Protein AF-W7TE15-F1 (afdb_monomer)

Secondary structure (DSSP, 8-state):
---SSSSSHHHHHHHHHHHHHHHHHHHHHHHHHHHHHHHHHHHHHHHHHHHHHIIIIIT-PPP--SS-EEEEEEESTTTTTTTSPP-TTS--HHHHHHHHHHHH-TT--S-EEEEE---TT--TTTTS-GGGTTTS--S----------------------TT-PPPP--PPPSSHHHHHHHSHHHHT-SEEEEE--HHHHHH---HHHHHHHHHTTGGGS--------------------------PPPPPHHHHHHHHHHHHHHTSTT--EEEEEPPP-TT---HHHHHHHHHHHHHHHHHHHTSPPPPPPTT--PPPPPSEEEE---S--SS-GGGTBSSSSSB-HHHHHHHHHHHHHHHHHHHHHHHHHHHHHHHTT-----TTS---THHHHHHHTTSSSSS----

Foldseek 3Di:
DDDDPDPPPVVVVVVVVVVVVVVVVVVVVVVVVVVVVVVVVVVVVVVVCVVCCCCVVVCPPQPADPPAAAEEEEAECQLQQPQWDDDVPARHHLQRLLQVVLVVDPLQRHHYDYHGLYYYLDALVLAFDPVVVVVPDPDDPPDDDDDPDDDDDDDDDDDDDVPDDPDPPPDPDSHSNVVQCVDPRNVSHQEYEYDYHLSVLVPDPDLVVLQVLLVLQPPPDDDDPPDDDDDDDDDDDDDDDPPDPPCPDDADPRLVSVLSSVVVSCPRPSRHQYEYEQAELFLAPDPSSSSSSSSNSNSNVVSQVPDDFDDDDPVDPDDGDRSYHYFYNHDCPDDDSCQFAPNSHHGHPVVSNVSSNSSCVRCSVVSSVVVVVVVVCVVVVVPPPVVPDDPPPVNVVVVVVP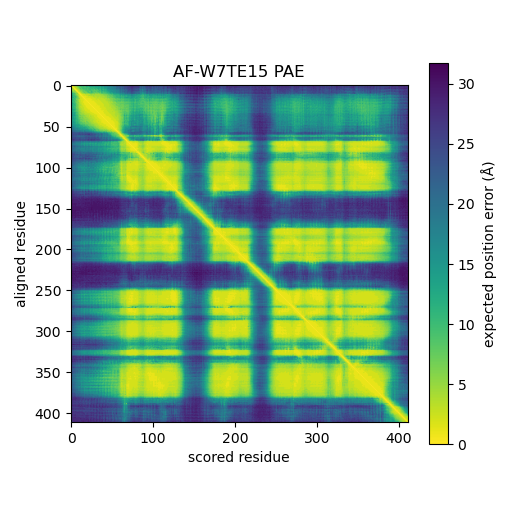PPPPPPPDD

Radius of gyration: 36.2 Å; Cα contacts (8 Å, |Δi|>4): 452; chains: 1; bounding box: 158×84×96 Å

Structure (mmCIF, N/CA/C/O backbone):
data_AF-W7TE15-F1
#
_entry.id   AF-W7TE15-F1
#
loop_
_atom_site.group_PDB
_atom_site.id
_atom_site.type_symbol
_atom_site.label_atom_id
_atom_site.label_alt_id
_atom_site.label_comp_id
_atom_site.label_asym_id
_atom_site.label_entity_id
_atom_site.label_seq_id
_atom_site.pdbx_PDB_ins_code
_atom_site.Cartn_x
_atom_site.Cartn_y
_atom_site.Cartn_z
_atom_site.occupancy
_atom_site.B_iso_or_equiv
_atom_site.auth_seq_id
_atom_site.auth_comp_id
_atom_site.auth_asym_id
_atom_site.auth_atom_id
_atom_site.pdbx_PDB_model_num
ATOM 1 N N . MET A 1 1 ? -107.559 29.069 4.319 1.00 44.81 1 MET A N 1
ATOM 2 C CA . MET A 1 1 ? -107.247 27.644 4.088 1.00 44.81 1 MET A CA 1
ATOM 3 C C . MET A 1 1 ? -105.738 27.484 3.974 1.00 44.81 1 MET A C 1
ATOM 5 O O . MET A 1 1 ? -105.126 28.296 3.301 1.00 44.81 1 MET A O 1
ATOM 9 N N . SER A 1 2 ? -105.214 26.511 4.728 1.00 55.91 2 SER A N 1
ATOM 10 C CA . SER A 1 2 ? -103.939 25.769 4.661 1.00 55.91 2 SER A CA 1
ATOM 11 C C . SER A 1 2 ? -102.767 26.290 3.809 1.00 55.91 2 SER A C 1
ATOM 13 O O . SER A 1 2 ? -102.966 26.615 2.649 1.00 55.91 2 SER A O 1
ATOM 15 N N . LEU A 1 3 ? -101.551 26.225 4.391 1.00 51.78 3 LEU A N 1
ATOM 16 C CA . LEU A 1 3 ? -100.207 26.057 3.776 1.00 51.78 3 LEU A CA 1
ATOM 17 C C . LEU A 1 3 ? -99.124 26.984 4.383 1.00 51.78 3 LEU A C 1
ATOM 19 O O . LEU A 1 3 ? -98.478 27.745 3.672 1.00 51.78 3 LEU A O 1
ATOM 23 N N . ARG A 1 4 ? -98.863 26.926 5.702 1.00 52.50 4 ARG A N 1
ATOM 24 C CA . ARG A 1 4 ? -97.627 27.514 6.289 1.00 52.50 4 ARG A CA 1
ATOM 25 C C . ARG A 1 4 ? -96.933 26.688 7.388 1.00 52.50 4 ARG A C 1
ATOM 27 O O . ARG A 1 4 ? -95.939 27.148 7.937 1.00 52.50 4 ARG A O 1
ATOM 34 N N . SER A 1 5 ? -97.357 25.453 7.678 1.00 54.19 5 SER A N 1
ATOM 35 C CA . SER A 1 5 ? -96.801 24.663 8.800 1.00 54.19 5 SER A CA 1
ATOM 36 C C . SER A 1 5 ? -95.770 23.579 8.431 1.00 54.19 5 SER A C 1
ATOM 38 O O . SER A 1 5 ? -95.429 22.770 9.288 1.00 54.19 5 SER A O 1
ATOM 40 N N . SER A 1 6 ? -95.238 23.534 7.201 1.00 54.91 6 SER A N 1
ATOM 41 C CA . SER A 1 6 ? -94.356 22.425 6.769 1.00 54.91 6 SER A CA 1
ATOM 42 C C . SER A 1 6 ? -92.845 22.722 6.781 1.00 54.91 6 SER A C 1
ATOM 44 O O . SER A 1 6 ? -92.051 21.795 6.643 1.00 54.91 6 SER A O 1
ATOM 46 N N . ALA A 1 7 ? -92.403 23.975 6.947 1.00 55.53 7 ALA A N 1
ATOM 47 C CA . ALA A 1 7 ? -90.981 24.327 6.783 1.00 55.53 7 ALA A CA 1
ATOM 48 C C . ALA A 1 7 ? -90.124 24.187 8.063 1.00 55.53 7 ALA A C 1
ATOM 50 O O . ALA A 1 7 ? -88.899 24.224 7.999 1.00 55.53 7 ALA A O 1
ATOM 51 N N . SER A 1 8 ? -90.742 24.021 9.239 1.00 54.56 8 SER A N 1
ATOM 52 C CA . SER A 1 8 ? -90.026 24.016 10.529 1.00 54.56 8 SER A CA 1
ATOM 53 C C . SER A 1 8 ? -89.460 22.638 10.917 1.00 54.56 8 SER A C 1
ATOM 55 O O . SER A 1 8 ? -88.426 22.555 11.580 1.00 54.56 8 SER A O 1
ATOM 57 N N . ALA A 1 9 ? -90.075 21.544 10.455 1.00 55.47 9 ALA A N 1
ATOM 58 C CA . ALA A 1 9 ? -89.684 20.186 10.846 1.00 55.47 9 ALA A CA 1
ATOM 59 C C . ALA A 1 9 ? -88.386 19.687 10.172 1.00 55.47 9 ALA A C 1
ATOM 61 O O . ALA A 1 9 ? -87.689 18.839 10.729 1.00 55.47 9 ALA A O 1
ATOM 62 N N . THR A 1 10 ? -88.005 20.239 9.016 1.00 57.19 10 THR A N 1
ATOM 63 C CA . THR A 1 10 ? -86.831 19.788 8.242 1.00 57.19 10 THR A CA 1
ATOM 64 C C . THR A 1 10 ? -85.496 20.284 8.811 1.00 57.19 10 THR A C 1
ATOM 66 O O . THR A 1 10 ? -84.470 19.616 8.676 1.00 57.19 10 THR A O 1
ATOM 69 N N . THR A 1 11 ? -85.485 21.411 9.528 1.00 61.16 11 THR A N 1
ATOM 70 C CA . THR A 1 11 ? -84.243 22.035 10.027 1.00 61.16 11 THR A CA 1
ATOM 71 C C . THR A 1 11 ? -83.667 21.358 11.279 1.00 61.16 11 THR A C 1
ATOM 73 O O . THR A 1 11 ? -82.444 21.314 11.449 1.00 61.16 11 THR A O 1
ATOM 76 N N . LYS A 1 12 ? -84.510 20.767 12.142 1.00 67.88 12 LYS A N 1
ATOM 77 C CA . LYS A 1 12 ? -84.053 20.008 13.326 1.00 67.88 12 LYS A CA 1
ATOM 78 C C . LYS A 1 12 ? -83.397 18.677 12.945 1.00 67.88 12 LYS A C 1
ATOM 80 O O . LYS A 1 12 ? -82.328 18.363 13.468 1.00 67.88 12 LYS A O 1
ATOM 85 N N . GLY A 1 13 ? -83.973 17.940 11.991 1.00 76.19 13 GLY A N 1
ATOM 86 C CA . GLY A 1 13 ? -83.388 16.690 11.488 1.00 76.19 13 GLY A CA 1
ATOM 87 C C . GLY A 1 13 ? -82.007 16.903 10.859 1.00 76.19 13 GLY A C 1
ATOM 88 O O . GLY A 1 13 ? -81.066 16.158 11.133 1.00 76.19 13 GLY A O 1
ATOM 89 N N . GLN A 1 14 ? -81.841 17.996 10.108 1.00 77.56 14 GLN A N 1
ATOM 90 C CA . GLN A 1 14 ? -80.581 18.322 9.440 1.00 77.56 14 GLN A CA 1
ATOM 91 C C . GLN A 1 14 ? -79.451 18.701 10.421 1.00 77.56 14 GLN A C 1
ATOM 93 O O . GLN A 1 14 ? -78.285 18.377 10.176 1.00 77.56 14 GLN A O 1
ATOM 98 N N . ARG A 1 15 ? -79.768 19.346 11.558 1.00 79.62 15 ARG A N 1
ATOM 99 C CA . ARG A 1 15 ? -78.780 19.624 12.622 1.00 79.62 15 ARG A CA 1
ATOM 100 C C . ARG A 1 15 ? -78.314 18.350 13.326 1.00 79.62 15 ARG A C 1
ATOM 102 O O . ARG A 1 15 ? -77.114 18.212 13.560 1.00 79.62 15 ARG A O 1
ATOM 109 N N . ASN A 1 16 ? -79.226 17.419 13.605 1.00 87.31 16 ASN A N 1
ATOM 110 C CA . ASN A 1 16 ? -78.890 16.143 14.245 1.00 87.31 16 ASN A CA 1
ATOM 111 C C . ASN A 1 16 ? -78.051 15.244 13.326 1.00 87.31 16 ASN A C 1
ATOM 113 O O . ASN A 1 16 ? -77.094 14.620 13.774 1.00 87.31 16 ASN A O 1
ATOM 117 N N . TYR A 1 17 ? -78.338 15.243 12.022 1.00 87.62 17 TYR A N 1
ATOM 118 C CA . TYR A 1 17 ? -77.531 14.508 11.049 1.00 87.62 17 TYR A CA 1
ATOM 119 C C . TYR A 1 17 ? -76.097 15.056 10.952 1.00 87.62 17 TYR A C 1
ATOM 121 O O . TYR A 1 17 ? -75.131 14.296 10.975 1.00 87.62 17 TYR A O 1
ATOM 129 N N . ARG A 1 18 ? -75.930 16.388 10.939 1.00 89.25 18 ARG A N 1
ATOM 130 C CA . ARG A 1 18 ? -74.601 17.027 10.932 1.00 89.25 18 ARG A CA 1
ATOM 131 C C . ARG A 1 18 ? -73.803 16.757 12.208 1.00 89.25 18 ARG A C 1
ATOM 133 O O . ARG A 1 18 ? -72.590 16.579 12.123 1.00 89.25 18 ARG A O 1
ATOM 140 N N . SER A 1 19 ? -74.443 16.745 13.379 1.00 91.06 19 SER A N 1
ATOM 141 C CA . SER A 1 19 ? -73.748 16.441 14.637 1.00 91.06 19 SER A CA 1
ATOM 142 C C . SER A 1 19 ? -73.336 14.968 14.713 1.00 91.06 19 SER A C 1
ATOM 144 O O . SER A 1 19 ? -72.219 14.678 15.140 1.00 91.06 19 SER A O 1
ATOM 146 N N . MET A 1 20 ? -74.179 14.053 14.225 1.00 95.06 20 MET A N 1
ATOM 147 C CA . MET A 1 20 ? -73.856 12.630 14.115 1.00 95.06 20 MET A CA 1
ATOM 148 C C . MET A 1 20 ? -72.687 12.388 13.149 1.00 95.06 20 MET A C 1
ATOM 150 O O . MET A 1 20 ? -71.720 11.734 13.530 1.00 95.06 20 MET A O 1
ATOM 154 N N . LEU A 1 21 ? -72.714 12.985 11.951 1.00 94.50 21 LEU A N 1
ATOM 155 C CA . LEU A 1 21 ? -71.619 12.898 10.976 1.00 94.50 21 LEU A CA 1
ATOM 156 C C . LEU A 1 21 ? -70.290 13.403 11.538 1.00 94.50 21 LEU A C 1
ATOM 158 O O . LEU A 1 21 ? -69.270 12.747 11.354 1.00 94.50 21 LEU A O 1
ATOM 162 N N . ARG A 1 22 ? -70.288 14.531 12.265 1.00 94.75 22 ARG A N 1
ATOM 163 C CA . ARG A 1 22 ? -69.065 15.028 12.917 1.00 94.75 22 ARG A CA 1
ATOM 164 C C . ARG A 1 22 ? -68.519 14.038 13.937 1.00 94.75 22 ARG A C 1
ATOM 166 O O . ARG A 1 22 ? -67.315 13.830 13.965 1.00 94.75 22 ARG A O 1
ATOM 173 N N . ARG A 1 23 ? -69.377 13.414 14.752 1.00 95.75 23 ARG A N 1
ATOM 174 C CA . ARG A 1 23 ? -68.944 12.416 15.747 1.00 95.75 23 ARG A CA 1
ATOM 175 C C . ARG A 1 23 ? -68.359 11.170 15.086 1.00 95.75 23 ARG A C 1
ATOM 177 O O . ARG A 1 23 ? -67.322 10.690 15.528 1.00 95.75 23 ARG A O 1
ATOM 184 N N . VAL A 1 24 ? -68.988 10.684 14.014 1.00 95.44 24 VAL A N 1
ATOM 185 C CA . VAL A 1 24 ? -68.478 9.542 13.238 1.00 95.44 24 VAL A CA 1
ATOM 186 C C . VAL A 1 24 ? -67.142 9.890 12.582 1.00 95.44 24 VAL A C 1
ATOM 188 O O . VAL A 1 24 ? -66.197 9.114 12.677 1.00 95.44 24 VAL A O 1
ATOM 191 N N . TRP A 1 25 ? -67.029 11.073 11.977 1.00 96.31 25 TRP A N 1
ATOM 192 C CA . TRP A 1 25 ? -65.789 11.526 11.351 1.00 96.31 25 TRP A CA 1
ATOM 193 C C . TRP A 1 25 ? -64.651 11.688 12.362 1.00 96.31 25 TRP A C 1
ATOM 195 O O . TRP A 1 25 ? -63.547 11.216 12.113 1.00 96.31 25 TRP A O 1
ATOM 205 N N . GLN A 1 26 ? -64.930 12.287 13.525 1.00 95.19 26 GLN A N 1
ATOM 206 C CA . GLN A 1 26 ? -63.955 12.431 14.606 1.00 95.19 26 GLN A CA 1
ATOM 207 C C . GLN A 1 26 ? -63.456 11.061 15.083 1.00 95.19 26 GLN A C 1
ATOM 209 O O . GLN A 1 26 ? -62.255 10.848 15.185 1.00 95.19 26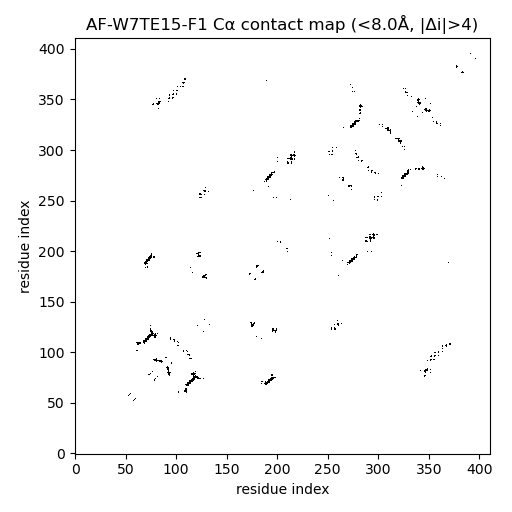 GLN A O 1
ATOM 214 N N . PHE A 1 27 ? -64.367 10.103 15.282 1.00 95.88 27 PHE A N 1
ATOM 215 C CA . PHE A 1 27 ? -64.008 8.743 15.683 1.00 95.88 27 PHE A CA 1
ATOM 216 C C . PHE A 1 27 ? -63.124 8.032 14.646 1.00 95.88 27 PHE A C 1
ATOM 218 O O . PHE A 1 27 ? -62.147 7.376 15.010 1.00 95.88 27 PHE A O 1
ATOM 225 N N . LEU A 1 28 ? -63.441 8.165 13.353 1.00 95.06 28 LEU A N 1
ATOM 226 C CA . LEU A 1 28 ? -62.629 7.595 12.274 1.00 95.06 28 LEU A CA 1
ATOM 227 C C . LEU A 1 28 ? -61.247 8.252 12.195 1.00 95.06 28 LEU A C 1
ATOM 229 O O . LEU A 1 28 ? -60.253 7.547 12.026 1.00 95.06 28 LEU A O 1
ATOM 233 N N . LEU A 1 29 ? -61.177 9.574 12.361 1.00 95.12 29 LEU A N 1
ATOM 234 C CA . LEU A 1 29 ? -59.922 10.320 12.373 1.00 95.12 29 LEU A CA 1
ATOM 235 C C . LEU A 1 29 ? -59.038 9.906 13.557 1.00 95.12 29 LEU A C 1
ATOM 237 O O . LEU A 1 29 ? -57.861 9.619 13.357 1.00 95.12 29 LEU A O 1
ATOM 241 N N . ASP A 1 30 ? -59.604 9.795 14.760 1.00 94.44 30 ASP A N 1
ATOM 242 C CA . ASP A 1 30 ? -58.873 9.368 15.956 1.00 94.44 30 ASP A CA 1
ATOM 243 C C . ASP A 1 30 ? -58.324 7.943 15.787 1.00 94.44 30 ASP A C 1
ATOM 245 O O . ASP A 1 30 ? -57.160 7.673 16.091 1.00 94.44 30 ASP A O 1
ATOM 249 N N . ARG A 1 31 ? -59.125 7.023 15.226 1.00 94.38 31 ARG A N 1
ATOM 250 C CA . ARG A 1 31 ? -58.678 5.653 14.929 1.00 94.38 31 ARG A CA 1
ATOM 251 C C . ARG A 1 31 ? -57.578 5.622 13.873 1.00 94.38 31 ARG A C 1
ATOM 253 O O . ARG A 1 31 ? -56.590 4.914 14.064 1.00 94.38 31 ARG A O 1
ATOM 260 N N . PHE A 1 32 ? -57.713 6.408 12.808 1.00 95.62 32 PHE A N 1
ATOM 261 C CA . PHE A 1 32 ? -56.690 6.530 11.774 1.00 95.62 32 PHE A CA 1
ATOM 262 C C . PHE A 1 32 ? -55.373 7.070 12.344 1.00 95.62 32 PHE A C 1
ATOM 264 O O . PHE A 1 32 ? -54.324 6.481 12.099 1.00 95.62 32 PHE A O 1
ATOM 271 N N . LEU A 1 33 ? -55.417 8.134 13.152 1.00 95.31 33 LEU A N 1
ATOM 272 C CA . LEU A 1 33 ? -54.227 8.735 13.762 1.00 95.31 33 LEU A CA 1
ATOM 273 C C . LEU A 1 33 ? -53.512 7.769 14.714 1.00 95.31 33 LEU A C 1
ATOM 275 O O . LEU A 1 33 ? -52.284 7.695 14.696 1.00 95.31 33 LEU A O 1
ATOM 279 N N . VAL A 1 34 ? -54.254 6.986 15.505 1.00 94.31 34 VAL A N 1
ATOM 280 C CA . VAL A 1 34 ? -53.675 5.951 16.377 1.00 94.31 34 VAL A CA 1
ATOM 281 C C . VAL A 1 34 ? -52.990 4.858 15.554 1.00 94.31 34 VAL A C 1
ATOM 283 O O . VAL A 1 34 ? -51.841 4.513 15.831 1.00 94.31 34 VAL A O 1
ATOM 286 N N . SER A 1 35 ? -53.649 4.343 14.512 1.00 93.19 35 SER A N 1
ATOM 287 C CA . SER A 1 35 ? -53.060 3.335 13.621 1.00 93.19 35 SER A CA 1
ATOM 288 C C . SER A 1 35 ? -51.836 3.866 12.869 1.00 93.19 35 SER A C 1
ATOM 290 O O . SER A 1 35 ? -50.828 3.168 12.762 1.00 93.19 35 SER A O 1
ATOM 292 N N . PHE A 1 36 ? -51.887 5.112 12.399 1.00 95.56 36 PHE A N 1
ATOM 293 C CA . PHE A 1 36 ? -50.783 5.762 11.698 1.00 95.56 36 PHE A CA 1
ATOM 294 C C . PHE A 1 36 ? -49.574 5.991 12.615 1.00 95.56 36 PHE A C 1
ATOM 296 O O . PHE A 1 36 ? -48.446 5.671 12.240 1.00 95.56 36 PHE A O 1
ATOM 303 N N . ASN A 1 37 ? -49.793 6.444 13.854 1.00 93.81 37 ASN A N 1
ATOM 304 C CA . ASN A 1 37 ? -48.730 6.559 14.857 1.00 93.81 37 ASN A CA 1
ATOM 305 C C . ASN A 1 37 ? -48.124 5.195 15.221 1.00 93.81 37 ASN A C 1
ATOM 307 O O . ASN A 1 37 ? -46.907 5.091 15.399 1.00 93.81 37 ASN A O 1
ATOM 311 N N . GLY A 1 38 ? -48.944 4.141 15.283 1.00 96.19 38 GLY A N 1
ATOM 312 C CA . GLY A 1 38 ? -48.465 2.767 15.433 1.00 96.19 38 GLY A CA 1
ATOM 313 C C . GLY A 1 38 ? -47.518 2.366 14.298 1.00 96.19 38 GLY A C 1
ATOM 314 O O . GLY A 1 38 ? -46.402 1.917 14.559 1.00 96.19 38 GLY A O 1
ATOM 315 N N . LEU A 1 39 ? -47.911 2.621 13.046 1.00 96.25 39 LEU A N 1
ATOM 316 C CA . LEU A 1 39 ? -47.091 2.339 11.863 1.00 96.25 39 LEU A CA 1
ATOM 317 C C . LEU A 1 39 ? -45.762 3.114 11.881 1.00 96.25 39 LEU A C 1
ATOM 319 O O . LEU A 1 39 ? -44.707 2.526 11.650 1.00 96.25 39 LEU A O 1
ATOM 323 N N . ILE A 1 40 ? -45.792 4.411 12.212 1.00 96.00 40 ILE A N 1
ATOM 324 C CA . ILE A 1 40 ? -44.580 5.240 12.339 1.00 96.00 40 ILE A CA 1
ATOM 325 C C . ILE A 1 40 ? -43.649 4.682 13.416 1.00 96.00 40 ILE A C 1
ATOM 327 O O . ILE A 1 40 ? -42.432 4.671 13.236 1.00 96.00 40 ILE A O 1
ATOM 331 N N . THR A 1 41 ? -44.198 4.216 14.536 1.00 95.12 41 THR A N 1
ATOM 332 C CA . THR A 1 41 ? -43.406 3.672 15.645 1.00 95.12 41 THR A CA 1
ATOM 333 C C . THR A 1 41 ? -42.717 2.374 15.238 1.00 95.12 41 THR A C 1
ATOM 335 O O . THR A 1 41 ? -41.513 2.236 15.447 1.00 95.12 41 THR A O 1
ATOM 338 N N . VAL A 1 42 ? -43.437 1.463 14.575 1.00 95.56 42 VAL A N 1
ATOM 339 C CA . VAL A 1 42 ? -42.862 0.228 14.020 1.00 95.56 42 VAL A CA 1
ATOM 340 C C . VAL A 1 42 ? -41.794 0.547 12.973 1.00 95.56 42 VAL A C 1
ATOM 342 O O . VAL A 1 42 ? -40.710 -0.028 13.018 1.00 95.56 42 VAL A O 1
ATOM 345 N N . TRP A 1 43 ? -42.046 1.508 12.081 1.00 94.94 43 TRP A N 1
ATOM 346 C CA . TRP A 1 43 ? -41.068 1.945 11.084 1.00 94.94 43 TRP A CA 1
ATOM 347 C C . TRP A 1 43 ? -39.802 2.527 11.725 1.00 94.94 43 TRP A C 1
ATOM 349 O O . TRP A 1 43 ? -38.691 2.201 11.316 1.00 94.94 43 TRP A O 1
ATOM 359 N N . ARG A 1 44 ? -39.941 3.343 12.778 1.00 93.69 44 ARG A N 1
ATOM 360 C CA . ARG A 1 44 ? -38.806 3.879 13.548 1.00 93.69 44 ARG A CA 1
ATOM 361 C C . ARG A 1 44 ? -38.014 2.782 14.250 1.00 93.69 44 ARG A C 1
ATOM 363 O O . ARG A 1 44 ? -36.790 2.832 14.227 1.00 93.69 44 ARG A O 1
ATOM 370 N N . LEU A 1 45 ? -38.688 1.797 14.842 1.00 93.56 45 LEU A N 1
ATOM 371 C CA . LEU A 1 45 ? -38.048 0.624 15.442 1.00 93.56 45 LEU A CA 1
ATOM 372 C C . LEU A 1 45 ? -37.305 -0.204 14.394 1.00 93.56 45 LEU A C 1
ATOM 374 O O . LEU A 1 45 ? -36.163 -0.577 14.632 1.00 93.56 45 LEU A O 1
ATOM 378 N N . ALA A 1 46 ? -37.902 -0.426 13.223 1.00 93.94 46 ALA A N 1
ATOM 379 C CA . ALA A 1 46 ? -37.255 -1.122 12.117 1.00 93.94 46 ALA A CA 1
ATOM 380 C C . ALA A 1 46 ? -36.017 -0.360 11.622 1.00 93.94 46 ALA A C 1
ATOM 382 O O . ALA A 1 46 ? -34.954 -0.956 11.491 1.00 93.94 46 ALA A O 1
ATOM 383 N N . LEU A 1 47 ? -36.108 0.961 11.428 1.00 92.38 47 LEU A N 1
ATOM 384 C CA . LEU A 1 47 ? -34.954 1.793 11.072 1.00 92.38 47 LEU A CA 1
ATOM 385 C C . LEU A 1 47 ? -33.882 1.797 12.163 1.00 92.38 47 LEU A C 1
ATOM 387 O O . LEU A 1 47 ? -32.701 1.728 11.845 1.00 92.38 47 LEU A O 1
ATOM 391 N N . HIS A 1 48 ? -34.264 1.854 13.440 1.00 86.50 48 HIS A N 1
ATOM 392 C CA . HIS A 1 48 ? -33.315 1.782 14.548 1.00 86.50 48 HIS A CA 1
ATOM 393 C C . HIS A 1 48 ? -32.652 0.407 14.641 1.00 86.50 48 HIS A C 1
ATOM 395 O O . HIS A 1 48 ? -31.463 0.336 14.939 1.00 86.50 48 HIS A O 1
ATOM 401 N N . TRP A 1 49 ? -33.385 -0.669 14.351 1.00 88.31 49 TRP A N 1
ATOM 402 C CA . TRP A 1 49 ? -32.851 -2.024 14.309 1.00 88.31 49 TRP A CA 1
ATOM 403 C C . TRP A 1 49 ? -31.920 -2.215 13.116 1.00 88.31 49 TRP A C 1
ATOM 405 O O . TRP A 1 49 ? -30.826 -2.716 13.305 1.00 88.31 49 TRP A O 1
ATOM 415 N N . VAL A 1 50 ? -32.282 -1.738 11.921 1.00 84.19 50 VAL A N 1
ATOM 416 C CA . VAL A 1 50 ? -31.408 -1.749 10.737 1.00 84.19 50 VAL A CA 1
ATOM 417 C C . VAL A 1 50 ? -30.164 -0.900 10.978 1.00 84.19 50 VAL A C 1
ATOM 419 O O . VAL A 1 50 ? -29.061 -1.369 10.732 1.00 84.19 50 VAL A O 1
ATOM 422 N N . ASN A 1 51 ? -30.309 0.311 11.520 1.00 79.19 51 ASN A N 1
ATOM 423 C CA . ASN A 1 51 ? -29.176 1.171 11.847 1.00 79.19 51 ASN A CA 1
ATOM 424 C C . ASN A 1 51 ? -28.287 0.529 12.917 1.00 79.19 51 ASN A C 1
ATOM 426 O O . ASN A 1 51 ? -27.081 0.475 12.742 1.00 79.19 51 ASN A O 1
ATOM 430 N N . SER A 1 52 ? -28.864 -0.023 13.987 1.00 75.06 52 SER A N 1
ATOM 431 C CA . SER A 1 52 ? -28.106 -0.741 15.018 1.00 75.06 52 SER A CA 1
ATOM 432 C C . SER A 1 52 ? -27.460 -2.008 14.469 1.00 75.06 52 SER A C 1
ATOM 434 O O . SER A 1 52 ? -26.322 -2.280 14.800 1.00 75.06 52 SER A O 1
ATOM 436 N N . TYR A 1 53 ? -28.128 -2.768 13.605 1.00 76.19 53 TYR A N 1
ATOM 437 C CA . TYR A 1 53 ? -27.589 -3.982 12.996 1.00 76.19 53 TYR A CA 1
ATOM 438 C C . TYR A 1 53 ? -26.435 -3.657 12.045 1.00 76.19 53 TYR A C 1
ATOM 440 O O . TYR A 1 53 ? -25.382 -4.278 12.138 1.00 76.19 53 TYR A O 1
ATOM 448 N N . ILE A 1 54 ? -26.586 -2.636 11.198 1.00 70.88 54 ILE A N 1
ATOM 449 C CA . ILE A 1 54 ? -25.510 -2.125 10.342 1.00 70.88 54 ILE A CA 1
ATOM 450 C C . ILE A 1 54 ? -24.355 -1.621 11.217 1.00 70.88 54 ILE A C 1
ATOM 452 O O . ILE A 1 54 ? -23.217 -2.031 11.028 1.00 70.88 54 ILE A O 1
ATOM 456 N N . LEU A 1 55 ? -24.627 -0.806 12.236 1.00 63.88 55 LEU A N 1
ATOM 457 C CA . LEU A 1 55 ? -23.601 -0.278 13.140 1.00 63.88 55 LEU A CA 1
ATOM 458 C C . LEU A 1 55 ? -22.951 -1.345 14.032 1.00 63.88 55 LEU A C 1
ATOM 460 O O . LEU A 1 55 ? -21.820 -1.161 14.455 1.00 63.88 55 LEU A O 1
ATOM 464 N N . TYR A 1 56 ? -23.625 -2.451 14.335 1.00 61.56 56 TYR A N 1
ATOM 465 C CA . TYR A 1 56 ? -23.101 -3.472 15.243 1.00 61.56 56 TYR A CA 1
ATOM 466 C C . TYR A 1 56 ? -22.394 -4.608 14.499 1.00 61.56 56 TYR A C 1
ATOM 468 O O . TYR A 1 56 ? -21.347 -5.073 14.943 1.00 61.56 56 TYR A O 1
ATOM 476 N N . TYR A 1 57 ? -22.936 -5.040 13.357 1.00 56.69 57 TYR A N 1
ATOM 477 C CA . TYR A 1 57 ? -22.379 -6.142 12.567 1.00 56.69 57 TYR A CA 1
ATOM 478 C C . TYR A 1 57 ? -21.480 -5.672 11.424 1.00 56.69 57 TYR A C 1
ATOM 480 O O . TYR A 1 57 ? -20.467 -6.317 11.161 1.00 56.69 57 TYR A O 1
ATOM 488 N N . ASP A 1 58 ? -21.803 -4.556 10.767 1.00 49.78 58 ASP A N 1
ATOM 489 C CA . ASP A 1 58 ? -20.996 -4.015 9.661 1.00 49.78 58 ASP A CA 1
ATOM 490 C C . ASP A 1 58 ? -19.887 -3.076 10.180 1.00 49.78 58 ASP A C 1
ATOM 492 O O . ASP A 1 58 ? -18.801 -2.985 9.604 1.00 49.78 58 ASP A O 1
ATOM 496 N N . TYR A 1 59 ? -20.112 -2.452 11.342 1.00 49.00 59 TYR A N 1
ATOM 497 C CA . TYR A 1 59 ? -19.109 -1.689 12.087 1.00 49.00 59 TYR A CA 1
ATOM 498 C C . TYR A 1 59 ? -18.768 -2.365 13.413 1.00 49.00 59 TYR A C 1
ATOM 500 O O . TYR A 1 59 ? -18.811 -1.729 14.464 1.00 49.00 59 TYR A O 1
ATOM 508 N N . GLY A 1 60 ? -18.344 -3.633 13.367 1.00 51.06 60 GLY A N 1
ATOM 509 C CA . GLY A 1 60 ? -17.522 -4.237 14.421 1.00 51.06 60 GLY A CA 1
ATOM 510 C C . GLY A 1 60 ? -16.202 -3.470 14.563 1.00 51.06 60 GLY A C 1
ATOM 511 O O . GLY A 1 60 ? -15.135 -3.956 14.188 1.00 51.06 60 GLY A O 1
ATOM 512 N N . GLY A 1 61 ? -16.296 -2.216 15.004 1.00 59.41 61 GLY A N 1
ATOM 513 C CA . GLY A 1 61 ? -15.215 -1.269 15.110 1.00 59.41 61 GLY A CA 1
ATOM 514 C C . GLY A 1 61 ? -14.194 -1.882 16.033 1.00 59.41 61 GLY A C 1
ATOM 515 O O . GLY A 1 61 ? -14.478 -2.157 17.201 1.00 59.41 61 GLY A O 1
ATOM 516 N N . LYS A 1 62 ? -13.006 -2.137 15.490 1.00 72.62 62 LYS A N 1
ATOM 517 C CA . LYS A 1 62 ? -11.867 -2.494 16.324 1.00 72.62 62 LYS A CA 1
ATOM 518 C C . LYS A 1 62 ? -11.729 -1.394 17.372 1.00 72.62 62 LYS A C 1
ATOM 520 O O . LYS A 1 62 ? -11.927 -0.231 17.015 1.00 72.62 62 LYS A O 1
ATOM 525 N N . PRO A 1 63 ? -11.464 -1.733 18.644 1.00 68.19 63 PRO A N 1
ATOM 526 C CA . PRO A 1 63 ? -11.404 -0.740 19.704 1.00 68.19 63 PRO A CA 1
ATOM 527 C C . PRO A 1 63 ? -10.486 0.401 19.264 1.00 68.19 63 PRO A C 1
ATOM 529 O O . PRO A 1 63 ? -9.297 0.180 19.012 1.00 68.19 63 PRO A O 1
ATOM 532 N N . ALA A 1 64 ? -11.069 1.596 19.124 1.00 61.62 64 ALA A N 1
ATOM 533 C CA . ALA A 1 64 ? -10.340 2.812 18.811 1.00 61.62 64 ALA A CA 1
ATOM 534 C C . ALA A 1 64 ? -9.410 3.065 19.993 1.00 61.62 64 ALA A C 1
ATOM 536 O O . ALA A 1 64 ? -9.848 3.450 21.077 1.00 61.62 64 ALA A O 1
ATOM 537 N N . ASN A 1 65 ? -8.139 2.728 19.825 1.00 59.06 65 ASN A N 1
ATOM 538 C CA . ASN A 1 65 ? -7.164 2.870 20.887 1.00 59.06 65 ASN A CA 1
ATOM 539 C C . ASN A 1 65 ? -6.403 4.175 20.694 1.00 59.06 65 ASN A C 1
ATOM 541 O O . ASN A 1 65 ? -6.106 4.585 19.572 1.00 59.06 65 ASN A O 1
ATOM 545 N N . ASP A 1 66 ? -6.033 4.799 21.806 1.00 62.28 66 ASP A N 1
ATOM 546 C CA . ASP A 1 66 ? -5.232 6.024 21.841 1.00 62.28 66 ASP A CA 1
ATOM 547 C C . ASP A 1 66 ? -3.839 5.841 21.205 1.00 62.28 66 ASP A C 1
ATOM 549 O O . ASP A 1 66 ? -3.101 6.814 21.003 1.00 62.28 66 ASP A O 1
ATOM 553 N N . PHE A 1 67 ? -3.453 4.598 20.906 1.00 59.75 67 PHE A N 1
ATOM 554 C CA . PHE A 1 67 ? -2.255 4.237 20.164 1.00 59.75 67 PHE A CA 1
ATOM 555 C C . PHE A 1 67 ? -2.565 4.279 18.667 1.00 59.75 67 PHE A C 1
ATOM 557 O O . PHE A 1 67 ? -3.022 3.303 18.084 1.00 59.75 67 PHE A O 1
ATOM 564 N N . HIS A 1 68 ? -2.344 5.429 18.032 1.00 69.81 68 HIS A N 1
ATOM 565 C CA . HIS A 1 68 ? -2.570 5.572 16.596 1.00 69.81 68 HIS A CA 1
ATOM 566 C C . HIS A 1 68 ? -1.615 4.662 15.810 1.00 69.81 68 HIS A C 1
ATOM 568 O O . HIS A 1 68 ? -0.474 5.038 15.541 1.00 69.81 68 HIS A O 1
ATOM 574 N N . HIS A 1 69 ? -2.087 3.473 15.441 1.00 89.94 69 HIS A N 1
ATOM 575 C CA . HIS A 1 69 ? -1.410 2.570 14.524 1.00 89.94 69 HIS A CA 1
ATOM 576 C C . HIS A 1 69 ? -1.477 3.178 13.121 1.00 89.94 69 HIS A C 1
ATOM 578 O O . HIS A 1 69 ? -2.518 3.141 12.464 1.00 89.94 69 HIS A O 1
ATOM 584 N N . LYS A 1 70 ? -0.388 3.818 12.689 1.00 92.94 70 LYS A N 1
ATOM 585 C CA . LYS A 1 70 ? -0.344 4.559 11.423 1.00 92.94 70 LYS A CA 1
ATOM 586 C C . LYS A 1 70 ? 0.44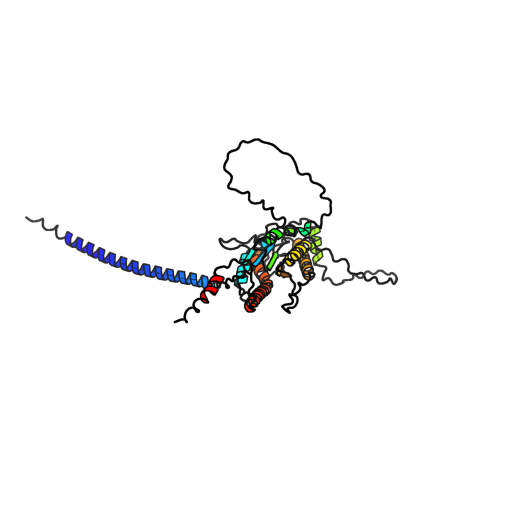3 3.783 10.376 1.00 92.94 70 LYS A C 1
ATOM 588 O O . LYS A 1 70 ? 1.595 3.414 10.613 1.00 92.94 70 LYS A O 1
ATOM 593 N N . ALA A 1 71 ? -0.152 3.614 9.205 1.00 95.50 71 ALA A N 1
ATOM 594 C CA . ALA A 1 71 ? 0.534 3.160 8.005 1.00 95.50 71 ALA A CA 1
ATOM 595 C C . ALA A 1 71 ? 0.482 4.265 6.945 1.00 95.50 71 ALA A C 1
ATOM 597 O O . ALA A 1 71 ? -0.559 4.890 6.749 1.00 95.50 71 ALA A O 1
ATOM 598 N N . VAL A 1 72 ? 1.596 4.526 6.267 1.00 96.44 72 VAL A N 1
ATOM 599 C CA . VAL A 1 72 ? 1.671 5.547 5.214 1.00 96.44 72 VAL A CA 1
ATOM 600 C C . VAL A 1 72 ? 2.012 4.881 3.894 1.00 96.44 72 VAL A C 1
ATOM 602 O O . VAL A 1 72 ? 3.035 4.210 3.785 1.00 96.44 72 VAL A O 1
ATOM 605 N N . LEU A 1 73 ? 1.163 5.078 2.890 1.00 97.44 73 LEU A N 1
ATOM 606 C CA . LEU A 1 73 ? 1.407 4.644 1.521 1.00 97.44 73 LEU A CA 1
ATOM 607 C C . LEU A 1 73 ? 2.009 5.798 0.718 1.00 97.44 73 LEU A C 1
ATOM 609 O O . LEU A 1 73 ? 1.381 6.848 0.572 1.00 97.44 73 LEU A O 1
ATOM 613 N N . ILE A 1 74 ? 3.210 5.587 0.186 1.00 97.38 74 ILE A N 1
ATOM 614 C CA . ILE A 1 74 ? 3.914 6.535 -0.679 1.00 97.38 74 ILE A CA 1
ATOM 615 C C . ILE A 1 74 ? 4.103 5.961 -2.079 1.00 97.38 74 ILE A C 1
ATOM 617 O O . ILE A 1 74 ? 4.243 4.746 -2.252 1.00 97.38 74 ILE A O 1
ATOM 621 N N . GLY A 1 75 ? 4.170 6.850 -3.068 1.00 96.75 75 GLY A N 1
ATOM 622 C CA . GLY A 1 75 ? 4.601 6.497 -4.411 1.00 96.75 75 GLY A CA 1
ATOM 623 C C . GLY A 1 75 ? 3.873 7.224 -5.532 1.00 96.75 75 GLY A C 1
ATOM 624 O O . GLY A 1 75 ? 3.476 8.375 -5.368 1.00 96.75 75 GLY A O 1
ATOM 625 N N . ASP A 1 76 ? 3.742 6.568 -6.683 1.00 95.44 76 ASP A N 1
ATOM 626 C CA . ASP A 1 76 ? 3.247 7.190 -7.916 1.00 95.44 76 ASP A CA 1
ATOM 627 C C . ASP A 1 76 ? 1.707 7.185 -8.033 1.00 95.44 76 ASP A C 1
ATOM 629 O O . ASP A 1 76 ? 0.986 7.091 -7.034 1.00 95.44 76 ASP A O 1
ATOM 633 N N . GLY A 1 77 ? 1.177 7.321 -9.254 1.00 93.44 77 GLY A N 1
ATOM 634 C CA . GLY A 1 77 ? -0.268 7.329 -9.513 1.00 93.44 77 GLY A CA 1
ATOM 635 C C . GLY A 1 77 ? -0.992 6.075 -9.010 1.00 93.44 77 GLY A C 1
ATOM 636 O O . GLY A 1 77 ? -2.163 6.155 -8.635 1.00 93.44 77 GLY A O 1
ATOM 637 N N . LEU A 1 78 ? -0.299 4.931 -8.915 1.00 93.88 78 LEU A N 1
ATOM 638 C CA . LEU A 1 78 ? -0.871 3.733 -8.305 1.00 93.88 78 LEU A CA 1
ATOM 639 C C . LEU A 1 78 ? -1.116 3.934 -6.810 1.00 93.88 78 LEU A C 1
ATOM 641 O O . LEU A 1 78 ? -2.203 3.616 -6.329 1.00 93.88 78 LEU A O 1
ATOM 645 N N . ALA A 1 79 ? -0.139 4.496 -6.096 1.00 94.94 79 ALA A N 1
ATOM 646 C CA . ALA A 1 79 ? -0.248 4.794 -4.672 1.00 94.94 79 ALA A CA 1
ATOM 647 C C . ALA A 1 79 ? -1.330 5.845 -4.384 1.00 94.94 79 ALA A C 1
ATOM 649 O O . ALA A 1 79 ? -1.979 5.772 -3.346 1.00 94.94 79 ALA A O 1
ATOM 650 N N . GLN A 1 80 ? -1.545 6.780 -5.316 1.00 93.81 80 GLN A N 1
ATOM 651 C CA . GLN A 1 80 ? -2.584 7.809 -5.221 1.00 93.81 80 GLN A CA 1
ATOM 652 C C . GLN A 1 80 ? -4.010 7.282 -5.498 1.00 93.81 80 GLN A C 1
ATOM 654 O O . GLN A 1 80 ? -5.003 7.996 -5.400 1.00 93.81 80 GLN A O 1
ATOM 659 N N . GLY A 1 81 ? -4.152 6.031 -5.940 1.00 92.25 81 GLY A N 1
ATOM 660 C CA . GLY A 1 81 ? -5.482 5.504 -6.237 1.00 92.25 81 GLY A CA 1
ATOM 661 C C . GLY A 1 81 ? -6.097 5.956 -7.554 1.00 92.25 81 GLY A C 1
ATOM 662 O O . GLY A 1 81 ? -7.321 5.857 -7.701 1.00 92.25 81 GLY A O 1
ATOM 663 N N . PHE A 1 82 ? -5.288 6.431 -8.504 1.00 88.44 82 PHE A N 1
ATOM 664 C CA . PHE A 1 82 ? -5.779 6.803 -9.825 1.00 88.44 82 PHE A CA 1
ATOM 665 C C . PHE A 1 82 ? -6.467 5.611 -10.510 1.00 88.44 82 PHE A C 1
ATOM 667 O O . PHE A 1 82 ? -5.928 4.509 -10.558 1.00 88.44 82 PHE A O 1
ATOM 674 N N . GLY A 1 83 ? -7.673 5.828 -11.040 1.00 77.06 83 GLY A N 1
ATOM 675 C CA . GLY A 1 83 ? -8.489 4.782 -11.671 1.00 77.06 83 GLY A CA 1
ATOM 676 C C . GLY A 1 83 ? -9.480 4.066 -10.743 1.00 77.06 83 GLY A C 1
ATOM 677 O O . GLY A 1 83 ? -10.207 3.173 -11.185 1.00 77.06 83 GLY A O 1
ATOM 678 N N . SER A 1 84 ? -9.562 4.474 -9.473 1.00 81.44 84 SER A N 1
ATOM 679 C CA . SER A 1 84 ? -10.608 4.038 -8.542 1.00 81.44 84 SER A CA 1
ATOM 680 C C . SER A 1 84 ? -11.740 5.063 -8.431 1.00 81.44 84 SER A C 1
ATOM 682 O O . SER A 1 84 ? -11.535 6.264 -8.594 1.00 81.44 84 SER A O 1
ATOM 684 N N . TRP A 1 85 ? -12.946 4.592 -8.112 1.00 77.12 85 TRP A N 1
ATOM 685 C CA . TRP A 1 85 ? -14.102 5.455 -7.883 1.00 77.12 85 TRP A CA 1
ATOM 686 C C . TRP A 1 85 ? -13.980 6.179 -6.540 1.00 77.12 85 TRP A C 1
ATOM 688 O O . TRP A 1 85 ? -13.731 5.556 -5.504 1.00 77.12 85 TRP A O 1
ATOM 698 N N . VAL A 1 86 ? -14.208 7.492 -6.549 1.00 75.81 86 VAL A N 1
ATOM 699 C CA . VAL A 1 86 ? -14.357 8.289 -5.328 1.00 75.81 86 VAL A CA 1
ATOM 700 C C . VAL A 1 86 ? -15.820 8.212 -4.901 1.00 75.81 86 VAL A C 1
ATOM 702 O O . VAL A 1 86 ? -16.719 8.520 -5.681 1.00 75.81 86 VAL A O 1
ATOM 705 N N . SER A 1 87 ? -16.078 7.787 -3.667 1.00 71.38 87 SER A N 1
ATOM 706 C CA . SER A 1 87 ? -17.407 7.892 -3.057 1.00 71.38 87 SER A CA 1
ATOM 707 C C . SER A 1 87 ? -17.377 9.003 -2.019 1.00 71.38 87 SER A C 1
ATOM 709 O O . SER A 1 87 ? -16.411 9.107 -1.264 1.00 71.38 87 SER A O 1
ATOM 711 N N . LEU A 1 88 ? -18.421 9.831 -1.977 1.00 70.50 88 LEU A N 1
ATOM 712 C CA . LEU A 1 88 ? -18.513 10.932 -1.021 1.00 70.50 88 LEU A CA 1
ATOM 713 C C . LEU A 1 88 ? -18.351 10.388 0.411 1.00 70.50 88 LEU A C 1
ATOM 715 O O . LEU A 1 88 ? -19.079 9.484 0.816 1.00 70.50 88 LEU A O 1
ATOM 719 N N . GLY A 1 89 ? -17.364 10.899 1.149 1.00 69.62 89 GLY A N 1
ATOM 720 C CA . GLY A 1 89 ? -17.074 10.476 2.524 1.00 69.62 89 GLY A CA 1
ATOM 721 C C . GLY A 1 89 ? -16.187 9.233 2.686 1.00 69.62 89 GLY A C 1
ATOM 722 O O . GLY A 1 89 ? -15.845 8.907 3.818 1.00 69.62 89 GLY A O 1
ATOM 723 N N . ASN A 1 90 ? -15.763 8.569 1.606 1.00 70.94 90 ASN A N 1
ATOM 724 C CA . ASN A 1 90 ? -14.815 7.451 1.668 1.00 70.94 90 ASN A CA 1
ATOM 725 C C . ASN A 1 90 ? -13.485 7.805 1.001 1.00 70.94 90 ASN A C 1
ATOM 727 O O . ASN A 1 90 ? -13.438 8.552 0.024 1.00 70.94 90 ASN A O 1
ATOM 731 N N . THR A 1 91 ? -12.397 7.217 1.502 1.00 78.25 91 THR A N 1
ATOM 732 C CA . THR A 1 91 ? -11.110 7.252 0.802 1.00 78.25 91 THR A CA 1
ATOM 733 C C . THR A 1 91 ? -11.232 6.496 -0.522 1.00 78.25 91 THR A C 1
ATOM 735 O O . THR A 1 91 ? -11.974 5.517 -0.625 1.00 78.25 91 THR A O 1
ATOM 738 N N . SER A 1 92 ? -10.557 6.970 -1.565 1.00 83.69 92 SER A N 1
ATOM 739 C CA . SER A 1 92 ? -10.500 6.295 -2.863 1.00 83.69 92 SER A CA 1
ATOM 740 C C . SER A 1 92 ? -9.328 5.317 -2.930 1.00 83.69 92 SER A C 1
ATOM 742 O O . SER A 1 92 ? -8.504 5.224 -2.019 1.00 83.69 92 SER A O 1
ATOM 744 N N . GLY A 1 93 ? -9.264 4.557 -4.026 1.00 88.00 93 GLY A N 1
ATOM 745 C CA . GLY A 1 93 ? -8.037 3.855 -4.386 1.00 88.00 93 GLY A CA 1
ATOM 746 C C . GLY A 1 93 ? -7.608 2.750 -3.415 1.00 88.00 93 GLY A C 1
ATOM 747 O O . GLY A 1 93 ? -8.463 2.047 -2.867 1.00 88.00 93 GLY A O 1
ATOM 748 N N . PRO A 1 94 ? -6.293 2.560 -3.213 1.00 91.56 94 PRO A N 1
ATOM 749 C CA . PRO A 1 94 ? -5.750 1.472 -2.410 1.00 91.56 94 PRO A CA 1
ATOM 750 C C . PRO A 1 94 ? -6.142 1.576 -0.935 1.00 91.56 94 PRO A C 1
ATOM 752 O O . PRO A 1 94 ? -6.331 0.548 -0.288 1.00 91.56 94 PRO A O 1
ATOM 755 N N . MET A 1 95 ? -6.307 2.793 -0.402 1.00 91.50 95 MET A N 1
ATOM 756 C CA . MET A 1 95 ? -6.630 3.009 1.012 1.00 91.50 95 MET A CA 1
ATOM 757 C C . MET A 1 95 ? -7.979 2.430 1.397 1.00 91.50 95 MET A C 1
ATOM 759 O O . MET A 1 95 ? -8.102 1.829 2.462 1.00 91.50 95 MET A O 1
ATOM 763 N N . ARG A 1 96 ? -8.983 2.575 0.528 1.00 91.94 96 ARG A N 1
ATOM 764 C CA . ARG A 1 96 ? -10.303 1.989 0.754 1.00 91.94 96 ARG A CA 1
ATOM 765 C C . ARG A 1 96 ? -10.201 0.489 0.982 1.00 91.94 96 ARG A C 1
ATOM 767 O O . ARG A 1 96 ? -10.652 -0.020 2.004 1.00 91.94 96 ARG A O 1
ATOM 774 N N . TYR A 1 97 ? -9.585 -0.204 0.029 1.00 93.81 97 TYR A N 1
ATOM 775 C CA . TYR A 1 97 ? -9.507 -1.657 0.057 1.00 93.81 97 TYR A CA 1
ATOM 776 C C . TYR A 1 97 ? -8.574 -2.150 1.160 1.00 93.81 97 TYR A C 1
ATOM 778 O O . TYR A 1 97 ? -8.901 -3.132 1.809 1.00 93.81 97 TYR A O 1
ATOM 786 N N . LEU A 1 98 ? -7.470 -1.454 1.447 1.00 94.56 98 LEU A N 1
ATOM 787 C CA . LEU A 1 98 ? -6.613 -1.788 2.587 1.00 94.56 98 LEU A CA 1
ATOM 788 C C . LEU A 1 98 ? -7.372 -1.672 3.913 1.00 94.56 98 LEU A C 1
ATOM 790 O O . LEU A 1 98 ? -7.320 -2.600 4.715 1.00 94.56 98 LEU A O 1
ATOM 794 N N . ASN A 1 99 ? -8.138 -0.598 4.120 1.00 91.94 99 ASN A N 1
ATOM 795 C CA . ASN A 1 99 ? -8.981 -0.447 5.308 1.00 91.94 99 ASN A CA 1
ATOM 796 C C . ASN A 1 99 ? -10.032 -1.563 5.413 1.00 91.94 99 ASN A C 1
ATOM 798 O O . ASN A 1 99 ? -10.210 -2.139 6.485 1.00 91.94 99 ASN A O 1
ATOM 802 N N . GLU A 1 100 ? -10.724 -1.882 4.314 1.00 91.69 100 GLU A N 1
ATOM 803 C CA . GLU A 1 100 ? -11.715 -2.964 4.273 1.00 91.69 100 GLU A CA 1
ATOM 804 C C . GLU A 1 100 ? -11.086 -4.328 4.602 1.00 91.69 100 GLU A C 1
ATOM 806 O O . GLU A 1 100 ? -11.594 -5.056 5.454 1.00 91.69 100 GLU A O 1
ATOM 811 N N . GLU A 1 101 ? -9.966 -4.671 3.964 1.00 94.44 101 GLU A N 1
ATOM 812 C CA . GLU A 1 101 ? -9.285 -5.953 4.159 1.00 94.44 101 GLU A CA 1
ATOM 813 C C . GLU A 1 101 ? -8.714 -6.065 5.580 1.00 94.44 101 GLU A C 1
ATOM 815 O O . GLU A 1 101 ? -8.858 -7.102 6.230 1.00 94.44 101 GLU A O 1
ATOM 820 N N . VAL A 1 102 ? -8.147 -4.983 6.124 1.00 93.81 102 VAL A N 1
ATOM 821 C CA . VAL A 1 102 ? -7.678 -4.943 7.514 1.00 93.81 102 VAL A CA 1
ATOM 822 C C . VAL A 1 102 ? -8.830 -5.147 8.479 1.00 93.81 102 VAL A C 1
ATOM 824 O O . VAL A 1 102 ? -8.690 -5.935 9.413 1.00 93.81 102 VAL A O 1
ATOM 827 N N . ARG A 1 103 ? -9.970 -4.476 8.275 1.00 89.94 103 ARG A N 1
ATOM 828 C CA . ARG A 1 103 ? -11.162 -4.649 9.121 1.00 89.94 103 ARG A CA 1
ATOM 829 C C . ARG A 1 103 ? -11.659 -6.092 9.109 1.00 89.94 103 ARG A C 1
ATOM 831 O O . ARG A 1 103 ? -11.948 -6.621 10.176 1.00 89.94 103 ARG A O 1
ATOM 838 N N . ARG A 1 104 ? -11.679 -6.736 7.937 1.00 91.38 104 ARG A N 1
ATOM 839 C CA . ARG A 1 104 ? -12.056 -8.153 7.778 1.00 91.38 104 ARG A CA 1
ATOM 840 C C . ARG A 1 104 ? -11.052 -9.120 8.406 1.00 91.38 104 ARG A C 1
ATOM 842 O O . ARG A 1 104 ? -11.425 -10.230 8.779 1.00 91.38 104 ARG A O 1
ATOM 849 N N . ASN A 1 105 ? -9.785 -8.732 8.523 1.00 94.50 105 ASN A N 1
ATOM 850 C CA . ASN A 1 105 ? -8.754 -9.597 9.076 1.00 94.50 105 ASN A CA 1
ATOM 851 C C . ASN A 1 105 ? -8.883 -9.717 10.603 1.00 94.50 105 ASN A C 1
ATOM 853 O O . ASN A 1 105 ? -8.566 -8.788 11.352 1.00 94.50 105 ASN A O 1
ATOM 857 N N . ALA A 1 106 ? -9.307 -10.901 11.050 1.00 93.31 106 ALA A N 1
ATOM 858 C CA . ALA A 1 106 ? -9.532 -11.228 12.454 1.00 93.31 106 ALA A CA 1
ATOM 859 C C . ALA A 1 106 ? -8.250 -11.302 13.303 1.00 93.31 106 ALA A C 1
ATOM 861 O O . ALA A 1 106 ? -8.351 -11.267 14.532 1.00 93.31 106 ALA A O 1
ATOM 862 N N . ALA A 1 107 ? -7.066 -11.429 12.691 1.00 94.56 107 ALA A N 1
ATOM 863 C CA . ALA A 1 107 ? -5.797 -11.476 13.416 1.00 94.56 107 ALA A CA 1
ATOM 864 C C . ALA A 1 107 ? -5.392 -10.090 13.932 1.00 94.56 107 ALA A C 1
ATOM 866 O O . ALA A 1 107 ? -4.908 -9.974 15.053 1.00 94.56 107 ALA A O 1
ATOM 867 N N . VAL A 1 108 ? -5.638 -9.045 13.138 1.00 94.00 108 VAL A N 1
ATOM 868 C CA . VAL A 1 108 ? -5.403 -7.648 13.522 1.00 94.00 108 VAL A CA 1
ATOM 869 C C . VAL A 1 108 ? -6.521 -7.234 14.477 1.00 94.00 108 VAL A C 1
ATOM 871 O O . VAL A 1 108 ? -7.687 -7.224 14.079 1.00 94.00 108 VAL A O 1
ATOM 874 N N . LYS A 1 109 ? -6.213 -6.918 15.735 1.00 91.44 109 LYS A N 1
ATOM 875 C CA . LYS A 1 109 ? -7.247 -6.619 16.743 1.00 91.44 109 LYS A CA 1
ATOM 876 C C . LYS A 1 109 ? -7.490 -5.131 16.924 1.00 91.44 109 LYS A C 1
ATOM 878 O O . LYS A 1 109 ? -8.575 -4.761 17.364 1.00 91.44 109 LYS A O 1
ATOM 883 N N . MET A 1 110 ? -6.526 -4.294 16.558 1.00 89.94 110 MET A N 1
ATOM 884 C CA . MET A 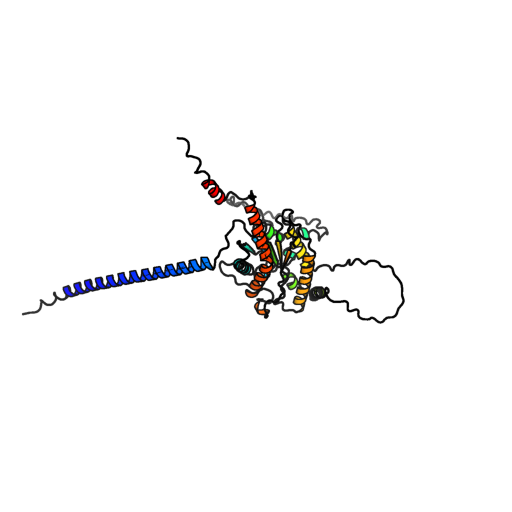1 110 ? -6.596 -2.852 16.760 1.00 89.94 110 MET A CA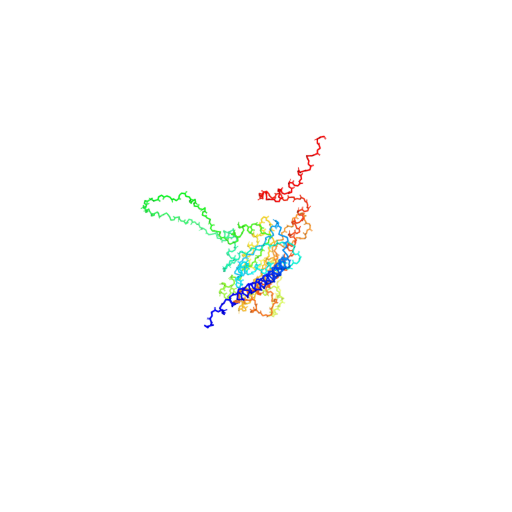 1
ATOM 885 C C . MET A 1 110 ? -6.990 -2.126 15.477 1.00 89.94 110 MET A C 1
ATOM 887 O O . MET A 1 110 ? -6.861 -2.652 14.368 1.00 89.94 110 MET A O 1
ATOM 891 N N . GLU A 1 111 ? -7.504 -0.906 15.618 1.00 89.38 111 GLU A N 1
ATOM 892 C CA . GLU A 1 111 ? -7.759 -0.042 14.470 1.00 89.38 111 GLU A CA 1
ATOM 893 C C . GLU A 1 111 ? -6.441 0.495 13.896 1.00 89.38 111 GLU A C 1
ATOM 895 O O . GLU A 1 111 ? -5.589 0.996 14.629 1.00 89.38 111 GLU A O 1
ATOM 900 N N . TRP A 1 112 ? -6.295 0.410 12.572 1.00 92.31 112 TRP A N 1
ATOM 901 C CA . TRP A 1 112 ? -5.168 0.972 11.834 1.00 92.31 112 TRP A CA 1
ATOM 902 C C . TRP A 1 112 ? -5.645 2.085 10.918 1.00 92.31 112 TRP A C 1
ATOM 904 O O . TRP A 1 112 ? -6.628 1.927 10.196 1.00 92.31 112 TRP A O 1
ATOM 914 N N . VAL A 1 113 ? -4.914 3.195 10.931 1.00 90.62 113 VAL A N 1
ATOM 915 C CA . VAL A 1 113 ? -5.189 4.362 10.099 1.00 90.62 113 VAL A CA 1
ATOM 916 C C . VAL A 1 113 ? -4.168 4.412 8.975 1.00 90.62 113 VAL A C 1
ATOM 918 O O . VAL A 1 113 ? -2.962 4.529 9.208 1.00 90.62 113 VAL A O 1
ATOM 921 N N . PHE A 1 114 ? -4.670 4.343 7.749 1.00 92.62 114 PHE A N 1
ATOM 922 C CA . PHE A 1 114 ? -3.863 4.409 6.542 1.00 92.62 114 PHE A CA 1
ATOM 923 C C . PHE A 1 114 ? -3.901 5.822 5.961 1.00 92.62 114 PHE A C 1
ATOM 925 O O . PHE A 1 114 ? -4.973 6.402 5.784 1.00 92.62 114 PHE A O 1
ATOM 932 N N . PHE A 1 115 ? -2.726 6.373 5.665 1.00 92.88 115 PHE A N 1
ATOM 933 C CA . PHE A 1 115 ? -2.571 7.676 5.030 1.00 92.88 115 PHE A CA 1
ATOM 934 C C . PHE A 1 115 ? -2.017 7.511 3.625 1.00 92.88 115 PHE A C 1
ATOM 936 O O . PHE A 1 115 ? -0.931 6.963 3.433 1.00 92.88 115 PHE A O 1
ATOM 943 N N . GLU A 1 116 ? -2.739 8.055 2.656 1.00 94.25 116 GLU A N 1
ATOM 944 C CA . GLU A 1 116 ? -2.276 8.151 1.282 1.00 94.25 116 GLU A CA 1
ATOM 945 C C . GLU A 1 116 ? -1.403 9.386 1.106 1.00 94.25 116 GLU A C 1
ATOM 947 O O . GLU A 1 116 ? -1.783 10.496 1.487 1.00 94.25 116 GLU A O 1
ATOM 952 N N . ARG A 1 117 ? -0.226 9.197 0.521 1.00 95.50 117 ARG A N 1
ATOM 953 C CA . ARG A 1 117 ? 0.672 10.281 0.127 1.00 95.50 117 ARG A CA 1
ATOM 954 C C . ARG A 1 117 ? 1.160 10.117 -1.308 1.00 95.50 117 ARG A C 1
ATOM 956 O O . ARG A 1 117 ? 2.148 10.735 -1.675 1.00 95.50 117 ARG A O 1
ATOM 963 N N . GLY A 1 118 ? 0.487 9.293 -2.111 1.00 94.38 118 GLY A N 1
ATOM 964 C CA . GLY A 1 118 ? 0.828 9.118 -3.519 1.00 94.38 118 GLY A CA 1
ATOM 965 C C . GLY A 1 118 ? 0.760 10.433 -4.299 1.00 94.38 118 GLY A C 1
ATOM 966 O O . GLY A 1 118 ? -0.049 11.309 -3.994 1.00 94.38 118 GLY A O 1
ATOM 967 N N . ALA A 1 119 ? 1.610 10.564 -5.313 1.00 94.62 119 ALA A N 1
ATOM 968 C CA . ALA A 1 119 ? 1.655 11.729 -6.187 1.00 94.62 119 ALA A CA 1
ATOM 969 C C . ALA A 1 119 ? 1.590 11.292 -7.654 1.00 94.62 119 ALA A C 1
ATOM 971 O O . ALA A 1 119 ? 2.467 10.559 -8.131 1.00 94.62 119 ALA A O 1
ATOM 972 N N . LEU A 1 120 ? 0.562 11.757 -8.375 1.00 93.00 120 LEU A N 1
ATOM 973 C CA . LEU A 1 120 ? 0.380 11.463 -9.796 1.00 93.00 120 LEU A CA 1
ATOM 974 C C . LEU A 1 120 ? 1.634 11.838 -10.582 1.00 93.00 120 LEU A C 1
ATOM 976 O O . LEU A 1 120 ? 2.211 12.902 -10.370 1.00 93.00 120 LEU A O 1
ATOM 980 N N . HIS A 1 121 ? 2.035 10.978 -11.515 1.00 93.62 121 HIS A N 1
ATOM 981 C CA . HIS A 1 121 ? 3.194 11.196 -12.384 1.00 93.62 121 HIS A CA 1
ATOM 982 C C . HIS A 1 121 ? 4.543 11.383 -11.674 1.00 93.62 121 HIS A C 1
ATOM 984 O O . HIS A 1 121 ? 5.522 11.715 -12.349 1.00 93.62 121 HIS A O 1
ATOM 990 N N . SER A 1 122 ? 4.623 11.140 -10.364 1.00 95.88 122 SER A N 1
ATOM 991 C CA . SER A 1 122 ? 5.906 11.120 -9.669 1.00 95.88 122 SER A CA 1
ATOM 992 C C . SER A 1 122 ? 6.729 9.896 -10.075 1.00 95.88 122 SER A C 1
ATOM 994 O O . SER A 1 122 ? 6.213 8.811 -10.340 1.00 95.88 122 SER A O 1
ATOM 996 N N . THR A 1 123 ? 8.029 10.108 -10.167 1.00 96.88 123 THR A N 1
ATOM 997 C CA . THR A 1 123 ? 9.079 9.138 -10.474 1.00 96.88 123 THR A CA 1
ATOM 998 C C . THR A 1 123 ? 9.853 8.818 -9.209 1.00 96.88 123 THR A C 1
ATOM 1000 O O . THR A 1 123 ? 9.773 9.555 -8.230 1.00 96.88 123 THR A O 1
ATOM 1003 N N . THR A 1 124 ? 10.666 7.764 -9.209 1.00 96.56 124 THR A N 1
ATOM 1004 C CA . THR A 1 124 ? 11.515 7.468 -8.038 1.00 96.56 124 THR A CA 1
ATOM 1005 C C . THR A 1 124 ? 12.455 8.617 -7.665 1.00 96.56 124 THR A C 1
ATOM 1007 O O . THR A 1 124 ? 12.818 8.733 -6.499 1.00 96.56 124 THR A O 1
ATOM 1010 N N . GLN A 1 125 ? 12.820 9.476 -8.625 1.00 95.62 125 GLN A N 1
ATOM 1011 C CA . GLN A 1 125 ? 13.657 10.652 -8.388 1.00 95.62 125 GLN A CA 1
ATOM 1012 C C . GLN A 1 125 ? 12.953 11.700 -7.515 1.00 95.62 125 GLN A C 1
ATOM 1014 O O . GLN A 1 125 ? 13.572 12.233 -6.601 1.00 95.62 125 GLN A O 1
ATOM 1019 N N . ASP A 1 126 ? 11.657 11.938 -7.732 1.00 95.44 126 ASP A N 1
ATOM 1020 C CA . ASP A 1 126 ? 10.867 12.927 -6.972 1.00 95.44 126 ASP A CA 1
ATOM 1021 C C . ASP A 1 126 ? 10.725 12.549 -5.482 1.00 95.44 126 ASP A C 1
ATOM 1023 O O . ASP A 1 126 ? 10.422 13.381 -4.623 1.00 95.44 126 ASP A O 1
ATOM 1027 N N . TRP A 1 127 ? 10.954 11.269 -5.179 1.00 95.88 127 TRP A N 1
ATOM 1028 C CA . TRP A 1 127 ? 10.913 10.682 -3.844 1.00 95.88 127 TRP A CA 1
ATOM 1029 C C . TRP A 1 127 ? 12.297 10.541 -3.193 1.00 95.88 127 TRP A C 1
ATOM 1031 O O . TRP A 1 127 ? 12.377 10.087 -2.054 1.00 95.88 127 TRP A O 1
ATOM 1041 N N . MET A 1 128 ? 13.392 10.899 -3.872 1.00 93.75 128 MET A N 1
ATOM 1042 C CA . MET A 1 128 ? 14.736 10.763 -3.302 1.00 93.75 128 MET A CA 1
ATOM 1043 C C . MET A 1 128 ? 14.953 11.719 -2.119 1.00 93.75 128 MET A C 1
ATOM 1045 O O . MET A 1 128 ? 14.501 12.862 -2.168 1.00 93.75 128 MET A O 1
ATOM 1049 N N . PRO A 1 129 ? 15.660 11.293 -1.058 1.00 89.81 129 PRO A N 1
ATOM 1050 C CA . PRO A 1 129 ? 16.015 12.181 0.044 1.00 89.81 129 PRO A CA 1
ATOM 1051 C C . PRO A 1 129 ? 17.044 13.223 -0.414 1.00 89.81 129 PRO A C 1
ATOM 1053 O O . PRO A 1 129 ? 17.997 12.893 -1.126 1.00 89.81 129 PRO A O 1
ATOM 1056 N N . HIS A 1 130 ? 16.904 14.467 0.043 1.00 79.56 130 HIS A N 1
ATOM 1057 C CA . HIS A 1 130 ? 17.730 15.598 -0.403 1.00 79.56 130 HIS A CA 1
ATOM 1058 C C . HIS A 1 130 ? 19.250 15.384 -0.225 1.00 79.56 130 HIS A C 1
ATOM 1060 O O . HIS A 1 130 ? 20.059 15.849 -1.024 1.00 79.56 130 HIS A O 1
ATOM 1066 N N . GLU A 1 131 ? 19.676 14.645 0.803 1.00 66.31 131 GLU A N 1
ATOM 1067 C CA . GLU A 1 131 ? 21.101 14.362 1.058 1.00 66.31 131 GLU A CA 1
ATOM 1068 C C . GLU A 1 131 ? 21.778 13.541 -0.050 1.00 66.31 131 GLU A C 1
ATOM 1070 O O . GLU A 1 131 ? 23.005 13.552 -0.178 1.00 66.31 131 GLU A O 1
ATOM 1075 N N . SER A 1 132 ? 20.989 12.818 -0.845 1.00 59.22 132 SER A N 1
ATOM 1076 C CA . SER A 1 132 ? 21.502 11.970 -1.921 1.00 59.22 132 SER A CA 1
ATOM 1077 C C . SER A 1 132 ? 21.779 12.731 -3.221 1.00 59.22 132 SER A C 1
ATOM 1079 O O . SER A 1 132 ? 22.584 12.265 -4.023 1.00 59.22 132 SER A O 1
ATOM 1081 N N . GLU A 1 133 ? 21.191 13.917 -3.405 1.00 57.72 133 GLU A N 1
ATOM 1082 C CA . GLU A 1 133 ? 21.376 14.740 -4.607 1.00 57.72 133 GLU A CA 1
ATOM 1083 C C . GLU A 1 133 ? 22.729 15.478 -4.587 1.00 57.72 133 GLU A C 1
ATOM 1085 O O . GLU A 1 133 ? 23.471 15.471 -5.569 1.00 57.72 133 GLU A O 1
ATOM 1090 N N . ASN A 1 134 ? 23.134 15.992 -3.420 1.00 52.88 134 ASN A N 1
ATOM 1091 C CA . ASN A 1 134 ? 24.368 16.776 -3.266 1.00 52.88 134 ASN A CA 1
ATOM 1092 C C . ASN A 1 134 ? 25.670 15.962 -3.361 1.00 52.88 134 ASN A C 1
ATOM 1094 O O . ASN A 1 134 ? 26.738 16.542 -3.535 1.00 52.88 134 ASN A O 1
ATOM 1098 N N . LYS A 1 135 ? 25.622 14.629 -3.252 1.00 54.38 135 LYS A N 1
ATOM 1099 C CA . LYS A 1 135 ? 26.826 13.782 -3.368 1.00 54.38 135 LYS A CA 1
ATOM 1100 C C . LYS A 1 135 ? 27.184 13.428 -4.819 1.00 54.38 135 LYS A C 1
ATOM 1102 O O . LYS A 1 135 ? 28.243 12.853 -5.042 1.00 54.38 135 LYS A O 1
ATOM 1107 N N . GLY A 1 136 ? 26.321 13.756 -5.788 1.00 50.12 136 GLY A N 1
ATOM 1108 C CA . GLY A 1 136 ? 26.496 13.401 -7.202 1.00 50.12 136 GLY A CA 1
ATOM 1109 C C . GLY A 1 136 ? 27.023 14.515 -8.111 1.00 50.12 136 GLY A C 1
ATOM 1110 O O . GLY A 1 136 ? 27.444 14.219 -9.225 1.00 50.12 136 GLY A O 1
ATOM 1111 N N . VAL A 1 137 ? 27.027 15.776 -7.666 1.00 47.34 137 VAL A N 1
ATOM 1112 C CA . VAL A 1 137 ? 27.439 16.928 -8.489 1.00 47.34 137 VAL A CA 1
ATOM 1113 C C . VAL A 1 137 ? 28.513 17.724 -7.754 1.00 47.34 137 VAL A C 1
ATOM 1115 O O . VAL A 1 137 ? 28.310 18.834 -7.276 1.00 47.34 137 VAL A O 1
ATOM 1118 N N . GLY A 1 138 ? 29.701 17.130 -7.662 1.00 45.25 138 GLY A N 1
ATOM 1119 C CA . GLY A 1 138 ? 30.936 17.856 -7.387 1.00 45.25 138 GLY A CA 1
ATOM 1120 C C . GLY A 1 138 ? 31.423 18.587 -8.639 1.00 45.25 138 GLY A C 1
ATOM 1121 O O . GLY A 1 138 ? 32.513 18.310 -9.119 1.00 45.25 138 GLY A O 1
ATOM 1122 N N . THR A 1 139 ? 30.615 19.491 -9.192 1.00 43.12 139 THR A N 1
ATOM 1123 C CA . THR A 1 139 ? 31.065 20.474 -10.188 1.00 43.12 139 THR A CA 1
ATOM 1124 C C . THR A 1 139 ? 30.558 21.841 -9.768 1.00 43.12 139 THR A C 1
ATOM 1126 O O . THR A 1 139 ? 29.393 22.162 -9.967 1.00 43.12 139 THR A O 1
ATOM 1129 N N . SER A 1 140 ? 31.459 22.588 -9.127 1.00 47.31 140 SER A N 1
ATOM 1130 C CA . SER A 1 140 ? 31.515 24.050 -9.035 1.00 47.31 140 SER A CA 1
ATOM 1131 C C . SER A 1 140 ? 30.224 24.813 -9.372 1.00 47.31 140 SER A C 1
ATOM 1133 O O . SER A 1 140 ? 30.114 25.410 -10.442 1.00 47.31 140 SER A O 1
ATOM 1135 N N . GLU A 1 141 ? 29.290 24.910 -8.428 1.00 43.88 141 GLU A N 1
ATOM 1136 C CA . GLU A 1 141 ? 28.361 26.045 -8.406 1.00 43.88 141 GLU A CA 1
ATOM 1137 C C . GLU A 1 141 ? 29.067 27.210 -7.700 1.00 43.88 141 GLU A C 1
ATOM 1139 O O . GLU A 1 141 ? 28.794 27.573 -6.557 1.00 43.88 141 GLU A O 1
ATOM 1144 N N . ALA A 1 142 ? 30.086 27.736 -8.382 1.00 47.59 142 ALA A N 1
ATOM 1145 C CA . ALA A 1 142 ? 30.657 29.029 -8.070 1.00 47.59 142 ALA A CA 1
ATOM 1146 C C . ALA A 1 142 ? 29.655 30.098 -8.521 1.00 47.59 142 ALA A C 1
ATOM 1148 O O . ALA A 1 142 ? 29.307 30.168 -9.696 1.00 47.59 142 ALA A O 1
ATOM 1149 N N . ALA A 1 143 ? 29.217 30.911 -7.561 1.00 48.97 143 ALA A N 1
ATOM 1150 C CA . ALA A 1 143 ? 28.714 32.269 -7.742 1.00 48.97 143 ALA A CA 1
ATOM 1151 C C . ALA A 1 143 ? 27.700 32.477 -8.884 1.00 48.97 143 ALA A C 1
ATOM 1153 O O . ALA A 1 143 ? 28.038 32.954 -9.966 1.00 48.97 143 ALA A O 1
ATOM 1154 N N . ARG A 1 144 ? 26.414 32.251 -8.594 1.00 36.72 144 ARG A N 1
ATOM 1155 C CA . ARG A 1 144 ? 25.348 32.958 -9.310 1.00 36.72 144 ARG A CA 1
ATOM 1156 C C . ARG A 1 144 ? 25.099 34.286 -8.579 1.00 36.72 144 ARG A C 1
ATOM 1158 O O . ARG A 1 144 ? 24.689 34.234 -7.420 1.00 36.72 144 ARG A O 1
ATOM 1165 N N . PRO A 1 145 ? 25.387 35.453 -9.182 1.00 43.53 145 PRO A N 1
ATOM 1166 C CA . PRO A 1 145 ? 25.139 36.735 -8.536 1.00 43.53 145 PRO A CA 1
ATOM 1167 C C . PRO A 1 145 ? 23.631 36.965 -8.415 1.00 43.53 145 PRO A C 1
ATOM 1169 O O . PRO A 1 145 ? 22.873 36.705 -9.354 1.00 43.53 145 PRO A O 1
ATOM 1172 N N . GLU A 1 146 ? 23.203 37.428 -7.242 1.00 42.31 146 GLU A N 1
ATOM 1173 C CA . GLU A 1 146 ? 21.843 37.915 -7.039 1.00 42.31 146 GLU A CA 1
ATOM 1174 C C . GLU A 1 146 ? 21.562 39.088 -7.993 1.00 42.31 146 GLU A C 1
ATOM 1176 O O . GLU A 1 146 ? 22.413 39.972 -8.138 1.00 42.31 146 GLU A O 1
ATOM 1181 N N . PRO A 1 147 ? 20.388 39.141 -8.644 1.00 42.22 147 PRO A N 1
ATOM 1182 C CA . PRO A 1 147 ? 19.989 40.317 -9.394 1.00 42.22 147 PRO A CA 1
ATOM 1183 C C . PRO A 1 147 ? 19.619 41.435 -8.411 1.00 42.22 147 PRO A C 1
ATOM 1185 O O . PRO A 1 147 ? 18.494 41.511 -7.921 1.00 42.22 147 PRO A O 1
ATOM 1188 N N . GLN A 1 148 ? 20.579 42.315 -8.131 1.00 42.88 148 GLN A N 1
ATOM 1189 C CA . GLN A 1 148 ? 20.299 43.664 -7.647 1.00 42.88 148 GLN A CA 1
ATOM 1190 C C . GLN A 1 148 ? 19.779 44.484 -8.833 1.00 42.88 148 GLN A C 1
ATOM 1192 O O . GLN A 1 148 ? 20.474 44.658 -9.833 1.00 42.88 148 GLN A O 1
ATOM 1197 N N . GLY A 1 149 ? 18.530 44.932 -8.748 1.00 42.38 149 GLY A N 1
ATOM 1198 C CA . GLY A 1 149 ? 17.844 45.633 -9.832 1.00 42.38 149 GLY A CA 1
ATOM 1199 C C . GLY A 1 149 ? 16.521 46.221 -9.367 1.00 42.38 149 GLY A C 1
ATOM 1200 O O . GLY A 1 149 ? 15.453 45.818 -9.810 1.00 42.38 149 GLY A O 1
ATOM 1201 N N . GLU A 1 150 ? 16.645 47.130 -8.412 1.00 43.38 150 GLU A N 1
ATOM 1202 C CA . GLU A 1 150 ? 15.650 48.031 -7.843 1.00 43.38 150 GLU A CA 1
ATOM 1203 C C . GLU A 1 150 ? 14.916 48.840 -8.935 1.00 43.38 150 GLU A C 1
ATOM 1205 O O . GLU A 1 150 ? 15.532 49.622 -9.656 1.00 43.38 150 GLU A O 1
ATOM 1210 N N . ILE A 1 151 ? 13.591 48.678 -9.054 1.00 45.72 151 ILE A N 1
ATOM 1211 C CA . ILE A 1 151 ? 12.720 49.673 -9.699 1.00 45.72 151 ILE A CA 1
ATOM 1212 C C . ILE A 1 151 ? 11.891 50.316 -8.593 1.00 45.72 151 ILE A C 1
ATOM 1214 O O . ILE A 1 151 ? 10.917 49.756 -8.093 1.00 45.72 151 ILE A O 1
ATOM 1218 N N . ARG A 1 152 ? 12.348 51.502 -8.201 1.00 41.75 152 ARG A N 1
ATOM 1219 C CA . ARG A 1 152 ? 11.712 52.425 -7.270 1.00 41.75 152 ARG A CA 1
ATOM 1220 C C . ARG A 1 152 ? 10.510 53.064 -7.971 1.00 41.75 152 ARG A C 1
ATOM 1222 O O . ARG A 1 152 ? 10.676 53.923 -8.831 1.00 41.75 152 ARG A O 1
ATOM 1229 N N . GLY A 1 153 ? 9.313 52.583 -7.651 1.00 42.47 153 GLY A N 1
ATOM 1230 C CA . GLY A 1 153 ? 8.049 53.224 -8.000 1.00 42.47 153 GLY A CA 1
ATOM 1231 C C . GLY A 1 153 ? 7.417 53.772 -6.731 1.00 42.47 153 GLY A C 1
ATOM 1232 O O . GLY A 1 153 ? 6.908 53.000 -5.923 1.00 42.47 153 GLY A O 1
ATOM 1233 N N . ASP A 1 154 ? 7.492 55.088 -6.549 1.00 46.59 154 ASP A N 1
ATOM 1234 C CA . ASP A 1 154 ? 6.847 55.797 -5.448 1.00 46.59 154 ASP A CA 1
ATOM 1235 C C . ASP A 1 154 ? 5.321 55.714 -5.612 1.00 46.59 154 ASP A C 1
ATOM 1237 O O . ASP A 1 154 ? 4.750 56.296 -6.535 1.00 46.59 154 ASP A O 1
ATOM 1241 N N . HIS A 1 155 ? 4.654 54.992 -4.710 1.00 43.97 155 HIS A N 1
ATOM 1242 C CA . HIS A 1 155 ? 3.203 55.043 -4.544 1.00 43.97 155 HIS A CA 1
ATOM 1243 C C . HIS A 1 155 ? 2.894 55.451 -3.095 1.00 43.97 155 HIS A C 1
ATOM 1245 O O . HIS A 1 155 ? 3.322 54.747 -2.178 1.00 43.97 155 HIS A O 1
ATOM 1251 N N . PRO A 1 156 ? 2.187 56.574 -2.863 1.00 57.19 156 PRO A N 1
ATOM 1252 C CA . PRO A 1 156 ? 1.846 57.009 -1.518 1.00 57.19 156 PRO A CA 1
ATOM 1253 C C . PRO A 1 156 ? 0.736 56.138 -0.917 1.00 57.19 156 PRO A C 1
ATOM 1255 O O . PRO A 1 156 ? -0.358 56.010 -1.463 1.00 57.19 156 PRO A O 1
ATOM 1258 N N . GLU A 1 157 ? 1.119 55.525 0.196 1.00 50.00 157 GLU A N 1
ATOM 1259 C CA . GLU A 1 157 ? 0.378 55.157 1.403 1.00 50.00 157 GLU A CA 1
ATOM 1260 C C . GLU A 1 157 ? -1.145 55.393 1.403 1.00 50.00 157 GLU A C 1
ATOM 1262 O O . GLU A 1 157 ? -1.634 56.520 1.449 1.00 50.00 157 GLU A O 1
ATOM 1267 N N . SER A 1 158 ? -1.893 54.290 1.490 1.00 50.72 158 SER A N 1
ATOM 1268 C CA . SER A 1 158 ? -3.157 54.243 2.225 1.00 50.72 158 SER A CA 1
ATOM 1269 C C . SER A 1 158 ? -3.029 53.182 3.316 1.00 50.72 158 SER A C 1
ATOM 1271 O O . SER A 1 158 ? -2.727 52.020 3.032 1.00 50.72 158 SER A O 1
ATOM 1273 N N . GLU A 1 159 ? -3.206 53.635 4.549 1.00 53.91 159 GLU A N 1
ATOM 1274 C CA . GLU A 1 159 ? -3.077 52.910 5.809 1.00 53.91 159 GLU A CA 1
ATOM 1275 C C . GLU A 1 159 ? -4.114 51.771 5.961 1.00 53.91 159 GLU A C 1
ATOM 1277 O O . GLU A 1 159 ? -5.083 51.691 5.210 1.00 53.91 159 GLU A O 1
ATOM 1282 N N . ASP A 1 160 ? -3.887 50.907 6.960 1.00 51.09 160 ASP A N 1
ATOM 1283 C CA . ASP A 1 160 ? -4.699 49.759 7.422 1.00 51.09 160 ASP A CA 1
ATOM 1284 C C . ASP A 1 160 ? -4.432 48.366 6.813 1.00 51.09 160 ASP A C 1
ATOM 1286 O O . ASP A 1 160 ? -5.286 47.714 6.215 1.00 51.09 160 ASP A O 1
ATOM 1290 N N . SER A 1 161 ? -3.241 47.812 7.078 1.00 48.16 161 SER A N 1
ATOM 1291 C CA . SER A 1 161 ? -2.961 46.364 6.928 1.00 48.16 161 SER A CA 1
ATOM 1292 C C . SER A 1 161 ? -2.100 45.778 8.061 1.00 48.16 161 SER A C 1
ATOM 1294 O O . SER A 1 161 ? -1.342 44.830 7.870 1.00 48.16 161 SER A O 1
ATOM 1296 N N . SER A 1 162 ? -2.228 46.308 9.279 1.00 48.78 162 SER A N 1
ATOM 1297 C CA . SER A 1 162 ? -1.414 45.938 10.451 1.00 48.78 162 SER A CA 1
ATOM 1298 C C . SER A 1 162 ? -1.845 44.653 11.190 1.00 48.78 162 SER A C 1
ATOM 1300 O O . SER A 1 162 ? -1.323 44.368 12.267 1.00 48.78 162 SER A O 1
ATOM 1302 N N . LEU A 1 163 ? -2.742 43.828 10.628 1.00 51.00 163 LEU A N 1
ATOM 1303 C CA . LEU A 1 163 ? -3.216 42.580 11.265 1.00 51.00 163 LEU A CA 1
ATOM 1304 C C . LEU A 1 163 ? -2.860 41.279 10.530 1.00 51.00 163 LEU A C 1
ATOM 1306 O O . LEU A 1 163 ? -3.208 40.197 11.003 1.00 51.00 163 LEU A O 1
ATOM 1310 N N . LEU A 1 164 ? -2.120 41.343 9.423 1.00 47.50 164 LEU A N 1
ATOM 1311 C CA . LEU A 1 164 ? -1.606 40.152 8.749 1.00 47.50 164 LEU A CA 1
ATOM 1312 C C . LEU A 1 164 ? -0.089 40.113 8.899 1.00 47.50 164 LEU A C 1
ATOM 1314 O O . LEU A 1 164 ? 0.646 40.589 8.039 1.00 47.50 164 LEU A O 1
ATOM 1318 N N . GLN A 1 165 ? 0.390 39.528 10.002 1.00 59.06 165 GLN A N 1
ATOM 1319 C CA . GLN A 1 165 ? 1.779 39.078 10.040 1.00 59.06 165 GLN A CA 1
ATOM 1320 C C . GLN A 1 165 ? 1.988 38.141 8.841 1.00 59.06 165 GLN A C 1
ATOM 1322 O O . GLN A 1 165 ? 1.241 37.163 8.720 1.00 59.06 165 GLN A O 1
ATOM 1327 N N . PRO A 1 166 ? 2.946 38.420 7.938 1.00 49.47 166 PRO A N 1
ATOM 1328 C CA . PRO A 1 166 ? 3.220 37.530 6.826 1.00 49.47 166 PRO A CA 1
ATOM 1329 C C . PRO A 1 166 ? 3.583 36.165 7.407 1.00 49.47 166 PRO A C 1
ATOM 1331 O O . PRO A 1 166 ? 4.548 36.035 8.163 1.00 49.47 166 PRO A O 1
ATOM 1334 N N . LEU A 1 167 ? 2.763 35.154 7.095 1.00 47.53 167 LEU A N 1
ATOM 1335 C CA . LEU A 1 167 ? 3.071 33.770 7.430 1.00 47.53 167 LEU A CA 1
ATOM 1336 C C . LEU A 1 167 ? 4.504 33.500 6.957 1.00 47.53 167 LEU A C 1
ATOM 1338 O O . LEU A 1 167 ? 4.826 33.850 5.817 1.00 47.53 167 LEU A O 1
ATOM 1342 N N . PRO A 1 168 ? 5.374 32.920 7.805 1.00 57.06 168 PRO A N 1
ATOM 1343 C CA . PRO A 1 168 ? 6.749 32.655 7.417 1.00 57.06 168 PRO A CA 1
ATOM 1344 C C . PRO A 1 168 ? 6.722 31.869 6.112 1.00 57.06 168 PRO A C 1
ATOM 1346 O O . PRO A 1 168 ? 6.021 30.860 6.030 1.00 57.06 168 PRO A O 1
ATOM 1349 N N . ALA A 1 169 ? 7.425 32.361 5.089 1.0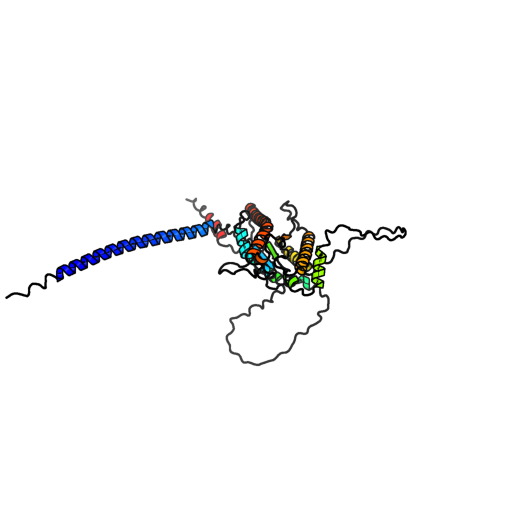0 49.66 169 ALA A N 1
ATOM 1350 C CA . ALA A 1 169 ? 7.453 31.743 3.772 1.00 49.66 169 ALA A CA 1
ATOM 1351 C C . ALA A 1 169 ? 7.893 30.281 3.923 1.00 49.66 169 ALA A C 1
ATOM 1353 O O . ALA A 1 169 ? 9.072 29.980 4.123 1.00 49.66 169 ALA A O 1
ATOM 1354 N N . ILE A 1 170 ? 6.924 29.364 3.889 1.00 54.00 170 ILE A N 1
ATOM 1355 C CA . ILE A 1 170 ? 7.187 27.935 3.994 1.00 54.00 170 ILE A CA 1
ATOM 1356 C C . ILE A 1 170 ? 7.863 27.560 2.684 1.00 54.00 170 ILE A C 1
ATOM 1358 O O . ILE A 1 170 ? 7.213 27.442 1.646 1.00 54.00 170 ILE A O 1
ATOM 1362 N N . LYS A 1 171 ? 9.189 27.419 2.724 1.00 58.03 171 LYS A N 1
ATOM 1363 C CA . LYS A 1 171 ? 9.960 26.931 1.585 1.00 58.03 171 LYS A CA 1
ATOM 1364 C C . LYS A 1 171 ? 9.367 25.572 1.189 1.00 58.03 171 LYS A C 1
ATOM 1366 O O . LYS A 1 171 ? 9.284 24.699 2.059 1.00 58.03 171 LYS A O 1
ATOM 1371 N N . PRO A 1 172 ? 8.910 25.388 -0.063 1.00 57.00 172 PRO A N 1
ATOM 1372 C CA . PRO A 1 172 ? 8.308 24.129 -0.464 1.00 57.00 172 PRO A CA 1
ATOM 1373 C C . PRO A 1 172 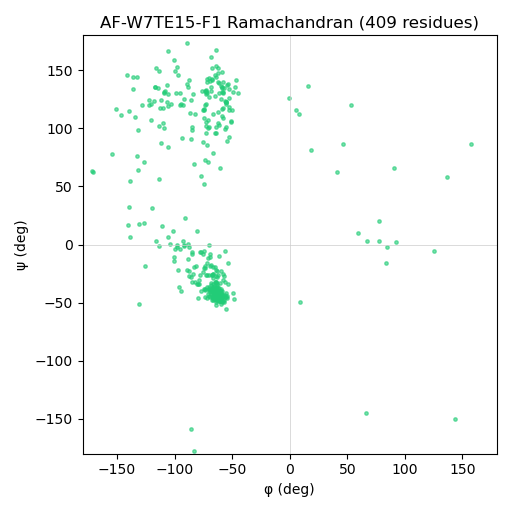? 9.315 22.996 -0.226 1.00 57.00 172 PRO A C 1
ATOM 1375 O O . PRO A 1 172 ? 10.519 23.189 -0.449 1.00 57.00 172 PRO A O 1
ATOM 1378 N N . PRO A 1 173 ? 8.858 21.836 0.273 1.00 63.28 173 PRO A N 1
ATOM 1379 C CA . PRO A 1 173 ? 9.736 20.701 0.496 1.00 63.28 173 PRO A CA 1
ATOM 1380 C C . PRO A 1 173 ? 10.387 20.310 -0.832 1.00 63.28 173 PRO A C 1
ATOM 1382 O O . PRO A 1 173 ? 9.717 20.194 -1.855 1.00 63.28 173 PRO A O 1
ATOM 1385 N N . ARG A 1 174 ? 11.711 20.140 -0.811 1.00 78.44 174 ARG A N 1
ATOM 1386 C CA . ARG A 1 174 ? 12.510 19.841 -2.009 1.00 78.44 174 ARG A CA 1
ATOM 1387 C C . ARG A 1 174 ? 12.332 18.400 -2.503 1.00 78.44 174 ARG A C 1
ATOM 1389 O O . ARG A 1 174 ? 12.620 18.126 -3.658 1.00 78.44 174 ARG A O 1
ATOM 1396 N N . SER A 1 175 ? 11.832 17.512 -1.642 1.00 91.31 175 SER A N 1
ATOM 1397 C CA . SER A 1 175 ? 11.504 16.116 -1.941 1.00 91.31 175 SER A CA 1
ATOM 1398 C C . SER A 1 175 ? 10.114 15.769 -1.412 1.00 91.31 175 SER A C 1
ATOM 1400 O O . SER A 1 175 ? 9.719 16.218 -0.328 1.00 91.31 175 SER A O 1
ATOM 1402 N N . LEU A 1 176 ? 9.379 14.926 -2.145 1.00 93.50 176 LEU A N 1
ATOM 1403 C CA . LEU A 1 176 ? 8.090 14.397 -1.688 1.00 93.50 176 LEU A CA 1
ATOM 1404 C C . LEU A 1 176 ? 8.248 13.548 -0.423 1.00 93.50 176 LEU A C 1
ATOM 1406 O O . LEU A 1 176 ? 7.384 13.579 0.455 1.00 93.50 176 LEU A O 1
ATOM 1410 N N . LEU A 1 177 ? 9.367 12.832 -0.289 1.00 94.62 177 LEU A N 1
ATOM 1411 C CA . LEU A 1 177 ? 9.638 12.019 0.892 1.00 94.62 177 LEU A CA 1
ATOM 1412 C C . LEU A 1 177 ? 9.806 12.896 2.137 1.00 94.62 177 LEU A C 1
ATOM 1414 O O . LEU A 1 177 ? 9.173 12.632 3.158 1.00 94.62 177 LEU A O 1
ATOM 1418 N N . ASP A 1 178 ? 10.561 13.989 2.031 1.00 93.25 178 ASP A N 1
ATOM 1419 C CA . ASP A 1 178 ? 10.756 14.939 3.133 1.00 93.25 178 ASP A CA 1
ATOM 1420 C C . ASP A 1 178 ? 9.433 15.616 3.532 1.00 93.25 178 ASP A C 1
ATOM 1422 O O . ASP A 1 178 ? 9.157 15.831 4.718 1.00 93.25 178 ASP A O 1
ATOM 1426 N N . ALA A 1 179 ? 8.556 15.895 2.560 1.00 92.69 179 ALA A N 1
ATOM 1427 C CA . ALA A 1 179 ? 7.204 16.392 2.821 1.00 92.69 179 ALA A CA 1
ATOM 1428 C C . ALA A 1 179 ? 6.374 15.388 3.644 1.00 92.69 179 ALA A C 1
ATOM 1430 O O . ALA A 1 179 ? 5.677 15.758 4.592 1.00 92.69 179 ALA A O 1
ATOM 1431 N N . VAL A 1 180 ? 6.469 14.095 3.319 1.00 94.06 180 VAL A N 1
ATOM 1432 C CA . VAL A 1 180 ? 5.788 13.034 4.069 1.00 94.06 180 VAL A CA 1
ATOM 1433 C C . VAL A 1 180 ? 6.369 12.895 5.472 1.00 94.06 180 VAL A C 1
ATOM 1435 O O . VAL A 1 180 ? 5.602 12.885 6.436 1.00 94.06 180 VAL A O 1
ATOM 1438 N N . LEU A 1 181 ? 7.692 12.841 5.610 1.00 93.25 181 LEU A N 1
ATOM 1439 C CA . LEU A 1 181 ? 8.374 12.657 6.895 1.00 93.25 181 LEU A CA 1
ATOM 1440 C C . LEU A 1 181 ? 8.187 13.849 7.843 1.00 93.25 181 LEU A C 1
ATOM 1442 O O . LEU A 1 181 ? 8.041 13.674 9.055 1.00 93.25 181 LEU A O 1
ATOM 1446 N N . SER A 1 182 ? 8.117 15.067 7.302 1.00 91.31 182 SER A N 1
ATOM 1447 C CA . SER A 1 182 ? 7.824 16.271 8.086 1.00 91.31 182 SER A CA 1
ATOM 1448 C C . SER A 1 182 ? 6.364 16.339 8.550 1.00 91.31 182 SER A C 1
ATOM 1450 O O . SER A 1 182 ? 6.089 16.921 9.607 1.00 91.31 182 SER A O 1
ATOM 1452 N N . SER A 1 183 ? 5.439 15.694 7.827 1.00 91.12 183 SER A N 1
ATOM 1453 C CA . SER A 1 183 ? 4.017 15.633 8.175 1.00 91.12 183 SER A CA 1
ATOM 1454 C C . SER A 1 183 ? 3.743 14.826 9.454 1.00 91.12 183 SER A C 1
ATOM 1456 O O . SER A 1 183 ? 4.425 13.852 9.773 1.00 91.12 183 SER A O 1
ATOM 1458 N N . ARG A 1 184 ? 2.656 15.164 10.163 1.00 87.62 184 ARG A N 1
ATOM 1459 C CA . ARG A 1 184 ? 2.196 14.424 11.359 1.00 87.62 184 ARG A CA 1
ATOM 1460 C C . ARG A 1 184 ? 1.816 12.963 11.065 1.00 87.62 184 ARG A C 1
ATOM 1462 O O . ARG A 1 184 ? 1.848 12.120 11.962 1.00 87.62 184 ARG A O 1
ATOM 1469 N N . SER A 1 185 ? 1.409 12.663 9.831 1.00 86.19 185 SER A N 1
ATOM 1470 C CA . SER A 1 185 ? 1.111 11.289 9.410 1.00 86.19 185 SER A CA 1
ATOM 1471 C C . SER A 1 185 ? 2.379 10.460 9.219 1.00 86.19 185 SER A C 1
ATOM 1473 O O . SER A 1 185 ? 2.379 9.302 9.613 1.00 86.19 185 SER A O 1
ATOM 1475 N N . GLY A 1 186 ? 3.446 11.046 8.661 1.00 86.50 186 GLY A N 1
ATOM 1476 C CA . GLY A 1 186 ? 4.709 10.342 8.418 1.00 86.50 186 GLY A CA 1
ATOM 1477 C C . GLY A 1 186 ? 5.569 10.214 9.667 1.00 86.50 186 GLY A C 1
ATOM 1478 O O . GLY A 1 186 ? 6.026 9.127 9.992 1.00 86.50 186 GLY A O 1
ATOM 1479 N N . ARG A 1 187 ? 5.729 11.289 10.443 1.00 89.06 187 ARG A N 1
ATOM 1480 C CA . ARG A 1 187 ? 6.656 11.307 11.588 1.00 89.06 187 ARG A CA 1
ATOM 1481 C C . ARG A 1 187 ? 6.453 10.172 12.601 1.00 89.06 187 ARG A C 1
ATOM 1483 O O . ARG A 1 187 ? 7.430 9.697 13.173 1.00 89.06 187 ARG A O 1
ATOM 1490 N N . ASP A 1 188 ? 5.205 9.746 12.792 1.00 89.44 188 ASP A N 1
ATOM 1491 C CA . ASP A 1 188 ? 4.834 8.681 13.732 1.00 89.44 188 ASP A CA 1
ATOM 1492 C C . ASP A 1 188 ? 4.357 7.400 13.022 1.00 89.44 188 ASP A C 1
ATOM 1494 O O . ASP A 1 188 ? 3.666 6.577 13.628 1.00 89.44 188 ASP A O 1
ATOM 1498 N N . ALA A 1 189 ? 4.628 7.251 11.724 1.00 92.81 189 ALA A N 1
ATOM 1499 C CA . ALA A 1 189 ? 4.214 6.078 10.969 1.00 92.81 189 ALA A CA 1
ATOM 1500 C C . ALA A 1 189 ? 4.931 4.830 11.489 1.00 92.81 189 ALA A C 1
ATOM 1502 O O . ALA A 1 189 ? 6.150 4.786 11.588 1.00 92.81 189 ALA A O 1
ATOM 1503 N N . CYS A 1 190 ? 4.178 3.785 11.806 1.00 93.19 190 CYS A N 1
ATOM 1504 C CA . CYS A 1 190 ? 4.751 2.512 12.241 1.00 93.19 190 CYS A CA 1
ATOM 1505 C C . CYS A 1 190 ? 5.146 1.648 11.036 1.00 93.19 190 CYS A C 1
ATOM 1507 O O . CYS A 1 190 ? 6.017 0.782 11.132 1.00 93.19 190 CYS A O 1
ATOM 1509 N N . VAL A 1 191 ? 4.475 1.886 9.906 1.00 95.88 191 VAL A N 1
ATOM 1510 C CA . VAL A 1 191 ? 4.631 1.150 8.657 1.00 95.88 191 VAL A CA 1
ATOM 1511 C C . VAL A 1 191 ? 4.676 2.132 7.490 1.00 95.88 191 VAL A C 1
ATOM 1513 O O . VAL A 1 191 ? 3.806 2.998 7.377 1.00 95.88 191 VAL A O 1
ATOM 1516 N N . TYR A 1 192 ? 5.628 1.937 6.580 1.00 97.38 192 TYR A N 1
ATOM 1517 C CA . TYR A 1 192 ? 5.615 2.558 5.255 1.00 97.38 192 TYR A CA 1
ATOM 1518 C C . TYR A 1 192 ? 5.338 1.513 4.187 1.00 97.38 192 TYR A C 1
ATOM 1520 O O . TYR A 1 192 ? 6.000 0.482 4.150 1.00 97.38 192 TYR A O 1
ATOM 1528 N N . ILE A 1 193 ? 4.393 1.790 3.297 1.00 97.88 193 ILE A N 1
ATOM 1529 C CA . ILE A 1 193 ? 4.141 0.998 2.095 1.00 97.88 193 ILE A CA 1
ATOM 1530 C C . ILE A 1 193 ? 4.670 1.812 0.916 1.00 97.88 193 ILE A C 1
ATOM 1532 O O . ILE A 1 193 ? 4.277 2.962 0.732 1.00 97.88 193 ILE A O 1
ATOM 1536 N N . VAL A 1 194 ? 5.591 1.243 0.144 1.00 98.00 194 VAL A N 1
ATOM 1537 C CA . VAL A 1 194 ? 6.294 1.931 -0.944 1.00 98.00 194 VAL A CA 1
ATOM 1538 C C . VAL A 1 194 ? 5.873 1.325 -2.277 1.00 98.00 194 VAL A C 1
ATOM 1540 O O . VAL A 1 194 ? 6.119 0.146 -2.531 1.00 98.00 194 VAL A O 1
ATOM 1543 N N . MET A 1 195 ? 5.247 2.141 -3.125 1.00 96.31 195 MET A N 1
ATOM 1544 C CA . MET A 1 195 ? 4.734 1.767 -4.445 1.00 96.31 195 MET A CA 1
ATOM 1545 C C . MET A 1 195 ? 5.153 2.796 -5.502 1.00 96.31 195 MET A C 1
ATOM 1547 O O . MET A 1 195 ? 4.360 3.641 -5.912 1.00 96.31 195 MET A O 1
ATOM 1551 N N . VAL A 1 196 ? 6.413 2.760 -5.931 1.00 95.94 196 VAL A N 1
ATOM 1552 C CA . VAL A 1 196 ? 6.957 3.748 -6.874 1.00 95.94 196 VAL A CA 1
ATOM 1553 C C . VAL A 1 196 ? 7.896 3.103 -7.888 1.00 95.94 196 VAL A C 1
ATOM 1555 O O . VAL A 1 196 ? 8.620 2.161 -7.570 1.00 95.94 196 VAL A O 1
ATOM 1558 N N . GLY A 1 197 ? 7.882 3.629 -9.113 1.00 94.19 197 GLY A N 1
ATOM 1559 C CA . GLY A 1 197 ? 8.826 3.277 -10.179 1.00 94.19 197 GLY A CA 1
ATOM 1560 C C . GLY A 1 197 ? 8.170 2.825 -11.476 1.00 94.19 197 GLY A C 1
ATOM 1561 O O . GLY A 1 197 ? 8.862 2.680 -12.484 1.00 94.19 197 GLY A O 1
ATOM 1562 N N . LEU A 1 198 ? 6.843 2.668 -11.507 1.00 93.31 198 LEU A N 1
ATOM 1563 C CA . LEU A 1 198 ? 6.149 2.377 -12.758 1.00 93.31 198 LEU A CA 1
ATOM 1564 C C . LEU A 1 198 ? 6.268 3.572 -13.709 1.00 93.31 198 LEU A C 1
ATOM 1566 O O . LEU A 1 198 ? 6.556 3.402 -14.894 1.00 93.31 198 LEU A O 1
ATOM 1570 N N . GLN A 1 199 ? 6.138 4.788 -13.176 1.00 94.69 199 GLN A N 1
ATOM 1571 C CA . GLN A 1 199 ? 6.261 6.015 -13.958 1.00 94.69 199 GLN A CA 1
ATOM 1572 C C . GLN A 1 199 ? 7.642 6.187 -14.619 1.00 94.69 199 GLN A C 1
ATOM 1574 O O . GLN A 1 199 ? 7.703 6.708 -15.737 1.00 94.69 199 GLN A O 1
ATOM 1579 N N . ASP A 1 200 ? 8.727 5.714 -13.993 1.00 94.50 200 ASP A N 1
ATOM 1580 C CA . ASP A 1 200 ? 10.080 5.726 -14.576 1.00 94.50 200 ASP A CA 1
ATOM 1581 C C . ASP A 1 200 ? 10.105 4.947 -15.901 1.00 94.50 200 ASP A C 1
ATOM 1583 O O . ASP A 1 200 ? 10.609 5.418 -16.926 1.00 94.50 200 ASP A O 1
ATOM 1587 N N . LEU A 1 201 ? 9.492 3.759 -15.904 1.00 92.25 201 LEU A N 1
ATOM 1588 C CA . LEU A 1 201 ? 9.414 2.891 -17.079 1.00 92.25 201 LEU A CA 1
ATOM 1589 C C . LEU A 1 201 ? 8.462 3.442 -18.140 1.00 92.25 201 LEU A C 1
ATOM 1591 O O . LEU A 1 201 ? 8.745 3.336 -19.332 1.00 92.25 201 LEU A O 1
ATOM 1595 N N . LEU A 1 202 ? 7.350 4.058 -17.731 1.00 91.31 202 LEU A N 1
ATOM 1596 C CA . LEU A 1 202 ? 6.409 4.680 -18.666 1.00 91.31 202 LEU A CA 1
ATOM 1597 C C . LEU A 1 202 ? 7.026 5.877 -19.396 1.00 91.31 202 LEU A C 1
ATOM 1599 O O . LEU A 1 202 ? 6.756 6.058 -20.586 1.00 91.31 202 LEU A O 1
ATOM 1603 N N . ARG A 1 203 ? 7.860 6.666 -18.701 1.00 92.56 203 ARG A N 1
ATOM 1604 C CA . ARG A 1 203 ? 8.594 7.808 -19.274 1.00 92.56 203 ARG A CA 1
ATOM 1605 C C . ARG A 1 203 ? 9.767 7.385 -20.154 1.00 92.56 203 ARG A C 1
ATOM 1607 O O . ARG A 1 203 ? 10.192 8.166 -21.003 1.00 92.56 203 ARG A O 1
ATOM 1614 N N . THR A 1 204 ? 10.265 6.161 -19.996 1.00 91.69 204 THR A N 1
ATOM 1615 C CA . THR A 1 204 ? 11.342 5.635 -20.837 1.00 91.69 204 THR A CA 1
ATOM 1616 C C . THR A 1 204 ? 10.813 5.366 -22.250 1.00 91.69 204 THR A C 1
ATOM 1618 O O . THR A 1 204 ? 10.045 4.428 -22.487 1.00 91.69 204 THR A O 1
ATOM 1621 N N . LYS A 1 205 ? 11.210 6.226 -23.197 1.00 91.31 205 LYS A N 1
ATOM 1622 C CA . LYS A 1 205 ? 10.894 6.092 -24.632 1.00 91.31 205 LYS A CA 1
ATOM 1623 C C . LYS A 1 205 ? 11.928 5.264 -25.396 1.00 91.31 205 LYS A C 1
ATOM 1625 O O . LYS A 1 205 ? 11.605 4.728 -26.449 1.00 91.31 205 LYS A O 1
ATOM 1630 N N . ASP A 1 206 ? 13.144 5.155 -24.868 1.00 91.94 206 ASP A N 1
ATOM 1631 C CA . ASP A 1 206 ? 14.229 4.421 -25.513 1.00 91.94 206 ASP A CA 1
ATOM 1632 C C . ASP A 1 206 ? 14.024 2.898 -25.402 1.00 91.94 206 ASP A C 1
ATOM 1634 O O . ASP A 1 206 ? 14.035 2.312 -24.315 1.00 91.94 206 ASP A O 1
ATOM 1638 N N . ALA A 1 207 ? 13.840 2.251 -26.554 1.00 88.56 207 ALA A N 1
ATOM 1639 C CA . ALA A 1 207 ? 13.705 0.804 -26.655 1.00 88.56 207 ALA A CA 1
ATOM 1640 C C . ALA A 1 207 ? 15.005 0.068 -26.287 1.00 88.56 207 ALA A C 1
ATOM 1642 O O . ALA A 1 207 ? 14.932 -1.055 -25.782 1.00 88.56 207 ALA A O 1
ATOM 1643 N N . GLY A 1 208 ? 16.172 0.690 -26.495 1.00 90.31 208 GLY A N 1
ATOM 1644 C CA . GLY A 1 208 ? 17.473 0.160 -26.090 1.00 90.31 208 GLY A CA 1
ATOM 1645 C C . GLY A 1 208 ? 17.566 0.040 -24.571 1.00 90.31 208 GLY A C 1
ATOM 1646 O O . GLY A 1 208 ? 17.799 -1.055 -24.055 1.00 90.31 208 GLY A O 1
ATOM 1647 N N . ALA A 1 209 ? 17.257 1.121 -23.850 1.00 87.50 209 ALA A N 1
ATOM 1648 C CA . ALA A 1 209 ? 17.165 1.116 -22.390 1.00 87.50 209 ALA A CA 1
ATOM 1649 C C . ALA A 1 209 ? 16.172 0.063 -21.856 1.00 87.50 209 ALA A C 1
ATOM 1651 O O . ALA A 1 209 ? 16.504 -0.701 -20.949 1.00 87.50 209 ALA A O 1
ATOM 1652 N N . LEU A 1 210 ? 14.972 -0.044 -22.442 1.00 89.25 210 LEU A N 1
ATOM 1653 C CA . LEU A 1 210 ? 13.991 -1.067 -22.047 1.00 89.25 210 LEU A CA 1
ATOM 1654 C C . LEU A 1 210 ? 14.484 -2.497 -22.325 1.00 89.25 210 LEU A C 1
ATOM 1656 O O . LEU A 1 210 ? 14.232 -3.401 -21.527 1.00 89.25 210 LEU A O 1
ATOM 1660 N N . SER A 1 211 ? 15.200 -2.705 -23.430 1.00 89.19 211 SER A N 1
ATOM 1661 C CA . SER A 1 211 ? 15.782 -4.006 -23.785 1.00 89.19 211 SER A CA 1
ATOM 1662 C C . SER A 1 211 ? 16.916 -4.400 -22.842 1.00 89.19 211 SER A C 1
ATOM 1664 O O . SER A 1 211 ? 16.978 -5.553 -22.420 1.00 89.19 211 SER A O 1
ATOM 1666 N N . ALA A 1 212 ? 17.761 -3.449 -22.438 1.00 87.81 212 ALA A N 1
ATOM 1667 C CA . ALA A 1 212 ? 18.808 -3.678 -21.446 1.00 87.81 212 ALA A CA 1
ATOM 1668 C C . ALA A 1 212 ? 18.220 -4.076 -20.079 1.00 87.81 212 ALA A C 1
ATOM 1670 O O . ALA A 1 212 ? 18.697 -5.020 -19.447 1.00 87.81 212 ALA A O 1
ATOM 1671 N N . LEU A 1 213 ? 17.138 -3.413 -19.651 1.00 88.19 213 LEU A N 1
ATOM 1672 C CA . LEU A 1 213 ? 16.412 -3.773 -18.428 1.00 88.19 213 LEU A CA 1
ATOM 1673 C C . LEU A 1 213 ? 15.785 -5.168 -18.522 1.00 88.19 213 LEU A C 1
ATOM 1675 O O . LEU A 1 213 ? 15.870 -5.940 -17.569 1.00 88.19 213 LEU A O 1
ATOM 1679 N N . ALA A 1 214 ? 15.191 -5.503 -19.670 1.00 88.00 214 ALA A N 1
ATOM 1680 C CA . ALA A 1 214 ? 14.617 -6.820 -19.924 1.00 88.00 214 ALA A CA 1
ATOM 1681 C C . ALA A 1 214 ? 15.675 -7.935 -19.857 1.00 88.00 214 ALA A C 1
ATOM 1683 O O . ALA A 1 214 ? 15.461 -8.940 -19.184 1.00 88.00 214 ALA A O 1
ATOM 1684 N N . ALA A 1 215 ? 16.835 -7.735 -20.490 1.00 85.38 215 ALA A N 1
ATOM 1685 C CA . ALA A 1 215 ? 17.930 -8.707 -20.505 1.00 85.38 215 ALA A CA 1
ATOM 1686 C C . ALA A 1 215 ? 18.566 -8.925 -19.120 1.00 85.38 215 ALA A C 1
ATOM 1688 O O . ALA A 1 215 ? 19.129 -9.983 -18.847 1.00 85.38 215 ALA A O 1
ATOM 1689 N N . GLY A 1 216 ? 18.470 -7.937 -18.224 1.00 71.31 216 GLY A N 1
ATOM 1690 C CA . GLY A 1 216 ? 18.959 -8.049 -16.851 1.00 71.31 216 GLY A CA 1
ATOM 1691 C C . GLY A 1 216 ? 18.193 -9.057 -15.983 1.00 71.31 216 GLY A C 1
ATOM 1692 O O . GLY A 1 216 ? 18.735 -9.489 -14.969 1.00 71.31 216 GLY A O 1
ATOM 1693 N N . GLY A 1 217 ? 16.966 -9.437 -16.363 1.00 60.91 217 GLY A N 1
ATOM 1694 C CA . GLY A 1 217 ? 16.129 -10.371 -15.599 1.00 60.91 217 GLY A CA 1
ATOM 1695 C C . GLY A 1 217 ? 16.436 -11.852 -15.831 1.00 60.91 217 GLY A C 1
ATOM 1696 O O . GLY A 1 217 ? 16.325 -12.645 -14.899 1.00 60.91 217 GLY A O 1
ATOM 1697 N N . ASP A 1 218 ? 16.869 -12.223 -17.038 1.00 52.25 218 ASP A N 1
ATOM 1698 C CA . ASP A 1 218 ? 16.980 -13.631 -17.455 1.00 52.25 218 ASP A CA 1
ATOM 1699 C C . ASP A 1 218 ? 18.335 -14.281 -17.088 1.00 52.25 218 ASP A C 1
ATOM 1701 O O . ASP A 1 218 ? 18.552 -15.470 -17.309 1.00 52.25 218 ASP A O 1
ATOM 1705 N N . GLY A 1 219 ? 19.259 -13.523 -16.485 1.00 49.53 219 GLY A N 1
ATOM 1706 C CA . GLY A 1 219 ? 20.656 -13.938 -16.295 1.00 49.53 219 GLY A CA 1
ATOM 1707 C C . GLY A 1 219 ? 21.015 -14.650 -14.985 1.00 49.53 219 GLY A C 1
ATOM 1708 O O . GLY A 1 219 ? 22.180 -14.987 -14.811 1.00 49.53 219 GLY A O 1
ATOM 1709 N N . ALA A 1 220 ? 20.081 -14.870 -14.052 1.00 41.66 220 ALA A N 1
ATOM 1710 C CA . ALA A 1 220 ? 20.411 -15.461 -12.742 1.00 41.66 220 ALA A CA 1
ATOM 1711 C C . ALA A 1 220 ? 20.119 -16.972 -12.617 1.00 41.66 220 ALA A C 1
ATOM 1713 O O . ALA A 1 220 ? 20.428 -17.557 -11.584 1.00 41.66 220 ALA A O 1
ATOM 1714 N N . THR A 1 221 ? 19.534 -17.621 -13.632 1.00 40.16 221 THR A N 1
ATOM 1715 C CA . THR A 1 221 ? 19.212 -19.070 -13.586 1.00 40.16 221 THR A CA 1
ATOM 1716 C C . THR A 1 221 ? 19.462 -19.843 -14.887 1.00 40.16 221 THR A C 1
ATOM 1718 O O . THR A 1 221 ? 19.015 -20.982 -15.006 1.00 40.16 221 THR A O 1
ATOM 1721 N N . GLN A 1 222 ? 20.236 -19.313 -15.843 1.00 36.84 222 GLN A N 1
ATOM 1722 C CA . GLN A 1 222 ? 20.734 -20.131 -16.958 1.00 36.84 222 GLN A CA 1
ATOM 1723 C C . GLN A 1 222 ? 22.120 -20.702 -16.653 1.00 36.84 222 GLN A C 1
ATOM 1725 O O . GLN A 1 222 ? 23.158 -20.083 -16.865 1.00 36.84 222 GLN A O 1
ATOM 1730 N N . THR A 1 223 ? 22.065 -21.908 -16.091 1.00 38.19 223 THR A N 1
ATOM 1731 C CA . THR A 1 223 ? 22.911 -23.059 -16.416 1.00 38.19 223 THR A CA 1
ATOM 1732 C C . THR A 1 223 ? 23.936 -22.832 -17.527 1.00 38.19 223 THR A C 1
ATOM 1734 O O . THR A 1 223 ? 23.606 -22.492 -18.663 1.00 38.19 223 THR A O 1
ATOM 1737 N N . GLY A 1 224 ? 25.195 -23.126 -17.197 1.00 37.66 224 GLY A N 1
ATOM 1738 C CA . GLY A 1 224 ? 26.273 -23.271 -18.159 1.00 37.66 224 GLY A CA 1
ATOM 1739 C C . GLY A 1 224 ? 25.877 -24.234 -19.273 1.00 37.66 224 GLY A C 1
ATOM 1740 O O . GLY A 1 224 ? 25.859 -25.449 -19.094 1.00 37.66 224 GLY A O 1
ATOM 1741 N N . ARG A 1 225 ? 25.578 -23.681 -20.445 1.00 33.75 225 ARG A N 1
ATOM 1742 C CA . ARG A 1 225 ? 25.619 -24.412 -21.703 1.00 33.75 225 ARG A CA 1
ATOM 1743 C C . ARG A 1 225 ? 26.857 -23.925 -22.435 1.00 33.75 225 ARG A C 1
ATOM 1745 O O . ARG A 1 225 ? 26.816 -22.990 -23.226 1.00 33.75 225 ARG A O 1
ATOM 1752 N N . ILE A 1 226 ? 27.977 -24.539 -22.067 1.00 36.91 226 ILE A N 1
ATOM 1753 C CA . ILE A 1 226 ? 29.226 -24.475 -22.817 1.00 36.91 226 ILE A CA 1
ATOM 1754 C C . ILE A 1 226 ? 28.900 -25.022 -24.209 1.00 36.91 226 ILE A C 1
ATOM 1756 O O . ILE A 1 226 ? 28.574 -26.199 -24.359 1.00 36.91 226 ILE A O 1
ATOM 1760 N N . LEU A 1 227 ? 28.915 -24.156 -25.218 1.00 32.19 227 LEU A N 1
ATOM 1761 C CA . LEU A 1 227 ? 29.017 -24.605 -26.600 1.00 32.19 227 LEU A CA 1
ATOM 1762 C C . LEU A 1 227 ? 30.424 -25.198 -26.780 1.00 32.19 227 LEU A C 1
ATOM 1764 O O . LEU A 1 227 ? 31.392 -24.555 -26.365 1.00 32.19 227 LEU A O 1
ATOM 1768 N N . PRO A 1 228 ? 30.571 -26.396 -27.370 1.00 38.94 228 PRO A N 1
ATOM 1769 C CA . PRO A 1 228 ? 31.883 -26.948 -27.648 1.00 38.94 228 PRO A CA 1
ATOM 1770 C C . PRO A 1 228 ? 32.488 -26.165 -28.815 1.00 38.94 228 PRO A C 1
ATOM 1772 O O . PRO A 1 228 ? 32.083 -26.326 -29.963 1.00 38.94 228 PRO A O 1
ATOM 1775 N N . SER A 1 229 ? 33.448 -25.293 -28.515 1.00 34.53 229 SER A N 1
ATOM 1776 C CA . SER A 1 229 ? 34.355 -24.765 -29.528 1.00 34.53 229 SER A CA 1
ATOM 1777 C C . SER A 1 229 ? 35.492 -25.766 -29.690 1.00 34.53 229 SER A C 1
ATOM 1779 O O . SER A 1 229 ? 36.402 -25.841 -28.867 1.00 34.53 229 SER A O 1
ATOM 1781 N N . THR A 1 230 ? 35.416 -26.575 -30.740 1.00 43.59 230 THR A N 1
ATOM 1782 C CA . THR A 1 230 ? 36.566 -27.295 -31.282 1.00 43.59 230 THR A CA 1
ATOM 1783 C C . THR A 1 230 ? 37.597 -26.285 -31.774 1.00 43.59 230 THR A C 1
ATOM 1785 O O . THR A 1 230 ? 37.434 -25.709 -32.846 1.00 43.59 230 THR A O 1
ATOM 1788 N N . ALA A 1 231 ? 38.672 -26.103 -31.012 1.00 39.19 231 ALA A N 1
ATOM 1789 C CA . ALA A 1 231 ? 39.950 -25.637 -31.531 1.00 39.19 231 ALA A CA 1
ATOM 1790 C C . ALA A 1 231 ? 41.085 -26.207 -30.668 1.00 39.19 231 ALA A C 1
ATOM 1792 O O . ALA A 1 231 ? 41.176 -25.943 -29.471 1.00 39.19 231 ALA A O 1
ATOM 1793 N N . LEU A 1 232 ? 41.914 -27.032 -31.312 1.00 45.25 232 LEU A N 1
ATOM 1794 C CA . LEU A 1 232 ? 43.243 -27.454 -30.875 1.00 45.25 232 LEU A CA 1
ATOM 1795 C C . LEU A 1 232 ? 44.080 -26.255 -30.400 1.00 45.25 232 LEU A C 1
ATOM 1797 O O . LEU A 1 232 ? 44.108 -25.236 -31.086 1.00 45.25 232 LEU A O 1
ATOM 1801 N N . GLY A 1 233 ? 44.874 -26.435 -29.340 1.00 35.66 233 GLY A N 1
ATOM 1802 C CA . GLY A 1 233 ? 46.034 -25.568 -29.113 1.00 35.66 233 GLY A CA 1
ATOM 1803 C C . GLY A 1 233 ? 46.545 -25.483 -27.679 1.00 35.66 233 GLY A C 1
ATOM 1804 O O . GLY A 1 233 ? 46.197 -24.557 -26.966 1.00 35.66 233 GLY A O 1
ATOM 1805 N N . THR A 1 234 ? 47.421 -26.429 -27.329 1.00 40.19 234 THR A N 1
ATOM 1806 C CA . THR A 1 234 ? 48.609 -26.301 -26.454 1.00 40.19 234 THR A CA 1
ATOM 1807 C C . THR A 1 234 ? 48.489 -25.708 -25.043 1.00 40.19 234 THR A C 1
ATOM 1809 O O . THR A 1 234 ? 48.203 -24.535 -24.829 1.00 40.19 234 THR A O 1
ATOM 1812 N N . ASN A 1 235 ? 48.876 -26.557 -24.091 1.00 45.19 235 ASN A N 1
ATOM 1813 C CA . ASN A 1 235 ? 49.047 -26.315 -22.664 1.00 45.19 235 ASN A CA 1
ATOM 1814 C C . ASN A 1 235 ? 50.016 -25.157 -22.365 1.00 45.19 235 ASN A C 1
ATOM 1816 O O . ASN A 1 235 ? 51.196 -25.234 -22.704 1.00 45.19 235 ASN A O 1
ATOM 1820 N N . SER A 1 236 ? 49.546 -24.151 -21.628 1.00 42.38 236 SER A N 1
ATOM 1821 C CA . SER A 1 236 ? 50.407 -23.313 -20.792 1.00 42.38 236 SER A CA 1
ATOM 1822 C C . SER A 1 236 ? 49.751 -23.129 -19.426 1.00 42.38 236 SER A C 1
ATOM 1824 O O . SER A 1 236 ? 48.726 -22.454 -19.296 1.00 42.38 236 SER A O 1
ATOM 1826 N N . GLU A 1 237 ? 50.344 -23.756 -18.416 1.00 51.22 237 GLU A N 1
ATOM 1827 C CA . GLU A 1 237 ? 50.043 -23.542 -17.006 1.00 51.22 237 GLU A CA 1
ATOM 1828 C C . GLU A 1 237 ? 50.273 -22.066 -16.669 1.00 51.22 237 GLU A C 1
ATOM 1830 O O . GLU A 1 237 ? 51.402 -21.583 -16.634 1.00 51.22 237 GLU A O 1
ATOM 1835 N N . THR A 1 238 ? 49.189 -21.331 -16.439 1.00 43.59 238 THR A N 1
ATOM 1836 C CA . THR A 1 238 ? 49.251 -19.989 -15.860 1.00 43.59 238 THR A CA 1
ATOM 1837 C C . THR A 1 238 ? 48.450 -19.978 -14.570 1.00 43.59 238 THR A C 1
ATOM 1839 O O . THR A 1 238 ? 47.230 -20.095 -14.554 1.00 43.59 238 THR A O 1
ATOM 1842 N N . HIS A 1 239 ? 49.223 -19.929 -13.487 1.00 44.19 239 HIS A N 1
ATOM 1843 C CA . HIS A 1 239 ? 48.949 -19.320 -12.191 1.00 44.19 239 HIS A CA 1
ATOM 1844 C C . HIS A 1 239 ? 47.517 -18.800 -11.979 1.00 44.19 239 HIS A C 1
ATOM 1846 O O . HIS A 1 239 ? 47.097 -17.803 -12.570 1.00 44.19 239 HIS A O 1
ATOM 1852 N N . GLY A 1 240 ? 46.799 -19.464 -11.070 1.00 48.41 240 GLY A N 1
ATOM 1853 C CA . GLY A 1 240 ? 45.500 -19.035 -10.575 1.00 48.41 240 GLY A CA 1
ATOM 1854 C C . GLY A 1 240 ? 45.601 -17.684 -9.876 1.00 48.41 240 GLY A C 1
ATOM 1855 O O . GLY A 1 240 ? 46.030 -17.597 -8.731 1.00 48.41 240 GLY A O 1
ATOM 1856 N N . MET A 1 241 ? 45.178 -16.630 -10.571 1.00 38.09 241 MET A N 1
ATOM 1857 C CA . MET A 1 241 ? 44.596 -15.481 -9.899 1.00 38.09 241 MET A CA 1
ATOM 1858 C C . MET A 1 241 ? 43.136 -15.806 -9.626 1.00 38.09 241 MET A C 1
ATOM 1860 O O . MET A 1 241 ? 42.329 -15.903 -10.554 1.00 38.09 241 MET A O 1
ATOM 1864 N N . ASP A 1 242 ? 42.819 -15.947 -8.344 1.00 40.88 242 ASP A N 1
ATOM 1865 C CA . ASP A 1 242 ? 41.471 -15.831 -7.814 1.00 40.88 242 ASP A CA 1
ATOM 1866 C C . ASP A 1 242 ? 40.883 -14.496 -8.286 1.00 40.88 242 ASP A C 1
ATOM 1868 O O . ASP A 1 242 ? 41.081 -13.438 -7.689 1.00 40.88 242 ASP A O 1
ATOM 1872 N N . ARG A 1 243 ? 40.184 -14.525 -9.425 1.00 40.97 243 ARG A N 1
ATOM 1873 C CA . ARG A 1 243 ? 39.297 -13.438 -9.821 1.00 40.97 243 ARG A CA 1
ATOM 1874 C C . ARG A 1 243 ? 38.188 -13.404 -8.783 1.00 40.97 243 ARG A C 1
ATOM 1876 O O . ARG A 1 243 ? 37.206 -14.136 -8.900 1.00 40.97 243 ARG A O 1
ATOM 1883 N N . GLU A 1 244 ? 38.337 -12.535 -7.786 1.00 39.62 244 GLU A N 1
ATOM 1884 C CA . GLU A 1 244 ? 37.188 -12.030 -7.047 1.00 39.62 244 GLU A CA 1
ATOM 1885 C C . GLU A 1 244 ? 36.097 -11.659 -8.069 1.00 39.62 244 GLU A C 1
ATOM 1887 O O . GLU A 1 244 ? 36.400 -10.972 -9.053 1.00 39.62 244 GLU A O 1
ATOM 1892 N N . PRO A 1 245 ? 34.841 -12.104 -7.894 1.00 45.41 245 PRO A N 1
ATOM 1893 C CA . PRO A 1 245 ? 33.734 -11.738 -8.770 1.00 45.41 245 PRO A CA 1
ATOM 1894 C C . PRO A 1 245 ? 33.359 -10.260 -8.545 1.00 45.41 245 PRO A C 1
ATOM 1896 O O . PRO A 1 245 ? 32.329 -9.927 -7.967 1.00 45.41 245 PRO A O 1
ATOM 1899 N N . SER A 1 246 ? 34.223 -9.352 -8.996 1.00 47.44 246 SER A N 1
ATOM 1900 C CA . SER A 1 246 ? 34.232 -7.918 -8.688 1.00 47.44 246 SER A CA 1
ATOM 1901 C C . SER A 1 246 ? 33.435 -7.053 -9.668 1.00 47.44 246 SER A C 1
ATOM 1903 O O . SER A 1 246 ? 33.632 -5.844 -9.742 1.00 47.44 246 SER A O 1
ATOM 1905 N N . SER A 1 247 ? 32.464 -7.612 -10.389 1.00 52.59 247 SER A N 1
ATOM 1906 C CA . SER A 1 247 ? 31.554 -6.796 -11.202 1.00 52.59 247 SER A CA 1
ATOM 1907 C C . SER A 1 247 ? 30.100 -7.179 -10.965 1.00 52.59 247 SER A C 1
ATOM 1909 O O . SER A 1 247 ? 29.404 -7.653 -11.869 1.00 52.59 247 SER A O 1
ATOM 1911 N N . ALA A 1 248 ? 29.618 -6.973 -9.736 1.00 66.38 248 ALA A N 1
ATOM 1912 C CA . ALA A 1 248 ? 28.181 -6.883 -9.510 1.00 66.38 248 ALA A CA 1
ATOM 1913 C C . ALA A 1 248 ? 27.636 -5.823 -10.477 1.00 66.38 248 ALA A C 1
ATOM 1915 O O . ALA A 1 248 ? 28.052 -4.664 -10.431 1.00 66.38 248 ALA A O 1
ATOM 1916 N N . ARG A 1 249 ? 26.772 -6.235 -11.414 1.00 73.12 249 ARG A N 1
ATOM 1917 C CA . ARG A 1 249 ? 26.200 -5.308 -12.396 1.00 73.12 249 ARG A CA 1
ATOM 1918 C C . ARG A 1 249 ? 25.576 -4.126 -11.645 1.00 73.12 249 ARG A C 1
ATOM 1920 O O . ARG A 1 249 ? 24.847 -4.366 -10.677 1.00 73.12 249 ARG A O 1
ATOM 1927 N N . PRO A 1 250 ? 25.834 -2.878 -12.072 1.00 85.31 250 PRO A N 1
ATOM 1928 C CA . PRO A 1 250 ? 25.227 -1.723 -11.435 1.00 85.31 250 PRO A CA 1
ATOM 1929 C C . PRO A 1 250 ? 23.708 -1.854 -11.530 1.00 85.31 250 PRO A C 1
ATOM 1931 O O . PRO A 1 250 ? 23.168 -2.229 -12.576 1.00 85.31 250 PRO A O 1
ATOM 1934 N N . TRP A 1 251 ? 23.014 -1.577 -10.430 1.00 89.94 251 TRP A N 1
ATOM 1935 C CA . TRP A 1 251 ? 21.559 -1.559 -10.450 1.00 89.94 251 TRP A CA 1
ATOM 1936 C C . TRP A 1 251 ? 21.046 -0.483 -11.388 1.00 89.94 251 TRP A C 1
ATOM 1938 O O . TRP A 1 251 ? 21.637 0.592 -11.529 1.00 89.94 251 TRP A O 1
ATOM 1948 N N . CYS A 1 252 ? 19.899 -0.755 -12.002 1.00 94.19 252 CYS A N 1
ATOM 1949 C CA . CYS A 1 252 ? 19.225 0.262 -12.776 1.00 94.19 252 CYS A CA 1
ATOM 1950 C C . CYS A 1 252 ? 18.824 1.437 -11.878 1.00 94.19 252 CYS A C 1
ATOM 1952 O O . CYS A 1 252 ? 18.537 1.278 -10.689 1.00 94.19 252 CYS A O 1
ATOM 1954 N N . ARG A 1 253 ? 18.744 2.624 -12.482 1.00 94.31 253 ARG A N 1
ATOM 1955 C CA . ARG A 1 253 ? 18.483 3.891 -11.791 1.00 94.31 253 ARG A CA 1
ATOM 1956 C C . ARG A 1 253 ? 17.299 3.827 -10.815 1.00 94.31 253 ARG A C 1
ATOM 1958 O O . ARG A 1 253 ? 17.454 4.208 -9.661 1.00 94.31 253 ARG A O 1
ATOM 1965 N N . THR A 1 254 ? 16.169 3.261 -11.242 1.00 95.62 254 THR A N 1
ATOM 1966 C CA . THR A 1 254 ? 14.967 3.056 -10.410 1.00 95.62 254 THR A CA 1
ATOM 1967 C C . THR A 1 254 ? 15.262 2.286 -9.121 1.00 95.62 254 THR A C 1
ATOM 1969 O O . THR A 1 254 ? 14.810 2.687 -8.055 1.00 95.62 254 THR A O 1
ATOM 1972 N N . VAL A 1 255 ? 16.053 1.210 -9.190 1.00 96.50 255 VAL A N 1
ATOM 1973 C CA . VAL A 1 255 ? 16.402 0.368 -8.031 1.00 96.50 255 VAL A CA 1
ATOM 1974 C C . VAL A 1 255 ? 17.395 1.084 -7.120 1.00 96.50 255 VAL A C 1
ATOM 1976 O O . VAL A 1 255 ? 17.255 1.027 -5.901 1.00 96.50 255 VAL A O 1
ATOM 1979 N N . SER A 1 256 ? 18.346 1.826 -7.690 1.00 95.12 256 SER A N 1
ATOM 1980 C CA . SER A 1 256 ? 19.269 2.667 -6.920 1.00 95.12 256 SER A CA 1
ATOM 1981 C C . SER A 1 256 ? 18.533 3.754 -6.129 1.00 95.12 256 SER A C 1
ATOM 1983 O O . SER A 1 256 ? 18.801 3.931 -4.940 1.00 95.12 256 SER A O 1
ATOM 1985 N N . HIS A 1 257 ? 17.560 4.433 -6.747 1.00 95.88 257 HIS A N 1
ATOM 1986 C CA . HIS A 1 257 ? 16.710 5.412 -6.062 1.00 95.88 257 HIS A CA 1
ATOM 1987 C C . HIS A 1 257 ? 15.856 4.749 -4.970 1.00 95.88 257 HIS A C 1
ATOM 1989 O O . HIS A 1 257 ? 15.815 5.231 -3.840 1.00 95.88 257 HIS A O 1
ATOM 1995 N N . LEU A 1 258 ? 15.238 3.601 -5.274 1.00 96.94 258 LEU A N 1
ATOM 1996 C CA . LEU A 1 258 ? 14.492 2.788 -4.308 1.00 96.94 258 LEU A CA 1
ATOM 1997 C C . LEU A 1 258 ? 15.347 2.441 -3.088 1.00 96.94 258 LEU A C 1
ATOM 1999 O O . LEU A 1 258 ? 14.894 2.623 -1.962 1.00 96.94 258 LEU A O 1
ATOM 2003 N N . ARG A 1 259 ? 16.599 2.008 -3.280 1.00 95.69 259 ARG A N 1
ATOM 2004 C CA . ARG A 1 259 ? 17.500 1.729 -2.157 1.00 95.69 259 ARG A CA 1
ATOM 2005 C C . ARG A 1 259 ? 17.720 2.962 -1.291 1.00 95.69 259 ARG A C 1
ATOM 2007 O O . ARG A 1 259 ? 17.667 2.839 -0.071 1.00 95.69 259 ARG A O 1
ATOM 2014 N N . ALA A 1 260 ? 17.973 4.121 -1.895 1.00 95.00 260 ALA A N 1
ATOM 2015 C CA . ALA A 1 260 ? 18.182 5.362 -1.152 1.00 95.00 260 ALA A CA 1
ATOM 2016 C C . ALA A 1 260 ? 16.944 5.732 -0.316 1.00 95.00 260 ALA A C 1
ATOM 2018 O O . ALA A 1 260 ? 17.078 6.040 0.868 1.00 95.00 260 ALA A O 1
ATOM 2019 N N . ILE A 1 261 ? 15.746 5.609 -0.899 1.00 96.00 261 ILE A N 1
ATOM 2020 C CA . ILE A 1 261 ? 14.467 5.822 -0.205 1.00 96.00 261 ILE A CA 1
ATOM 2021 C C . ILE A 1 261 ? 14.330 4.863 0.983 1.00 96.00 261 ILE A C 1
ATOM 2023 O O . ILE A 1 261 ? 14.044 5.298 2.096 1.00 96.00 261 ILE A O 1
ATOM 2027 N N . LEU A 1 262 ? 14.573 3.565 0.774 1.00 96.00 262 LEU A N 1
ATOM 2028 C CA . LEU A 1 262 ? 14.462 2.556 1.830 1.00 96.00 262 LEU A CA 1
ATOM 2029 C C . LEU A 1 262 ? 15.448 2.814 2.966 1.00 96.00 262 LEU A C 1
ATOM 2031 O O . LEU A 1 262 ? 15.050 2.798 4.124 1.00 96.00 262 LEU A O 1
ATOM 2035 N N . LEU A 1 263 ? 16.717 3.083 2.655 1.00 94.12 263 LEU A N 1
ATOM 2036 C CA . LEU A 1 263 ? 17.722 3.381 3.675 1.00 94.12 263 LEU A CA 1
ATOM 2037 C C . LEU A 1 263 ? 17.339 4.619 4.492 1.00 94.12 263 LEU A C 1
ATOM 2039 O O . LEU A 1 263 ? 17.502 4.617 5.708 1.00 94.12 263 LEU A O 1
ATOM 2043 N N . HIS A 1 264 ? 16.770 5.641 3.851 1.00 94.12 264 HIS A N 1
ATOM 2044 C CA . HIS A 1 264 ? 16.321 6.847 4.538 1.00 94.12 264 HIS A CA 1
ATOM 2045 C C . HIS A 1 264 ? 15.085 6.612 5.425 1.00 94.12 264 HIS A C 1
ATOM 2047 O O . HIS A 1 264 ? 15.013 7.136 6.538 1.00 94.12 264 HIS A O 1
ATOM 2053 N N . LEU A 1 265 ? 14.133 5.782 4.980 1.00 94.75 265 LEU A N 1
ATOM 2054 C CA . LEU A 1 265 ? 12.987 5.353 5.793 1.00 94.75 265 LEU A CA 1
ATOM 2055 C C . LEU A 1 265 ? 13.421 4.496 6.991 1.00 94.75 265 LEU A C 1
ATOM 2057 O O . LEU A 1 265 ? 12.895 4.652 8.090 1.00 94.75 265 LEU A O 1
ATOM 2061 N N . LEU A 1 266 ? 14.401 3.614 6.801 1.00 92.94 266 LEU A N 1
ATOM 2062 C CA . LEU A 1 266 ? 14.928 2.757 7.863 1.00 92.94 266 LEU A CA 1
ATOM 2063 C C . LEU A 1 266 ? 15.789 3.516 8.878 1.00 92.94 266 LEU A C 1
ATOM 2065 O O . LEU A 1 266 ? 15.858 3.111 10.036 1.00 92.94 266 LEU A O 1
ATOM 2069 N N . ALA A 1 267 ? 16.404 4.627 8.469 1.00 91.56 267 ALA A N 1
ATOM 2070 C CA . ALA A 1 267 ? 17.174 5.506 9.346 1.00 91.56 267 ALA A CA 1
ATOM 2071 C C . ALA A 1 267 ? 16.299 6.365 10.279 1.00 91.56 267 ALA A C 1
ATOM 2073 O O . ALA A 1 267 ? 16.829 7.080 11.130 1.00 91.56 267 ALA A O 1
ATOM 2074 N N . GLN A 1 268 ? 14.968 6.322 10.142 1.00 90.94 268 GLN A N 1
ATOM 2075 C CA . GLN A 1 268 ? 14.085 7.118 10.988 1.00 90.94 268 GLN A CA 1
ATOM 2076 C C . GLN A 1 268 ? 14.163 6.674 12.464 1.00 90.94 268 GLN A C 1
ATOM 2078 O O . GLN A 1 268 ? 14.262 5.476 12.740 1.00 90.94 268 GLN A O 1
ATOM 2083 N N . PRO A 1 269 ? 14.032 7.597 13.441 1.00 86.19 269 PRO A N 1
ATOM 2084 C CA . PRO A 1 269 ? 14.237 7.295 14.867 1.00 86.19 269 PRO A CA 1
ATOM 2085 C C . PRO A 1 269 ? 13.315 6.217 15.450 1.00 86.19 269 PRO A C 1
ATOM 2087 O O . PRO A 1 269 ? 13.613 5.631 16.486 1.00 86.19 269 PRO A O 1
ATOM 2090 N N . HIS A 1 270 ? 12.164 5.996 14.819 1.00 83.56 270 HIS A N 1
ATOM 2091 C CA . HIS A 1 270 ? 11.165 5.017 15.235 1.00 83.56 270 HIS A CA 1
ATOM 2092 C C . HIS A 1 270 ? 11.337 3.652 14.547 1.00 83.56 270 HIS A C 1
ATOM 2094 O O . HIS A 1 270 ? 10.515 2.772 14.791 1.00 83.56 270 HIS A O 1
ATOM 2100 N N . SER A 1 271 ? 12.379 3.481 13.717 1.00 81.50 271 SER A N 1
ATOM 2101 C CA . SER A 1 271 ? 12.699 2.259 12.960 1.00 81.50 271 SER A CA 1
ATOM 2102 C C . SER A 1 271 ? 11.451 1.600 12.357 1.00 81.50 271 SER A C 1
ATOM 2104 O O . SER A 1 271 ? 11.086 0.491 12.761 1.00 81.50 271 SER A O 1
ATOM 2106 N N . PRO A 1 272 ? 10.738 2.288 11.447 1.00 88.94 272 PRO A N 1
ATOM 2107 C CA . PRO A 1 272 ? 9.481 1.782 10.918 1.00 88.94 272 PRO A CA 1
ATOM 2108 C C . PRO A 1 272 ? 9.696 0.493 10.124 1.00 88.94 272 PRO A C 1
ATOM 2110 O O . PRO A 1 272 ? 10.747 0.276 9.519 1.00 88.94 272 PRO A O 1
ATOM 2113 N N . HIS A 1 273 ? 8.659 -0.342 10.066 1.00 94.75 273 HIS A N 1
ATOM 2114 C CA . HIS A 1 273 ? 8.654 -1.471 9.140 1.00 94.75 273 HIS A CA 1
ATOM 2115 C C . HIS A 1 273 ? 8.361 -0.964 7.728 1.00 94.75 273 HIS A C 1
ATOM 2117 O O . HIS A 1 273 ? 7.402 -0.215 7.529 1.00 94.75 273 HIS A O 1
ATOM 2123 N N . VAL A 1 274 ? 9.146 -1.379 6.733 1.00 97.00 274 VAL A N 1
ATOM 2124 C CA . VAL A 1 274 ? 8.930 -0.952 5.345 1.00 97.00 274 VAL A CA 1
ATOM 2125 C C . VAL A 1 274 ? 8.411 -2.115 4.505 1.00 97.00 274 VAL A C 1
ATOM 2127 O O . VAL A 1 274 ? 8.931 -3.224 4.532 1.00 97.00 274 VAL A O 1
ATOM 2130 N N . CYS A 1 275 ? 7.355 -1.869 3.749 1.00 97.31 275 CYS A N 1
ATOM 2131 C CA . CYS A 1 275 ? 6.706 -2.808 2.854 1.00 97.31 275 CYS A CA 1
ATOM 2132 C C . CYS A 1 275 ? 6.918 -2.310 1.421 1.00 97.31 275 CYS A C 1
ATOM 2134 O O . CYS A 1 275 ? 6.290 -1.345 0.991 1.00 97.31 275 CYS A O 1
ATOM 2136 N N . LEU A 1 276 ? 7.855 -2.916 0.695 1.00 97.75 276 LEU A N 1
ATOM 2137 C CA . LEU A 1 276 ? 8.176 -2.533 -0.675 1.00 97.75 276 LEU A CA 1
ATOM 2138 C C . LEU A 1 276 ? 7.360 -3.374 -1.648 1.00 97.75 276 LEU A C 1
ATOM 2140 O O . LEU A 1 276 ? 7.508 -4.592 -1.698 1.00 97.75 276 LEU A O 1
ATOM 2144 N N . CYS A 1 277 ? 6.543 -2.726 -2.464 1.00 97.62 277 CYS A N 1
ATOM 2145 C CA . CYS A 1 277 ? 5.804 -3.399 -3.517 1.00 97.62 277 CYS A CA 1
ATOM 2146 C C . CYS A 1 277 ? 6.630 -3.456 -4.803 1.00 97.62 277 CYS A C 1
ATOM 2148 O O . CYS A 1 277 ? 7.220 -2.464 -5.230 1.00 97.62 277 CYS A O 1
ATOM 2150 N N . THR A 1 278 ? 6.642 -4.618 -5.444 1.00 97.00 278 THR A N 1
ATOM 2151 C CA . THR A 1 278 ? 7.171 -4.770 -6.806 1.00 97.00 278 THR A CA 1
ATOM 2152 C C . THR A 1 278 ? 6.289 -4.051 -7.827 1.00 97.00 278 THR A C 1
ATOM 2154 O O . THR A 1 278 ? 5.118 -3.754 -7.580 1.00 97.00 278 THR A O 1
ATOM 2157 N N . LEU A 1 279 ? 6.847 -3.782 -9.006 1.00 95.12 279 LEU A N 1
ATOM 2158 C CA . LEU A 1 279 ? 6.117 -3.147 -10.094 1.00 95.12 279 LEU A CA 1
ATOM 2159 C C . LEU A 1 279 ? 5.099 -4.134 -10.690 1.00 95.12 279 LEU A C 1
ATOM 2161 O O . LEU A 1 279 ? 5.469 -5.271 -11.022 1.00 95.12 279 LEU A O 1
ATOM 2165 N N . PRO A 1 280 ? 3.828 -3.734 -10.859 1.00 93.25 280 PRO A N 1
ATOM 2166 C CA . PRO A 1 280 ? 2.825 -4.620 -11.422 1.00 93.25 280 PRO A CA 1
ATOM 2167 C C . PRO A 1 280 ? 3.063 -4.834 -12.917 1.00 93.25 280 PRO A C 1
ATOM 2169 O O . PRO A 1 280 ? 3.425 -3.921 -13.653 1.00 93.25 280 PRO A O 1
ATOM 2172 N N . THR A 1 281 ? 2.821 -6.057 -13.385 1.00 89.12 281 THR A N 1
ATOM 2173 C CA . THR A 1 281 ? 2.895 -6.409 -14.818 1.00 89.12 281 THR A CA 1
ATOM 2174 C C . THR A 1 281 ? 1.532 -6.353 -15.512 1.00 89.12 281 THR A C 1
ATOM 2176 O O . THR A 1 281 ? 1.427 -6.591 -16.716 1.00 89.12 281 THR A O 1
ATOM 2179 N N . VAL A 1 282 ? 0.469 -6.091 -14.751 1.00 82.88 282 VAL A N 1
ATOM 2180 C CA . VAL A 1 282 ? -0.915 -6.144 -15.223 1.00 82.88 282 VAL A CA 1
ATOM 2181 C C . VAL A 1 282 ? -1.207 -4.956 -16.137 1.00 82.88 282 VAL A C 1
ATOM 2183 O O . VAL A 1 282 ? -0.900 -3.824 -15.791 1.00 82.88 282 VAL A O 1
ATOM 2186 N N . GLY A 1 283 ? -1.815 -5.230 -17.294 1.00 74.62 283 GLY A N 1
ATOM 2187 C CA . GLY A 1 283 ? -2.258 -4.216 -18.255 1.00 74.62 283 GLY A CA 1
ATOM 2188 C C . GLY A 1 283 ? -1.179 -3.708 -19.215 1.00 74.62 283 GLY A C 1
ATOM 2189 O O . GLY A 1 283 ? -1.523 -3.122 -20.236 1.00 74.62 283 GLY A O 1
ATOM 2190 N N . VAL A 1 284 ? 0.104 -3.953 -18.934 1.00 80.31 284 VAL A N 1
ATOM 2191 C CA . VAL A 1 284 ? 1.212 -3.350 -19.685 1.00 80.31 284 VAL A CA 1
ATOM 2192 C C . VAL A 1 284 ? 1.166 -3.805 -21.155 1.00 80.31 284 VAL A C 1
ATOM 2194 O O . VAL A 1 284 ? 1.380 -4.990 -21.424 1.00 80.31 284 VAL A O 1
ATOM 2197 N N . PRO A 1 285 ? 0.919 -2.893 -22.118 1.00 70.88 285 PRO A N 1
ATOM 2198 C CA . PRO A 1 285 ? 0.516 -3.265 -23.477 1.00 70.88 285 PRO A CA 1
ATOM 2199 C C . PRO A 1 285 ? 1.651 -3.850 -24.326 1.00 70.88 285 PRO A C 1
ATOM 2201 O O . PRO A 1 285 ? 1.386 -4.542 -25.306 1.00 70.88 285 PRO A O 1
ATOM 2204 N N . SER A 1 286 ? 2.921 -3.602 -23.975 1.00 77.12 286 SER A N 1
ATOM 2205 C CA . SER A 1 286 ? 4.069 -4.106 -24.735 1.00 77.12 286 SER A CA 1
ATOM 2206 C C . SER A 1 286 ? 4.816 -5.221 -24.006 1.00 77.12 286 SER A C 1
ATOM 2208 O O . SER A 1 286 ? 5.204 -5.101 -22.839 1.00 77.12 286 SER A O 1
ATOM 2210 N N . SER A 1 287 ? 5.100 -6.303 -24.738 1.00 83.44 287 SER A N 1
ATOM 2211 C CA . SER A 1 287 ? 5.900 -7.433 -24.248 1.00 83.44 287 SER A CA 1
ATOM 2212 C C . SER A 1 287 ? 7.301 -6.998 -23.800 1.00 83.44 287 SER A C 1
ATOM 2214 O O . SER A 1 287 ? 7.861 -7.573 -22.868 1.00 83.44 287 SER A O 1
ATOM 2216 N N . LEU A 1 288 ? 7.863 -5.950 -24.415 1.00 88.56 288 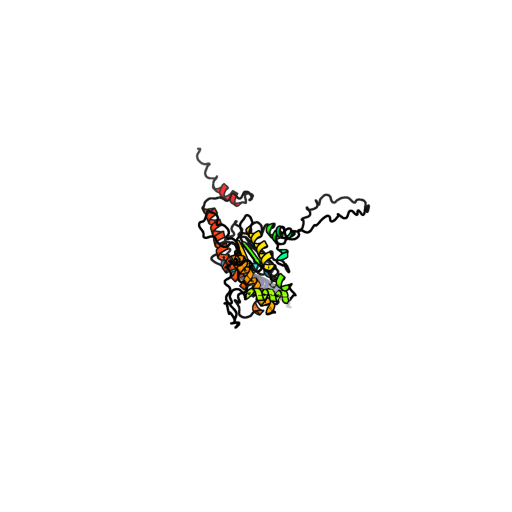LEU A N 1
ATOM 2217 C CA . LEU A 1 288 ? 9.149 -5.379 -24.016 1.00 88.56 288 LEU A CA 1
ATOM 2218 C C . LEU A 1 288 ? 9.085 -4.717 -22.634 1.00 88.56 288 LEU A C 1
ATOM 2220 O O . LEU A 1 288 ? 9.927 -5.018 -21.792 1.00 88.56 288 LEU A O 1
ATOM 2224 N N . ARG A 1 289 ? 8.075 -3.878 -22.358 1.00 90.56 289 ARG A N 1
ATOM 2225 C CA . ARG A 1 289 ? 7.921 -3.250 -21.034 1.00 90.56 289 ARG A CA 1
ATOM 2226 C C . ARG A 1 289 ? 7.604 -4.278 -19.959 1.00 90.56 289 ARG A C 1
ATOM 2228 O O . ARG A 1 289 ? 8.166 -4.198 -18.875 1.00 90.56 289 ARG A O 1
ATOM 2235 N N . ALA A 1 290 ? 6.778 -5.279 -20.261 1.00 90.25 290 ALA A N 1
ATOM 2236 C CA . ALA A 1 290 ? 6.515 -6.371 -19.328 1.00 90.25 290 ALA A CA 1
ATOM 2237 C C . ALA A 1 290 ? 7.803 -7.135 -18.955 1.00 90.25 290 ALA A C 1
ATOM 2239 O O . ALA A 1 290 ? 8.002 -7.467 -17.787 1.00 90.25 290 ALA A O 1
ATOM 2240 N N . ARG A 1 291 ? 8.707 -7.374 -19.919 1.00 91.94 291 ARG A N 1
ATOM 2241 C CA . ARG A 1 291 ? 10.031 -7.958 -19.644 1.00 91.94 291 ARG A CA 1
ATOM 2242 C C . ARG A 1 291 ? 10.934 -7.009 -18.854 1.00 91.94 291 ARG A C 1
ATOM 2244 O O . ARG A 1 291 ? 11.556 -7.450 -17.894 1.00 91.94 291 ARG A O 1
ATOM 2251 N N . ALA A 1 292 ? 10.954 -5.720 -19.190 1.00 92.94 292 ALA A N 1
ATOM 2252 C CA . ALA A 1 292 ? 11.702 -4.716 -18.433 1.00 92.94 292 ALA A CA 1
ATOM 2253 C C . ALA A 1 292 ? 11.244 -4.655 -16.964 1.00 92.94 292 ALA A C 1
ATOM 2255 O O . ALA A 1 292 ? 12.078 -4.672 -16.066 1.00 92.94 292 ALA A O 1
ATOM 2256 N N . ILE A 1 293 ? 9.931 -4.686 -16.709 1.00 93.81 293 ILE A N 1
ATOM 2257 C CA . ILE A 1 293 ? 9.349 -4.747 -15.359 1.00 93.81 293 ILE A CA 1
ATOM 2258 C C . ILE A 1 293 ? 9.825 -5.989 -14.607 1.00 93.81 293 ILE A C 1
ATOM 2260 O O . ILE A 1 293 ? 10.232 -5.880 -13.454 1.00 93.81 293 ILE A O 1
ATOM 2264 N N . LYS A 1 294 ? 9.822 -7.166 -15.247 1.00 93.38 294 LYS A N 1
ATOM 2265 C CA . LYS A 1 294 ? 10.358 -8.391 -14.632 1.00 93.38 294 LYS A CA 1
ATOM 2266 C C . LYS A 1 294 ? 11.837 -8.244 -14.268 1.00 93.38 294 LYS A C 1
ATOM 2268 O O . LYS A 1 294 ? 12.217 -8.612 -13.160 1.00 93.38 294 LYS A O 1
ATOM 2273 N N . GLY A 1 295 ? 12.645 -7.667 -15.159 1.00 93.50 295 GLY A N 1
ATOM 2274 C CA . GLY A 1 295 ? 14.059 -7.391 -14.901 1.00 93.50 295 GLY A CA 1
ATOM 2275 C C . GLY A 1 295 ? 14.275 -6.427 -13.732 1.00 93.50 295 GLY A C 1
ATOM 2276 O O . GLY A 1 295 ? 15.101 -6.693 -12.859 1.00 93.50 295 GLY A O 1
ATOM 2277 N N . VAL A 1 296 ? 13.482 -5.355 -13.652 1.00 95.12 296 VAL A N 1
ATOM 2278 C CA . VAL A 1 296 ? 13.498 -4.426 -12.511 1.00 95.12 296 VAL A CA 1
ATOM 2279 C C . VAL A 1 296 ? 13.068 -5.133 -11.225 1.00 95.12 296 VAL A C 1
ATOM 2281 O O . VAL A 1 296 ? 13.765 -5.029 -10.222 1.00 95.12 296 VAL A O 1
ATOM 2284 N N . ASN A 1 297 ? 11.989 -5.920 -11.239 1.00 95.81 297 ASN A N 1
ATOM 2285 C CA . ASN A 1 297 ? 11.520 -6.665 -10.065 1.00 95.81 297 ASN A CA 1
ATOM 2286 C C . ASN A 1 297 ? 12.560 -7.678 -9.556 1.00 95.81 297 ASN A C 1
ATOM 2288 O O . ASN A 1 297 ? 12.729 -7.822 -8.344 1.00 95.81 297 ASN A O 1
ATOM 2292 N N . ALA A 1 298 ? 13.304 -8.333 -10.452 1.00 94.56 298 ALA A N 1
ATOM 2293 C CA . ALA A 1 298 ? 14.412 -9.211 -10.074 1.00 94.56 298 ALA A CA 1
ATOM 2294 C C . ALA A 1 298 ? 15.534 -8.437 -9.358 1.00 94.56 298 ALA A C 1
ATOM 2296 O O . ALA A 1 298 ? 16.044 -8.886 -8.326 1.00 94.56 298 ALA A O 1
ATOM 2297 N N . GLN A 1 299 ? 15.876 -7.243 -9.854 1.00 94.94 299 GLN A N 1
ATOM 2298 C CA . GLN A 1 299 ? 16.842 -6.357 -9.201 1.00 94.94 299 GLN A CA 1
ATOM 2299 C C . GLN A 1 299 ? 16.328 -5.827 -7.857 1.00 94.94 299 GLN A C 1
ATOM 2301 O O . GLN A 1 299 ? 17.097 -5.805 -6.900 1.00 94.94 299 GLN A O 1
ATOM 2306 N N . ILE A 1 300 ? 15.039 -5.482 -7.741 1.00 96.12 300 ILE A N 1
ATOM 2307 C CA . ILE A 1 300 ? 14.405 -5.100 -6.468 1.00 96.12 300 ILE A CA 1
ATOM 2308 C C . ILE A 1 300 ? 14.559 -6.227 -5.442 1.00 96.12 300 ILE A C 1
ATOM 2310 O O . ILE A 1 300 ? 15.019 -5.985 -4.327 1.00 96.12 300 ILE A O 1
ATOM 2314 N N . ALA A 1 301 ? 14.231 -7.466 -5.814 1.00 95.12 301 ALA A N 1
ATOM 2315 C CA . ALA A 1 301 ? 14.369 -8.611 -4.919 1.00 95.12 301 ALA A CA 1
ATOM 2316 C C . ALA A 1 301 ? 15.831 -8.832 -4.493 1.00 95.12 301 ALA A C 1
ATOM 2318 O O . ALA A 1 301 ? 16.106 -9.088 -3.320 1.00 95.12 301 ALA A O 1
ATOM 2319 N N . SER A 1 302 ? 16.782 -8.689 -5.422 1.00 94.38 302 SER A N 1
ATOM 2320 C CA . SER A 1 302 ? 18.214 -8.760 -5.112 1.00 94.38 302 SER A CA 1
ATOM 2321 C C . SER A 1 302 ? 18.667 -7.641 -4.170 1.00 94.38 302 SER A C 1
ATOM 2323 O O . SER A 1 302 ? 19.421 -7.899 -3.235 1.00 94.38 302 SER A O 1
ATOM 2325 N N . MET A 1 303 ? 18.193 -6.414 -4.390 1.00 95.62 303 MET A N 1
ATOM 2326 C CA . MET A 1 303 ? 18.486 -5.255 -3.550 1.00 95.62 303 MET A CA 1
ATOM 2327 C C . MET A 1 303 ? 17.958 -5.468 -2.130 1.00 95.62 303 MET A C 1
ATOM 2329 O O . MET A 1 303 ? 18.724 -5.295 -1.187 1.00 95.62 303 MET A O 1
ATOM 2333 N N . VAL A 1 304 ? 16.703 -5.901 -1.960 1.00 95.38 304 VAL A N 1
ATOM 2334 C CA . VAL A 1 304 ? 16.121 -6.167 -0.632 1.00 95.38 304 VAL A CA 1
ATOM 2335 C C . VAL A 1 304 ? 16.909 -7.243 0.118 1.00 95.38 304 VAL A C 1
ATOM 2337 O O . VAL A 1 304 ? 17.208 -7.055 1.293 1.00 95.38 304 VAL A O 1
ATOM 2340 N N . ARG A 1 305 ? 17.325 -8.323 -0.560 1.00 94.06 305 ARG A N 1
ATOM 2341 C CA . ARG A 1 305 ? 18.181 -9.365 0.041 1.00 94.06 305 ARG A CA 1
ATOM 2342 C C . ARG A 1 305 ? 19.556 -8.852 0.476 1.00 94.06 305 ARG A C 1
ATOM 2344 O O . ARG A 1 305 ? 20.141 -9.418 1.389 1.00 94.06 305 ARG A O 1
ATOM 2351 N N . SER A 1 306 ? 20.068 -7.808 -0.176 1.00 93.31 306 SER A N 1
ATOM 2352 C CA . SER A 1 306 ? 21.365 -7.196 0.148 1.00 93.31 306 SER A CA 1
ATOM 2353 C C . SER A 1 306 ? 21.305 -6.145 1.263 1.00 93.31 306 SER A C 1
ATOM 2355 O O . SER A 1 306 ? 22.346 -5.617 1.657 1.00 93.31 306 SER A O 1
ATOM 2357 N N . LEU A 1 307 ? 20.110 -5.784 1.747 1.00 92.75 307 LEU A N 1
ATOM 2358 C CA . LEU A 1 307 ? 19.982 -4.820 2.837 1.00 92.75 307 LEU A CA 1
ATOM 2359 C C . LEU A 1 307 ? 20.451 -5.446 4.158 1.00 92.75 307 LEU A C 1
ATOM 2361 O O . LEU A 1 307 ? 20.145 -6.612 4.421 1.00 92.75 307 LEU A O 1
ATOM 2365 N N . PRO A 1 308 ? 21.166 -4.685 5.006 1.00 87.12 308 PRO A N 1
ATOM 2366 C CA . PRO A 1 308 ? 21.581 -5.190 6.303 1.00 87.12 308 PRO A CA 1
ATOM 2367 C C . PRO A 1 308 ? 20.342 -5.507 7.156 1.00 87.12 308 PRO A C 1
ATOM 2369 O O . PRO A 1 308 ? 19.373 -4.737 7.142 1.00 87.12 308 PRO A O 1
ATOM 2372 N N . PRO A 1 309 ? 20.344 -6.620 7.911 1.00 85.62 309 PRO A N 1
ATOM 2373 C CA . PRO A 1 309 ? 19.291 -6.873 8.881 1.00 85.62 309 PRO A CA 1
ATOM 2374 C C . PRO A 1 309 ? 19.304 -5.762 9.937 1.00 85.62 309 PRO A C 1
ATOM 2376 O O . PRO A 1 309 ? 20.370 -5.331 10.380 1.00 85.62 309 PRO A O 1
ATOM 2379 N N . VAL A 1 310 ? 18.126 -5.293 10.354 1.00 79.75 310 VAL A N 1
ATOM 2380 C CA . VAL A 1 310 ? 18.053 -4.343 11.470 1.00 79.75 310 VAL A CA 1
ATOM 2381 C C . VAL A 1 310 ? 18.356 -5.103 12.762 1.00 79.75 310 VAL A C 1
ATOM 2383 O O . VAL A 1 310 ? 17.760 -6.161 12.991 1.00 79.75 310 VAL A O 1
ATOM 2386 N N . PRO A 1 311 ? 19.284 -4.608 13.600 1.00 74.56 311 PRO A N 1
ATOM 2387 C CA . PRO A 1 311 ? 19.591 -5.251 14.867 1.00 74.56 311 PRO A CA 1
ATOM 2388 C C . PRO A 1 311 ? 18.329 -5.308 15.734 1.00 74.56 311 PRO A C 1
ATOM 2390 O O . PRO A 1 311 ? 17.690 -4.284 15.986 1.00 74.56 311 PRO A O 1
ATOM 2393 N N . SER A 1 312 ? 17.959 -6.511 16.185 1.00 71.25 312 SER A N 1
ATOM 2394 C CA . SER A 1 312 ? 16.874 -6.672 17.157 1.00 71.25 312 SER A CA 1
ATOM 2395 C C . SER A 1 312 ? 17.226 -5.885 18.425 1.00 71.25 312 SER A C 1
ATOM 2397 O O . SER A 1 312 ? 18.357 -5.993 18.909 1.00 71.25 312 SER A O 1
ATOM 2399 N N . PRO A 1 313 ? 16.289 -5.114 19.004 1.00 67.88 313 PRO A N 1
ATOM 2400 C CA . PRO A 1 313 ? 16.518 -4.509 20.306 1.00 67.88 313 PRO A CA 1
ATOM 2401 C C . PRO A 1 313 ? 16.808 -5.620 21.325 1.00 67.88 313 PRO A C 1
ATOM 2403 O O . PRO A 1 313 ? 16.057 -6.591 21.414 1.00 67.88 313 PRO A O 1
ATOM 2406 N N . ALA A 1 314 ? 17.877 -5.462 22.113 1.00 66.88 314 ALA A N 1
ATOM 2407 C CA . ALA A 1 314 ? 18.381 -6.464 23.064 1.00 66.88 314 ALA A CA 1
ATOM 2408 C C . ALA A 1 314 ? 17.329 -6.995 24.062 1.00 66.88 314 ALA A C 1
ATOM 2410 O O . ALA A 1 314 ? 17.525 -8.030 24.690 1.00 66.88 314 ALA A O 1
ATOM 2411 N N . SER A 1 315 ? 16.199 -6.300 24.209 1.00 58.06 315 SER A N 1
ATOM 2412 C CA . SER A 1 315 ? 15.099 -6.678 25.092 1.00 58.06 315 SER A CA 1
ATOM 2413 C C . SER A 1 315 ? 14.201 -7.809 24.578 1.00 58.06 315 SER A C 1
ATOM 2415 O O . SER A 1 315 ? 13.312 -8.216 25.320 1.00 58.06 315 SER A O 1
ATOM 2417 N N . HIS A 1 316 ? 14.360 -8.295 23.339 1.00 61.75 316 HIS A N 1
ATOM 2418 C CA . HIS A 1 316 ? 13.557 -9.415 22.827 1.00 61.75 316 HIS A CA 1
ATOM 2419 C C . HIS A 1 316 ? 14.415 -10.387 22.002 1.00 61.75 316 HIS A C 1
ATOM 2421 O O . HIS A 1 316 ? 14.884 -10.000 20.931 1.00 61.75 316 HIS A O 1
ATOM 2427 N N . PRO A 1 317 ? 14.600 -11.650 22.438 1.00 62.12 317 PRO A N 1
ATOM 2428 C CA . PRO A 1 317 ? 15.335 -12.677 21.695 1.00 62.12 317 PRO A CA 1
ATOM 2429 C C . PRO A 1 317 ? 14.512 -13.216 20.509 1.00 62.12 317 PRO A C 1
ATOM 2431 O O . PRO A 1 317 ? 14.307 -14.418 20.359 1.00 62.12 317 PRO A O 1
ATOM 2434 N N . GLN A 1 318 ? 13.997 -12.328 19.656 1.00 65.31 318 GLN A N 1
ATOM 2435 C CA . GLN A 1 318 ? 13.438 -12.713 18.364 1.00 65.31 318 GLN A CA 1
ATOM 2436 C C . GLN A 1 318 ? 14.541 -12.704 17.310 1.00 65.31 318 GLN A C 1
ATOM 2438 O O . GLN A 1 318 ? 15.357 -11.779 17.261 1.00 65.31 318 GLN A O 1
ATOM 2443 N N . ALA A 1 319 ? 14.523 -13.728 16.450 1.00 69.19 319 ALA A N 1
ATOM 2444 C CA . ALA A 1 319 ? 15.405 -13.825 15.296 1.00 69.19 319 ALA A CA 1
ATOM 2445 C C . ALA A 1 319 ? 15.409 -12.497 14.508 1.00 69.19 319 ALA A C 1
ATOM 2447 O O . ALA A 1 319 ? 14.329 -11.926 14.299 1.00 69.19 319 ALA A O 1
ATOM 2448 N N . PRO A 1 320 ? 16.589 -12.002 14.087 1.00 68.81 320 PRO A N 1
ATOM 2449 C CA . PRO A 1 320 ? 16.697 -10.771 13.316 1.00 68.81 320 PRO A CA 1
ATOM 2450 C C . PRO A 1 320 ? 15.819 -10.898 12.073 1.00 68.81 320 PRO A C 1
ATOM 2452 O O . PRO A 1 320 ? 15.966 -11.835 11.287 1.00 68.81 320 PRO A O 1
ATOM 2455 N N . ARG A 1 321 ? 14.852 -9.992 11.925 1.00 63.94 321 ARG A N 1
ATOM 2456 C CA . ARG A 1 321 ? 13.952 -9.991 10.769 1.00 63.94 321 ARG A CA 1
ATOM 2457 C C . ARG A 1 321 ? 14.397 -8.962 9.744 1.00 63.94 321 ARG A C 1
ATOM 2459 O O . ARG A 1 321 ? 14.950 -7.927 10.123 1.00 63.94 321 ARG A O 1
ATOM 2466 N N . PRO A 1 322 ? 14.132 -9.225 8.452 1.00 77.19 322 PRO A N 1
ATOM 2467 C CA . PRO A 1 322 ? 14.406 -8.247 7.425 1.00 77.19 322 PRO A CA 1
ATOM 2468 C C . PRO A 1 322 ? 13.555 -6.999 7.705 1.00 77.19 322 PRO A C 1
ATOM 2470 O O . PRO A 1 322 ? 12.348 -7.112 7.936 1.00 77.19 322 PRO A O 1
ATOM 2473 N N . PRO A 1 323 ? 14.168 -5.809 7.701 1.00 82.50 323 PRO A N 1
ATOM 2474 C CA . PRO A 1 323 ? 13.464 -4.556 7.964 1.00 82.50 323 PRO A CA 1
ATOM 2475 C C . PRO A 1 323 ? 12.526 -4.141 6.825 1.00 82.50 323 PRO A C 1
ATOM 2477 O O . PRO A 1 323 ? 11.709 -3.231 6.973 1.00 82.50 323 PRO A O 1
ATOM 2480 N N . VAL A 1 324 ? 12.650 -4.821 5.684 1.00 95.44 324 VAL A N 1
ATOM 2481 C CA . VAL A 1 324 ? 11.843 -4.612 4.493 1.00 95.44 324 VAL A CA 1
ATOM 2482 C C . VAL A 1 324 ? 11.146 -5.917 4.128 1.00 95.44 324 VAL A C 1
ATOM 2484 O O . VAL A 1 324 ? 11.809 -6.932 3.912 1.00 95.44 324 VAL A O 1
ATOM 2487 N N . THR A 1 325 ? 9.821 -5.883 4.016 1.00 95.69 325 THR A N 1
ATOM 2488 C CA . THR A 1 325 ? 9.038 -6.967 3.410 1.00 95.69 325 THR A CA 1
ATOM 2489 C C . THR A 1 325 ? 8.781 -6.640 1.948 1.00 95.69 325 THR A C 1
ATOM 2491 O O . THR A 1 325 ? 8.343 -5.534 1.633 1.00 95.69 325 THR A O 1
ATOM 2494 N N . LEU A 1 326 ? 9.047 -7.593 1.058 1.00 96.75 326 LEU A N 1
ATOM 2495 C CA . LEU A 1 326 ? 8.772 -7.456 -0.368 1.00 96.75 326 LEU A CA 1
ATOM 2496 C C . LEU A 1 326 ? 7.377 -8.008 -0.682 1.00 96.75 326 LEU A C 1
ATOM 2498 O O . LEU A 1 326 ? 7.110 -9.168 -0.395 1.00 96.75 326 LEU A O 1
ATOM 2502 N N . VAL A 1 327 ? 6.523 -7.203 -1.312 1.00 96.44 327 VAL A N 1
ATOM 2503 C CA . VAL A 1 327 ? 5.198 -7.624 -1.791 1.00 96.44 327 VAL A CA 1
ATOM 2504 C C . VAL A 1 327 ? 5.244 -7.832 -3.299 1.00 96.44 327 VAL A C 1
ATOM 2506 O O . VAL A 1 327 ? 5.553 -6.917 -4.073 1.00 96.44 327 VAL A O 1
ATOM 2509 N N . ASP A 1 328 ? 4.921 -9.046 -3.733 1.00 95.06 328 ASP A N 1
ATOM 2510 C CA . ASP A 1 328 ? 4.880 -9.398 -5.148 1.00 95.06 328 ASP A CA 1
ATOM 2511 C C . ASP A 1 328 ? 3.526 -9.023 -5.785 1.00 95.06 328 ASP A C 1
ATOM 2513 O O . ASP A 1 328 ? 2.541 -9.754 -5.690 1.00 95.06 328 ASP A O 1
ATOM 2517 N N . LEU A 1 329 ? 3.477 -7.876 -6.468 1.00 92.88 329 LEU A N 1
ATOM 2518 C CA . LEU A 1 329 ? 2.333 -7.418 -7.261 1.00 92.88 329 LEU A CA 1
ATOM 2519 C C . LEU A 1 329 ? 2.389 -7.919 -8.712 1.00 92.88 329 LEU A C 1
ATOM 2521 O O . LEU A 1 329 ? 1.505 -7.605 -9.514 1.00 92.88 329 LEU A O 1
ATOM 2525 N N . SER A 1 330 ? 3.422 -8.683 -9.080 1.00 86.38 330 SER A N 1
ATOM 2526 C CA . SER A 1 330 ? 3.569 -9.222 -10.430 1.00 86.38 330 SER A CA 1
ATOM 2527 C C . SER A 1 330 ? 2.731 -10.485 -10.659 1.00 86.38 330 SER A C 1
ATOM 2529 O O . SER A 1 330 ? 2.445 -10.822 -11.813 1.00 86.38 330 SER A O 1
ATOM 2531 N N . GLN A 1 331 ? 2.287 -11.158 -9.587 1.00 75.75 331 GLN A N 1
ATOM 2532 C CA . GLN A 1 331 ? 1.530 -12.404 -9.687 1.00 75.75 331 GLN A CA 1
ATOM 2533 C C . GLN A 1 331 ? 0.120 -12.191 -10.244 1.00 75.75 331 GLN A C 1
ATOM 2535 O O . GLN A 1 331 ? -0.705 -11.424 -9.732 1.00 75.75 331 GLN A O 1
ATOM 2540 N N . ARG A 1 332 ? -0.199 -12.957 -11.291 1.00 62.09 332 ARG A N 1
ATOM 2541 C CA . ARG A 1 332 ? -1.539 -13.015 -11.877 1.00 62.09 332 ARG A CA 1
ATOM 2542 C C . ARG A 1 332 ? -2.466 -13.842 -10.986 1.00 62.09 332 ARG A C 1
ATOM 2544 O O . ARG A 1 332 ? -2.634 -15.033 -11.202 1.00 62.09 332 ARG A O 1
ATOM 2551 N N . ARG A 1 333 ? -3.119 -13.200 -10.016 1.00 59.28 333 ARG A N 1
ATOM 2552 C CA . ARG A 1 333 ? -4.201 -13.837 -9.236 1.00 59.28 333 ARG A CA 1
ATOM 2553 C C . ARG A 1 333 ? -5.551 -13.917 -9.978 1.00 59.28 333 ARG A C 1
ATOM 2555 O O . ARG A 1 333 ? -6.474 -14.534 -9.468 1.00 59.28 333 ARG A O 1
ATOM 2562 N N . VAL A 1 334 ? -5.700 -13.310 -11.165 1.00 58.28 334 VAL A N 1
ATOM 2563 C CA . VAL A 1 334 ? -6.923 -13.383 -12.001 1.00 58.28 334 VAL A CA 1
ATOM 2564 C C . VAL A 1 334 ? -6.543 -13.614 -13.464 1.00 58.28 334 VAL A C 1
ATOM 2566 O O . VAL A 1 334 ? -5.540 -13.085 -13.944 1.00 58.28 334 VAL A O 1
ATOM 2569 N N . SER A 1 335 ? -7.363 -14.398 -14.165 1.00 59.31 335 SER A N 1
ATOM 2570 C CA . SER A 1 335 ? -7.113 -14.894 -15.523 1.00 59.31 335 SER A CA 1
ATOM 2571 C C . SER A 1 335 ? -7.182 -13.828 -16.624 1.00 59.31 335 SER A C 1
ATOM 2573 O O . SER A 1 335 ? -6.517 -13.987 -17.646 1.00 59.31 335 SER A O 1
ATOM 2575 N N . ARG A 1 336 ? -7.934 -12.730 -16.434 1.00 73.31 336 ARG A N 1
ATOM 2576 C CA . ARG A 1 336 ? -8.107 -11.671 -17.448 1.00 73.31 336 ARG A CA 1
ATOM 2577 C C . ARG A 1 336 ? -7.409 -10.358 -17.048 1.00 73.31 336 ARG A C 1
ATOM 2579 O O . ARG A 1 336 ? -7.806 -9.761 -16.047 1.00 73.31 336 ARG A O 1
ATOM 2586 N N . PRO A 1 337 ? -6.407 -9.880 -17.813 1.00 65.50 337 PRO A N 1
ATOM 2587 C CA . PRO A 1 337 ? -5.662 -8.658 -17.489 1.00 65.50 337 PRO A CA 1
ATOM 2588 C C . PRO A 1 337 ? -6.521 -7.383 -17.547 1.00 65.50 337 PRO A C 1
ATOM 2590 O O . PRO A 1 337 ? -6.374 -6.521 -16.684 1.00 65.50 337 PRO A O 1
ATOM 2593 N N . GLU A 1 338 ? -7.472 -7.299 -18.481 1.00 68.06 338 GLU A N 1
ATOM 2594 C CA . GLU A 1 338 ? -8.422 -6.175 -18.608 1.00 68.06 338 GLU A CA 1
ATOM 2595 C C . GLU A 1 338 ? -9.350 -6.039 -17.391 1.00 68.06 338 GLU A C 1
ATOM 2597 O O . GLU A 1 338 ? -9.835 -4.959 -17.076 1.00 68.06 338 GLU A O 1
ATOM 2602 N N . GLY A 1 339 ? -9.540 -7.120 -16.628 1.00 77.75 339 GLY A N 1
ATOM 2603 C CA . GLY A 1 339 ? -10.349 -7.095 -15.413 1.00 77.75 339 GLY A CA 1
ATOM 2604 C C . GLY A 1 339 ? -9.723 -6.304 -14.260 1.00 77.75 339 GLY A C 1
ATOM 2605 O O . GLY A 1 339 ? -10.389 -6.112 -13.244 1.00 77.75 339 GLY A O 1
ATOM 2606 N N . ARG A 1 340 ? -8.465 -5.854 -14.378 1.00 80.25 340 ARG A N 1
ATOM 2607 C CA . ARG A 1 340 ? -7.701 -5.241 -13.277 1.00 80.25 340 ARG A CA 1
ATOM 2608 C C . ARG A 1 340 ? -7.111 -3.869 -13.566 1.00 80.25 340 ARG A C 1
ATOM 2610 O O . ARG A 1 340 ? -6.760 -3.196 -12.601 1.00 80.25 340 ARG A O 1
ATOM 2617 N N . ALA A 1 341 ? -6.971 -3.473 -14.827 1.00 85.94 341 ALA A N 1
ATOM 2618 C CA . ALA A 1 341 ? -6.398 -2.184 -15.197 1.00 85.94 341 ALA A CA 1
ATOM 2619 C C . ALA A 1 341 ? -7.436 -1.333 -15.935 1.00 85.94 341 ALA A C 1
ATOM 2621 O O . ALA A 1 341 ? -8.138 -1.854 -16.796 1.00 85.94 341 ALA A O 1
ATOM 2622 N N . LEU A 1 342 ? -7.542 -0.050 -15.588 1.00 86.69 342 LEU A N 1
ATOM 2623 C CA . LEU A 1 342 ? -8.472 0.886 -16.227 1.00 86.69 342 LEU A CA 1
ATOM 2624 C C . LEU A 1 342 ? -7.994 1.282 -17.630 1.00 86.69 342 LEU A C 1
ATOM 2626 O O . LEU A 1 342 ? -8.774 1.292 -18.573 1.00 86.69 342 LEU A O 1
ATOM 2630 N N . ASP A 1 343 ? -6.706 1.588 -17.759 1.00 87.19 343 ASP A N 1
ATOM 2631 C CA . ASP A 1 343 ? -6.069 2.118 -18.972 1.00 87.19 343 ASP A CA 1
ATOM 2632 C C . ASP A 1 343 ? -4.851 1.280 -19.404 1.00 87.19 343 ASP A C 1
ATOM 2634 O O . ASP A 1 343 ? -3.973 1.739 -20.133 1.00 87.19 343 ASP A O 1
ATOM 2638 N N . GLY A 1 344 ? -4.766 0.041 -18.910 1.00 84.94 344 GLY A N 1
ATOM 2639 C CA . GLY A 1 344 ? -3.605 -0.829 -19.104 1.00 84.94 344 GLY A CA 1
ATOM 2640 C C . GLY A 1 344 ? -2.401 -0.489 -18.213 1.00 84.94 344 GLY A C 1
ATOM 2641 O O . GLY A 1 344 ? -1.363 -1.133 -18.308 1.00 84.94 344 GLY A O 1
ATOM 2642 N N . VAL A 1 345 ? -2.495 0.492 -17.320 1.00 85.44 345 VAL A N 1
ATOM 2643 C CA . VAL A 1 345 ? -1.384 0.852 -16.425 1.00 85.44 345 VAL A CA 1
ATOM 2644 C C . VAL A 1 345 ? -1.868 0.961 -14.988 1.00 85.44 345 VAL A C 1
ATOM 2646 O O . VAL A 1 345 ? -1.304 0.342 -14.087 1.00 85.44 345 VAL A O 1
ATOM 2649 N N . HIS A 1 346 ? -2.929 1.728 -14.780 1.00 89.25 346 HIS A N 1
ATOM 2650 C CA . HIS A 1 346 ? -3.505 1.995 -13.477 1.00 89.25 346 HIS A CA 1
ATOM 2651 C C . HIS A 1 346 ? -4.518 0.927 -13.110 1.00 89.25 346 HIS A C 1
ATOM 2653 O O . HIS A 1 346 ? -5.282 0.456 -13.956 1.00 89.25 346 HIS A O 1
ATOM 2659 N N . PHE A 1 347 ? -4.547 0.547 -11.836 1.00 91.81 347 PHE A N 1
ATOM 2660 C CA . PHE A 1 347 ? -5.524 -0.417 -11.363 1.00 91.81 347 PHE A CA 1
ATOM 2661 C C . PHE A 1 347 ? -6.942 0.158 -11.417 1.00 91.81 347 PHE A C 1
ATOM 2663 O O . PHE A 1 347 ? -7.184 1.316 -11.099 1.00 91.81 347 PHE A O 1
ATOM 2670 N N . ASN A 1 348 ? -7.904 -0.687 -11.773 1.00 91.12 348 ASN A N 1
ATOM 2671 C CA . ASN A 1 348 ? -9.306 -0.428 -11.471 1.00 91.12 348 ASN A CA 1
ATOM 2672 C C . ASN A 1 348 ? -9.619 -0.891 -10.030 1.00 91.12 348 ASN A C 1
ATOM 2674 O O . ASN A 1 348 ? -8.755 -1.408 -9.314 1.00 91.12 348 ASN A O 1
ATOM 2678 N N . SER A 1 349 ? -10.877 -0.774 -9.607 1.00 90.38 349 SER A N 1
ATOM 2679 C CA . SER A 1 349 ? -11.348 -1.247 -8.296 1.00 90.38 349 SER A CA 1
ATOM 2680 C C . SER A 1 349 ? -10.949 -2.693 -7.958 1.00 90.38 349 SER A C 1
ATOM 2682 O O . SER A 1 349 ? -10.528 -2.982 -6.839 1.00 90.38 349 SER A O 1
ATOM 2684 N N . THR A 1 350 ? -11.033 -3.609 -8.924 1.00 90.50 350 THR A N 1
ATOM 2685 C CA . THR A 1 350 ? -10.662 -5.021 -8.746 1.00 90.50 350 THR A CA 1
ATOM 2686 C C . THR A 1 350 ? -9.151 -5.196 -8.590 1.00 90.50 350 THR A C 1
ATOM 2688 O O . THR A 1 350 ? -8.701 -5.997 -7.766 1.00 90.50 350 THR A O 1
ATOM 2691 N N . GLY A 1 351 ? -8.359 -4.443 -9.360 1.00 91.25 351 GLY A N 1
ATOM 2692 C CA . GLY A 1 351 ? -6.902 -4.410 -9.243 1.00 91.25 351 GLY A CA 1
ATOM 2693 C C . GLY A 1 351 ? -6.459 -3.924 -7.864 1.00 91.25 351 GLY A C 1
ATOM 2694 O O . GLY A 1 351 ? -5.695 -4.617 -7.192 1.00 91.25 351 GLY A O 1
ATOM 2695 N N . TYR A 1 352 ? -7.025 -2.809 -7.394 1.00 93.81 352 TYR A N 1
ATOM 2696 C CA . TYR A 1 352 ? -6.731 -2.269 -6.067 1.00 93.81 352 TYR A CA 1
ATOM 2697 C C . TYR A 1 352 ? -7.160 -3.196 -4.931 1.00 93.81 352 TYR A C 1
ATOM 2699 O O . TYR A 1 352 ? -6.413 -3.342 -3.965 1.00 93.81 352 TYR A O 1
ATOM 2707 N N . LYS A 1 353 ? -8.300 -3.887 -5.056 1.00 92.88 353 LYS A N 1
ATOM 2708 C CA . LYS A 1 353 ? -8.701 -4.914 -4.087 1.00 92.88 353 LYS A CA 1
ATOM 2709 C C . LYS A 1 353 ? -7.687 -6.059 -4.024 1.00 92.88 353 LYS A C 1
ATOM 2711 O O . LYS A 1 353 ? -7.240 -6.416 -2.942 1.00 92.88 353 LYS A O 1
ATOM 2716 N N . SER A 1 354 ? -7.270 -6.595 -5.175 1.00 92.31 354 SER A N 1
ATOM 2717 C CA . SER A 1 354 ? -6.261 -7.665 -5.214 1.00 92.31 354 SER A CA 1
ATOM 2718 C C . SER A 1 354 ? -4.911 -7.218 -4.655 1.00 92.31 354 SER A C 1
ATOM 2720 O O . SER A 1 354 ? -4.224 -8.023 -4.031 1.00 92.31 354 SER A O 1
ATOM 2722 N N . MET A 1 355 ? -4.519 -5.973 -4.916 1.00 94.19 355 MET A N 1
ATOM 2723 C CA . MET A 1 355 ? -3.298 -5.378 -4.383 1.00 94.19 355 MET A CA 1
ATOM 2724 C C . MET A 1 355 ? -3.388 -5.236 -2.859 1.00 94.19 355 MET A C 1
ATOM 2726 O O . MET A 1 355 ? -2.460 -5.632 -2.163 1.00 94.19 355 MET A O 1
ATOM 2730 N N . ALA A 1 356 ? -4.511 -4.741 -2.332 1.00 95.25 356 ALA A N 1
ATOM 2731 C CA . ALA A 1 356 ? -4.731 -4.607 -0.896 1.00 95.25 356 ALA A CA 1
ATOM 2732 C C . ALA A 1 356 ? -4.654 -5.955 -0.167 1.00 95.25 356 ALA A C 1
ATOM 2734 O O . ALA A 1 356 ? -3.985 -6.044 0.859 1.00 95.25 356 ALA A O 1
ATOM 2735 N N . THR A 1 357 ? -5.259 -7.012 -0.722 1.00 94.88 357 THR A N 1
ATOM 2736 C CA . THR A 1 357 ? -5.152 -8.369 -0.165 1.00 94.88 357 THR A CA 1
ATOM 2737 C C . THR A 1 357 ? -3.698 -8.858 -0.148 1.00 94.88 357 THR A C 1
ATOM 2739 O O . THR A 1 357 ? -3.237 -9.329 0.886 1.00 94.88 357 THR A O 1
ATOM 2742 N N . ALA A 1 358 ? -2.948 -8.693 -1.246 1.00 94.75 358 ALA A N 1
ATOM 2743 C CA . ALA A 1 358 ? -1.541 -9.109 -1.314 1.00 94.75 358 ALA A CA 1
ATOM 2744 C C . ALA A 1 358 ? -0.650 -8.344 -0.320 1.00 94.75 358 ALA A C 1
ATOM 2746 O O . ALA A 1 358 ? 0.192 -8.934 0.349 1.00 94.75 358 ALA A O 1
ATOM 2747 N N . VAL A 1 359 ? -0.863 -7.032 -0.183 1.00 96.06 359 VAL A N 1
ATOM 2748 C CA . VAL A 1 359 ? -0.160 -6.216 0.815 1.00 96.06 359 VAL A CA 1
ATOM 2749 C C . VAL A 1 359 ? -0.523 -6.664 2.230 1.00 96.06 359 VAL A C 1
ATOM 2751 O O . VAL A 1 359 ? 0.360 -6.771 3.075 1.00 96.06 359 VAL A O 1
ATOM 2754 N N . LEU A 1 360 ? -1.799 -6.948 2.510 1.00 96.50 360 LEU A N 1
ATOM 2755 C CA . LEU A 1 360 ? -2.242 -7.336 3.846 1.00 96.50 360 LEU A CA 1
ATOM 2756 C C . LEU A 1 360 ? -1.735 -8.714 4.278 1.00 96.50 360 LEU A C 1
ATOM 2758 O O . LEU A 1 360 ? -1.447 -8.889 5.458 1.00 96.50 360 LEU A O 1
ATOM 2762 N N . GLU A 1 361 ? -1.614 -9.677 3.366 1.00 95.56 361 GLU A N 1
ATOM 2763 C CA . GLU A 1 361 ? -1.039 -10.995 3.677 1.00 95.56 361 GLU A CA 1
ATOM 2764 C C . GLU A 1 361 ? 0.369 -10.865 4.275 1.00 95.56 361 GLU A C 1
ATOM 2766 O O . GLU A 1 361 ? 0.680 -11.490 5.289 1.00 95.56 361 GLU A O 1
ATOM 2771 N N . GLU A 1 362 ? 1.175 -9.970 3.708 1.00 95.44 362 GLU A N 1
ATOM 2772 C CA . GLU A 1 362 ? 2.527 -9.670 4.178 1.00 95.44 362 GLU A CA 1
ATOM 2773 C C . GLU A 1 362 ? 2.543 -8.725 5.392 1.00 95.44 362 GLU A C 1
ATOM 2775 O O . GLU A 1 362 ? 3.400 -8.822 6.278 1.00 95.44 362 GLU A O 1
ATOM 2780 N N . LEU A 1 363 ? 1.588 -7.794 5.457 1.00 95.19 363 LEU A N 1
ATOM 2781 C CA . LEU A 1 363 ? 1.559 -6.743 6.469 1.00 95.19 363 LEU A CA 1
ATOM 2782 C C . LEU A 1 363 ? 0.894 -7.179 7.784 1.00 95.19 363 LEU A C 1
ATOM 2784 O O . LEU A 1 363 ? 1.312 -6.731 8.853 1.00 95.19 363 LEU A O 1
ATOM 2788 N N . ALA A 1 364 ? -0.098 -8.071 7.760 1.00 96.19 364 ALA A N 1
ATOM 2789 C CA . ALA A 1 364 ? -0.844 -8.473 8.954 1.00 96.19 364 ALA A CA 1
ATOM 2790 C C . ALA A 1 364 ? 0.057 -9.027 10.081 1.00 96.19 364 ALA A C 1
ATOM 2792 O O . ALA A 1 364 ? -0.097 -8.588 11.225 1.00 96.19 364 ALA A O 1
ATOM 2793 N N . PRO A 1 365 ? 1.064 -9.890 9.818 1.00 95.31 365 PRO A N 1
ATOM 2794 C CA . PRO A 1 365 ? 1.994 -10.336 10.859 1.00 95.31 365 PRO A CA 1
ATOM 2795 C C . PRO A 1 365 ? 2.855 -9.206 11.445 1.00 95.31 365 PRO A C 1
ATOM 2797 O O . PRO A 1 365 ? 3.325 -9.298 12.580 1.00 95.31 365 PRO A O 1
ATOM 2800 N N . VAL A 1 366 ? 3.120 -8.143 10.683 1.00 93.56 366 VAL A N 1
ATOM 2801 C CA . VAL A 1 366 ? 3.816 -6.942 11.174 1.00 93.56 366 VAL A CA 1
ATOM 2802 C C . VAL A 1 366 ? 2.891 -6.156 12.097 1.00 93.56 366 VAL A C 1
ATOM 2804 O O . VAL A 1 366 ? 3.299 -5.784 13.197 1.00 93.56 366 VAL A O 1
ATOM 2807 N N . MET A 1 367 ? 1.639 -5.968 11.679 1.00 94.56 367 MET A N 1
ATOM 2808 C CA . MET A 1 367 ? 0.629 -5.238 12.440 1.00 94.56 367 MET A CA 1
ATOM 2809 C C . MET A 1 367 ? 0.383 -5.887 13.803 1.00 94.56 367 MET A C 1
ATOM 2811 O O . MET A 1 367 ? 0.537 -5.228 14.826 1.00 94.56 367 MET A O 1
ATOM 2815 N N . VAL A 1 368 ? 0.122 -7.197 13.834 1.00 94.31 368 VAL A N 1
ATOM 2816 C CA . VAL A 1 368 ? -0.113 -7.954 15.078 1.00 94.31 368 VAL A CA 1
ATOM 2817 C C . VAL A 1 368 ? 1.081 -7.867 16.030 1.00 94.31 368 VAL A C 1
ATOM 2819 O O . VAL A 1 368 ? 0.913 -7.696 17.236 1.00 94.31 368 VAL A O 1
ATOM 2822 N N . ARG A 1 369 ? 2.312 -7.931 15.509 1.00 91.12 369 ARG A N 1
ATOM 2823 C CA . ARG A 1 369 ? 3.514 -7.759 16.341 1.00 91.12 369 ARG A CA 1
ATOM 2824 C C . ARG A 1 369 ? 3.600 -6.364 16.941 1.00 91.12 369 ARG A C 1
ATOM 2826 O O . ARG A 1 369 ? 3.986 -6.230 18.098 1.00 91.12 369 ARG A O 1
ATOM 2833 N N . HIS A 1 370 ? 3.255 -5.340 16.168 1.00 90.88 370 HIS A N 1
ATOM 2834 C CA . HIS A 1 370 ? 3.257 -3.968 16.651 1.00 90.88 370 HIS A CA 1
ATOM 2835 C C . HIS A 1 370 ? 2.186 -3.747 17.733 1.00 90.88 370 HIS A C 1
ATOM 2837 O O . HIS A 1 370 ? 2.477 -3.156 18.772 1.00 90.88 370 HIS A O 1
ATOM 2843 N N . GLU A 1 371 ? 0.985 -4.303 17.544 1.00 91.56 371 GLU A N 1
ATOM 2844 C CA . GLU A 1 371 ? -0.081 -4.328 18.556 1.00 91.56 371 GLU A CA 1
ATOM 2845 C C . GLU A 1 371 ? 0.390 -5.008 19.846 1.00 91.56 371 GLU A C 1
ATOM 2847 O O . GLU A 1 371 ? 0.251 -4.456 20.939 1.00 91.56 371 GLU A O 1
ATOM 2852 N N . TRP A 1 372 ? 1.023 -6.174 19.715 1.00 90.19 372 TRP A N 1
ATOM 2853 C CA . TRP A 1 372 ? 1.534 -6.925 20.853 1.00 90.19 372 TRP A CA 1
ATOM 2854 C C . TRP A 1 372 ? 2.656 -6.189 21.591 1.00 90.19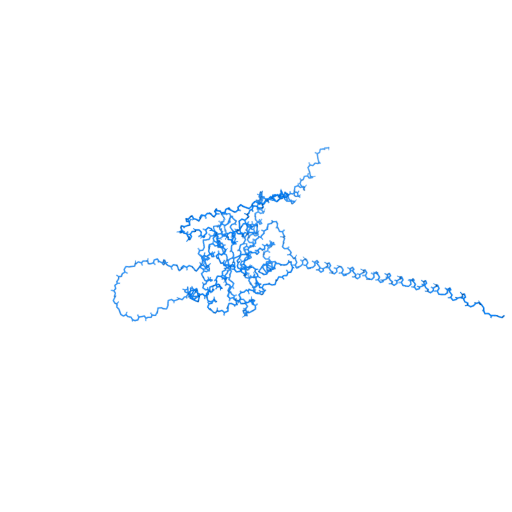 372 TRP A C 1
ATOM 2856 O O . TRP A 1 372 ? 2.661 -6.155 22.818 1.00 90.19 372 TRP A O 1
ATOM 2866 N N . ALA A 1 373 ? 3.579 -5.545 20.873 1.00 87.56 373 ALA A N 1
ATOM 2867 C CA . ALA A 1 373 ? 4.655 -4.762 21.480 1.00 87.56 373 ALA A CA 1
ATOM 2868 C C . ALA A 1 373 ? 4.113 -3.588 22.315 1.00 87.56 373 ALA A C 1
ATOM 2870 O O . ALA A 1 373 ? 4.609 -3.319 23.412 1.00 87.56 373 ALA A O 1
ATOM 2871 N N . ILE A 1 374 ? 3.065 -2.917 21.829 1.00 86.94 374 ILE A N 1
ATOM 2872 C CA . ILE A 1 374 ? 2.380 -1.849 22.568 1.00 86.94 374 ILE A CA 1
ATOM 2873 C C . ILE A 1 374 ? 1.690 -2.415 23.813 1.00 86.94 374 ILE A C 1
ATOM 2875 O O . ILE A 1 374 ? 1.862 -1.873 24.909 1.00 86.94 374 ILE A O 1
ATOM 2879 N N . LEU A 1 375 ? 0.960 -3.524 23.666 1.00 86.88 375 LEU A N 1
ATOM 2880 C CA . LEU A 1 375 ? 0.260 -4.171 24.774 1.00 86.88 375 LEU A CA 1
ATOM 2881 C C . LEU A 1 375 ? 1.231 -4.650 25.861 1.00 86.88 375 LEU A C 1
ATOM 2883 O O . LEU A 1 375 ? 0.993 -4.415 27.042 1.00 86.88 375 LEU A O 1
ATOM 2887 N N . GLN A 1 376 ? 2.359 -5.256 25.485 1.00 86.88 376 GLN A N 1
ATOM 2888 C CA . GLN A 1 376 ? 3.413 -5.639 26.428 1.00 86.88 376 GLN A CA 1
ATOM 2889 C C . GLN A 1 376 ? 3.979 -4.425 27.171 1.00 86.88 376 GLN A C 1
ATOM 2891 O O . GLN A 1 376 ? 4.181 -4.480 28.385 1.00 86.88 376 GLN A O 1
ATOM 2896 N N . GLY A 1 377 ? 4.190 -3.310 26.464 1.00 84.62 377 GLY A N 1
ATOM 2897 C CA . GLY A 1 377 ? 4.589 -2.045 27.078 1.00 84.62 377 GLY A CA 1
ATOM 2898 C C . GLY A 1 377 ? 3.610 -1.605 28.169 1.00 84.62 377 GLY A C 1
ATOM 2899 O O . GLY A 1 377 ? 4.040 -1.279 29.276 1.00 84.62 377 GLY A O 1
ATOM 2900 N N . PHE A 1 378 ? 2.308 -1.686 27.890 1.00 83.56 378 PHE A N 1
ATOM 2901 C CA . PHE A 1 378 ? 1.251 -1.376 28.852 1.00 83.56 378 PHE A CA 1
ATOM 2902 C C . PHE A 1 378 ? 1.242 -2.335 30.054 1.00 83.56 378 PHE A C 1
ATOM 2904 O O . PHE A 1 378 ? 1.265 -1.881 31.198 1.00 83.56 378 PHE A O 1
ATOM 2911 N N . LEU A 1 379 ? 1.278 -3.649 29.808 1.00 85.31 379 LEU A N 1
ATOM 2912 C CA . LEU A 1 379 ? 1.249 -4.680 30.854 1.00 85.31 379 LEU A CA 1
ATOM 2913 C C . LEU A 1 379 ? 2.473 -4.630 31.774 1.00 85.31 379 LEU A C 1
ATOM 2915 O O . LEU A 1 379 ? 2.358 -4.886 32.967 1.00 85.31 379 LEU A O 1
ATOM 2919 N N . SER A 1 380 ? 3.639 -4.253 31.246 1.00 87.75 380 SER A N 1
ATOM 2920 C CA . SER A 1 380 ? 4.871 -4.135 32.037 1.00 87.75 380 SER A CA 1
ATOM 2921 C C . SER A 1 380 ? 4.873 -2.962 33.028 1.00 87.75 380 SER A C 1
ATOM 2923 O O . SER A 1 380 ? 5.875 -2.732 33.702 1.00 87.75 380 SER A O 1
ATOM 2925 N N . GLY A 1 381 ? 3.804 -2.157 33.085 1.00 83.12 381 GLY A N 1
ATOM 2926 C CA . GLY A 1 381 ? 3.736 -0.983 33.955 1.00 83.12 381 GLY A CA 1
ATOM 2927 C C . GLY A 1 381 ? 4.715 0.130 33.567 1.00 83.12 381 GLY A C 1
ATOM 2928 O O . GLY A 1 381 ? 4.741 1.174 34.223 1.00 83.12 381 GLY A O 1
ATOM 2929 N N . LYS A 1 382 ? 5.479 -0.030 32.471 1.00 73.06 382 LYS A N 1
ATOM 2930 C CA . LYS A 1 382 ? 6.194 1.063 31.807 1.00 73.06 382 LYS A CA 1
ATOM 2931 C C . LYS A 1 382 ? 5.152 2.007 31.220 1.00 73.06 382 LYS A C 1
ATOM 2933 O O . LYS A 1 382 ? 4.888 2.003 30.020 1.00 73.06 382 LYS A O 1
ATOM 2938 N N . LYS A 1 383 ? 4.568 2.861 32.069 1.00 62.44 383 LYS A N 1
ATOM 2939 C CA . LYS A 1 383 ? 3.879 4.070 31.621 1.00 62.44 383 LYS A CA 1
ATOM 2940 C C . LYS A 1 383 ? 4.860 4.780 30.702 1.00 62.44 383 LYS A C 1
ATOM 2942 O O . LYS A 1 383 ? 5.842 5.354 31.175 1.00 62.44 383 LYS A O 1
ATOM 2947 N N . ARG A 1 384 ? 4.612 4.731 29.389 1.00 59.31 384 ARG A N 1
ATOM 2948 C CA . ARG A 1 384 ? 5.215 5.673 28.453 1.00 59.31 384 ARG A CA 1
ATOM 2949 C C . ARG A 1 384 ? 4.811 7.037 28.984 1.00 59.31 384 ARG A C 1
ATOM 2951 O O . ARG A 1 384 ? 3.670 7.462 28.834 1.00 59.31 384 ARG A O 1
ATOM 2958 N N . ARG A 1 385 ? 5.727 7.679 29.707 1.00 53.66 385 ARG A N 1
ATOM 2959 C CA . ARG A 1 385 ? 5.596 9.058 30.153 1.00 53.66 385 ARG A CA 1
ATOM 2960 C C . ARG A 1 385 ? 5.807 9.885 28.898 1.00 53.66 385 ARG A C 1
ATOM 2962 O O . ARG A 1 385 ? 6.888 10.411 28.657 1.00 53.66 385 ARG A O 1
ATOM 2969 N N . ASP A 1 386 ? 4.804 9.858 28.032 1.00 54.56 386 ASP A N 1
ATOM 2970 C CA . ASP A 1 386 ? 4.813 10.563 26.770 1.00 54.56 386 ASP A CA 1
ATOM 2971 C C . ASP A 1 386 ? 4.676 12.042 27.130 1.00 54.56 386 ASP A C 1
ATOM 2973 O O . ASP A 1 386 ? 3.580 12.583 27.247 1.00 54.56 386 ASP A O 1
ATOM 2977 N N . LYS A 1 387 ? 5.819 12.683 27.420 1.00 52.34 387 LYS A N 1
ATOM 2978 C CA . LYS A 1 387 ? 5.943 14.079 27.883 1.00 52.34 387 LYS A CA 1
ATOM 2979 C C . LYS A 1 387 ? 5.294 15.095 26.927 1.00 52.34 387 LYS A C 1
ATOM 2981 O O . LYS A 1 387 ? 5.277 16.279 27.232 1.00 52.34 387 LYS A O 1
ATOM 2986 N N . ARG A 1 388 ? 4.807 14.650 25.765 1.00 52.94 388 ARG A N 1
ATOM 2987 C CA . ARG A 1 388 ? 4.208 15.470 24.710 1.00 52.94 388 ARG A CA 1
ATOM 2988 C C . ARG A 1 388 ? 2.685 15.361 24.621 1.00 52.94 388 ARG A C 1
ATOM 2990 O O . ARG A 1 388 ? 2.118 15.934 23.694 1.00 52.94 388 ARG A O 1
ATOM 2997 N N . ARG A 1 389 ? 2.008 14.665 25.543 1.00 50.34 389 ARG A N 1
ATOM 2998 C CA . ARG A 1 389 ? 0.550 14.793 25.663 1.00 50.34 389 ARG A CA 1
ATOM 2999 C C . ARG A 1 389 ? 0.216 15.844 26.727 1.00 50.34 389 ARG A C 1
ATOM 3001 O O . ARG A 1 389 ? 0.618 15.652 27.872 1.00 50.34 389 ARG A O 1
ATOM 3008 N N . PRO A 1 390 ? -0.509 16.931 26.393 1.00 45.66 390 PRO A N 1
ATOM 3009 C CA . PRO A 1 390 ? -1.279 17.625 27.417 1.00 45.66 390 PRO A CA 1
ATOM 3010 C C . PRO A 1 390 ? -2.222 16.586 28.025 1.00 45.66 390 PRO A C 1
ATOM 3012 O O . PRO A 1 390 ? -2.773 15.770 27.285 1.00 45.66 390 PRO A O 1
ATOM 3015 N N . ASP A 1 391 ? -2.331 16.556 29.350 1.00 41.91 391 ASP A N 1
ATOM 3016 C CA . ASP A 1 391 ? -3.144 15.595 30.095 1.00 41.91 391 ASP A CA 1
ATOM 3017 C C . ASP A 1 391 ? -4.603 15.622 29.598 1.00 41.91 391 ASP A C 1
ATOM 3019 O O . ASP A 1 391 ? -5.444 16.383 30.068 1.00 41.91 391 ASP A O 1
ATOM 3023 N N . GLY A 1 392 ? -4.899 14.804 28.589 1.00 46.78 392 GLY A N 1
ATOM 3024 C CA . GLY A 1 392 ? -6.228 14.644 28.027 1.00 46.78 392 GLY A CA 1
ATOM 3025 C C . GLY A 1 392 ? -7.102 13.855 28.993 1.00 46.78 392 GLY A C 1
ATOM 3026 O O . GLY A 1 392 ? -6.687 12.810 29.494 1.00 46.78 392 GLY A O 1
ATOM 3027 N N . TRP A 1 393 ? -8.295 14.398 29.242 1.00 46.41 393 TRP A N 1
ATOM 3028 C CA . TRP A 1 393 ? -9.500 13.901 29.932 1.00 46.41 393 TRP A CA 1
ATOM 3029 C C . TRP A 1 393 ? -9.458 12.562 30.711 1.00 46.41 393 TRP A C 1
ATOM 3031 O O . TRP A 1 393 ? -9.852 12.531 31.877 1.00 46.41 393 TRP A O 1
ATOM 3041 N N . LEU A 1 394 ? -8.952 11.466 30.139 1.00 46.03 394 LEU A N 1
ATOM 3042 C CA . LEU A 1 394 ? -8.809 10.164 30.813 1.00 46.03 394 LEU A CA 1
ATOM 3043 C C . LEU A 1 394 ? -7.836 10.188 32.007 1.00 46.03 394 LEU A C 1
ATOM 3045 O O . LEU A 1 394 ? -8.073 9.511 33.010 1.00 46.03 394 LEU A O 1
ATOM 3049 N N . GLY A 1 395 ? -6.789 11.021 31.960 1.00 47.44 395 GLY A N 1
ATOM 3050 C CA . GLY A 1 395 ? -5.864 11.205 33.089 1.00 47.44 395 GLY A CA 1
ATOM 3051 C C . GLY A 1 395 ? -6.509 11.868 34.316 1.00 47.44 395 GLY A C 1
ATOM 3052 O O . GLY A 1 395 ? -6.069 11.637 35.445 1.00 47.44 395 GLY A O 1
ATOM 3053 N N . GLY A 1 396 ? -7.572 12.653 34.104 1.00 48.19 396 GLY A N 1
ATOM 3054 C CA . GLY A 1 396 ? -8.376 13.266 35.164 1.00 48.19 396 GLY A CA 1
ATOM 3055 C C . GLY A 1 396 ? -9.397 12.303 35.775 1.00 48.19 396 GLY A C 1
ATOM 3056 O O . GLY A 1 396 ? -9.623 12.344 36.984 1.00 48.19 396 GLY A O 1
ATOM 3057 N N . TRP A 1 397 ? -9.957 11.391 34.974 1.00 49.22 397 TRP A N 1
ATOM 3058 C CA . TRP A 1 397 ? -10.978 10.440 35.428 1.00 49.22 397 TRP A CA 1
ATOM 3059 C C . TRP A 1 397 ? -10.406 9.383 36.387 1.00 49.22 397 TRP A C 1
ATOM 3061 O O . TRP A 1 397 ? -10.926 9.192 37.484 1.00 49.22 397 TRP A O 1
ATOM 3071 N N . LEU A 1 398 ? -9.246 8.802 36.054 1.00 48.75 398 LEU A N 1
ATOM 3072 C CA . LEU A 1 398 ? -8.542 7.858 36.937 1.00 48.75 398 LEU A CA 1
ATOM 3073 C C . LEU A 1 398 ? -7.947 8.516 38.198 1.00 48.75 398 LEU A C 1
ATOM 3075 O O . LEU A 1 398 ? -7.672 7.817 39.169 1.00 48.75 398 LEU A O 1
ATOM 3079 N N . ARG A 1 399 ? -7.767 9.848 38.227 1.00 52.50 399 ARG A N 1
ATOM 3080 C CA . ARG A 1 399 ? -7.362 10.576 39.449 1.00 52.50 399 ARG A CA 1
ATOM 3081 C C . ARG A 1 399 ? -8.529 10.997 40.339 1.00 52.50 399 ARG A C 1
ATOM 3083 O O . ARG A 1 399 ? -8.297 11.207 41.527 1.00 52.50 399 ARG A O 1
ATOM 3090 N N . ARG A 1 400 ? -9.752 11.129 39.813 1.00 49.97 400 ARG A N 1
ATOM 3091 C CA . ARG A 1 400 ? -10.928 11.483 40.631 1.00 49.97 400 ARG A CA 1
ATOM 3092 C C . ARG A 1 400 ? -11.494 10.300 41.410 1.00 49.97 400 ARG A C 1
ATOM 3094 O O . ARG A 1 400 ? -11.876 10.496 42.554 1.00 49.97 400 ARG A O 1
ATOM 3101 N N . GLY A 1 401 ? -11.443 9.082 40.868 1.00 48.31 401 GLY A N 1
ATOM 3102 C CA . GLY A 1 401 ? -11.969 7.893 41.559 1.00 48.31 401 GLY A CA 1
ATOM 3103 C C . GLY A 1 401 ? -11.178 7.432 42.795 1.00 48.31 401 GLY A C 1
ATOM 3104 O O . GLY A 1 401 ? -11.656 6.582 43.532 1.00 48.31 401 GLY A O 1
ATOM 3105 N N . GLY A 1 402 ? -9.976 7.971 43.035 1.00 46.78 402 GLY A N 1
ATOM 3106 C CA . GLY A 1 402 ? -9.105 7.557 44.145 1.00 46.78 402 GLY A CA 1
ATOM 3107 C C . GLY A 1 402 ? -9.046 8.515 45.338 1.00 46.78 402 GLY A C 1
ATOM 3108 O O . GLY A 1 402 ? -8.286 8.253 46.261 1.00 46.78 402 GLY A O 1
ATOM 3109 N N . ARG A 1 403 ? -9.779 9.640 45.326 1.00 49.56 403 ARG A N 1
ATOM 3110 C CA . ARG A 1 403 ? -9.695 10.670 46.387 1.00 49.56 403 ARG A CA 1
ATOM 3111 C C . ARG A 1 403 ? -10.951 10.847 47.238 1.00 49.56 403 ARG A C 1
ATOM 3113 O O . ARG A 1 403 ? -10.918 11.650 48.163 1.00 49.56 403 ARG A O 1
ATOM 3120 N N . GLU A 1 404 ? -12.020 10.102 46.974 1.00 51.91 404 GLU A N 1
ATOM 3121 C CA . GLU A 1 404 ? -13.261 10.193 47.763 1.00 51.91 404 GLU A CA 1
ATOM 3122 C C . GLU A 1 404 ? -13.330 9.202 48.941 1.00 51.91 404 GLU A C 1
ATOM 3124 O O . GLU A 1 404 ? -14.270 9.260 49.719 1.00 51.91 404 GLU A O 1
ATOM 3129 N N . GLY A 1 405 ? -12.317 8.348 49.146 1.00 49.91 405 GLY A N 1
ATOM 3130 C CA . GLY A 1 405 ? -12.296 7.369 50.247 1.00 49.91 405 GLY A CA 1
ATOM 3131 C C . GLY A 1 405 ? -11.510 7.764 51.507 1.00 49.91 405 GLY A C 1
ATOM 3132 O O . GLY A 1 405 ? -11.446 6.971 52.438 1.00 49.91 405 GLY A O 1
ATOM 3133 N N . GLU A 1 406 ? -10.884 8.945 51.558 1.00 49.47 406 GLU A N 1
ATOM 3134 C CA . GLU A 1 406 ? -9.911 9.294 52.616 1.00 49.47 406 GLU A CA 1
ATOM 3135 C C . GLU A 1 406 ? -10.323 10.522 53.451 1.00 49.47 406 GLU A C 1
ATOM 3137 O O . GLU A 1 406 ? -9.490 11.296 53.920 1.00 49.47 406 GLU A O 1
ATOM 3142 N N . LYS A 1 407 ? -11.632 10.728 53.633 1.00 51.09 407 LYS A N 1
ATOM 3143 C CA . LYS A 1 407 ? -12.183 11.734 54.556 1.00 51.09 407 LYS A CA 1
ATOM 3144 C C . LYS A 1 407 ? -13.393 11.207 55.323 1.00 51.09 407 LYS A C 1
ATOM 3146 O O . LYS A 1 407 ? -14.447 11.823 55.307 1.00 51.09 407 LYS A O 1
ATOM 3151 N N . GLU A 1 408 ? -13.251 10.083 56.013 1.00 52.59 408 GLU A N 1
ATOM 3152 C CA . GLU A 1 408 ? -14.232 9.707 57.036 1.00 52.59 408 GLU A CA 1
ATOM 3153 C C . GLU A 1 408 ? -13.581 8.793 58.080 1.00 52.59 408 GLU A C 1
ATOM 3155 O O . GLU A 1 408 ? -13.677 7.574 58.014 1.00 52.59 408 GLU A O 1
ATOM 3160 N N . LYS A 1 409 ? -12.803 9.398 58.989 1.00 47.97 409 LYS A N 1
ATOM 3161 C CA . LYS A 1 409 ? -12.395 8.829 60.289 1.00 47.97 409 LYS A CA 1
ATOM 3162 C C . LYS A 1 409 ? -11.679 9.888 61.137 1.00 47.97 409 LYS A C 1
ATOM 3164 O O . LYS A 1 409 ? -10.499 9.767 61.438 1.00 47.97 409 LYS A O 1
ATOM 3169 N N . VAL A 1 410 ? -12.401 10.947 61.495 1.00 53.47 410 VAL A N 1
ATOM 3170 C CA . VAL A 1 410 ? -12.153 11.733 62.714 1.00 53.47 410 VAL A CA 1
ATOM 3171 C C . VAL A 1 410 ? -13.523 12.208 63.194 1.00 53.47 410 VAL A C 1
ATOM 3173 O O . VAL A 1 410 ? -14.173 12.989 62.501 1.00 53.47 410 VAL A O 1
ATOM 3176 N N . GLY A 1 411 ? -13.961 11.675 64.331 1.00 53.88 411 GLY A N 1
ATOM 3177 C CA . GLY A 1 411 ? -15.264 11.895 64.953 1.00 53.88 411 GLY A CA 1
ATOM 3178 C C . GLY A 1 411 ? -15.505 10.822 65.992 1.00 53.88 411 GLY A C 1
ATOM 3179 O O . GLY A 1 411 ? -15.962 9.738 65.573 1.00 53.88 411 GLY A O 1
#

Sequence (411 aa):
MSLRSSASATTKGQRNYRSMLRRVWQFLLDRFLVSFNGLITVWRLALHWVNSYILYYDYGGKPANDFHHKAVLIGDGLAQGFGSWVSLGNTSGPMRYLNEEVRRNAAVKMEWVFFERGALHSTTQDWMPHESENKGVGTSEAARPEPQGEIRGDHPESEDSSLLQPLPAIKPPRSLLDAVLSSRSGRDACVYIVMVGLQDLLRTKDAGALSALAAGGDGATQTGRILPSTALGTNSETHGMDREPSSARPWCRTVSHLRAILLHLLAQPHSPHVCLCTLPTVGVPSSLRARAIKGVNAQIASMVRSLPPVPSPASHPQAPRPPVTLVDLSQRRVSRPEGRALDGVHFNSTGYKSMATAVLEELAPVMVRHEWAILQGFLSGKKRRDKRRPDGWLGGWLRRGGREGEKEKVG

Solvent-accessible surface area (backbone atoms only — not comparable to full-atom values): 24685 Å² total; per-residue (Å²): 133,90,91,81,84,76,75,69,69,60,58,58,56,54,53,54,52,52,54,51,51,50,53,54,50,51,52,53,49,53,52,49,52,53,52,49,52,50,50,52,50,53,50,50,50,50,51,50,47,51,50,47,47,47,50,54,69,75,44,66,66,42,61,84,54,96,66,72,41,26,34,33,34,34,32,12,34,64,36,50,15,46,61,34,72,76,49,95,96,50,67,40,25,37,56,38,34,36,50,52,52,51,68,69,34,80,78,47,65,63,48,69,50,75,44,78,60,28,34,72,84,34,35,37,73,51,38,32,52,70,79,64,60,70,75,74,63,92,64,84,87,70,80,82,80,78,88,85,78,87,80,90,74,92,72,88,84,80,87,89,73,93,82,65,77,78,73,75,82,75,73,74,68,93,18,56,42,56,46,42,48,72,33,81,68,39,65,62,28,52,29,39,37,41,38,60,38,61,48,49,58,71,69,53,79,54,64,65,63,38,49,54,34,25,58,63,42,69,70,85,76,71,73,92,75,79,74,87,75,90,69,91,80,82,92,74,95,71,80,87,73,84,73,70,87,83,71,75,74,80,70,55,68,60,50,50,34,47,50,53,36,49,54,56,52,50,67,37,96,79,55,31,44,34,36,41,44,42,57,63,51,58,29,52,88,44,73,59,57,40,37,18,43,50,11,49,39,50,49,45,54,52,51,60,71,68,51,77,65,47,80,56,62,90,91,49,98,57,80,70,50,70,52,57,46,78,33,79,50,55,67,78,89,61,95,55,50,75,71,25,20,67,79,30,67,34,34,19,61,58,27,27,41,55,49,24,52,53,47,42,70,69,40,44,69,54,52,38,50,52,54,48,54,52,50,50,38,58,73,68,66,55,71,77,78,60,87,82,59,77,88,55,69,67,64,55,54,70,56,56,78,73,64,79,82,82,82,85,87,85,133

InterPro domains:
  IPR036514 SGNH hydrolase superfamily [G3DSA:3.40.50.1110] (61-364)

Nearest PDB structures (foldseek):
  3dt8-assembly1_A  TM=7.094E-01  e=2.518E-05  Bos taurus
  1bwp-assembly1_A-2  TM=6.978E-01  e=6.682E-05  Bos taurus
  1wab-assembly1_A  TM=6.846E-01  e=7.937E-05  Bos taurus
  1bwq-assembly1_A-2  TM=6.981E-01  e=1.186E-04  Bos taurus
  1es9-assembly1_A-2  TM=6.917E-01  e=1.120E-04  Bos taurus

pLDDT: mean 76.6, std 20.07, range [32.19, 98.0]

Mean predicted aligned error: 13.79 Å

Organism: NCBI:txid72520